Protein AF-0000000078757886 (afdb_homodimer)

Foldseek 3Di:
DPPPPPPPPDLLAPVVLLLVLLPPDPFCLLLLLVVLVLVCLVVVPDPFAFLLLSLLLSLLLQLQLCQLLVFDRDDVYCSSVLNVQLCVVVVDDSQDDSVVSSVSSSVLCVVDPDGPSNVSSVVSLLQNVQSSQCSLCVPPQPPDDSVVSSVVSQVVQVVCCPPRNRHTQWHADPVRRTTGGRPSNSVVCSVCVVVVNVSSLVSSLVSRCVRVVLAPDSSLRSGNDPDDDCVLLLVLVVLVFWDAALAPRDIDGSVQWDWAFLQHCSRPNHNQNLRIDTHHPVQRVVCPNAHAACVRRLLVSLLVSLSSLQSLLPPDDDSSVVNNVSLQVLCVVPPPDDLNPDDSVVSSVSSCVVVVVSLVSVVVSPHHYHDHDD/DPPPPPPPPDLLAPVVLLLVLLPPDPFCLLLLLVVLVLVCLVVVPDPFAFLQLSLLLSLLLQLQLCQLLVFDRDDVYCSSVLNVQLCVVVVDDSQDDSVVSSVSSSVLCVVDPDGPSNVSSVVSLLQNVQSSQCSLCVPVQPPDDSVVSSVVSQVVQVVCCPPRNRHTQWHADPVRRTTGGRPSNSVVCSVCSVVVNVSSLVSSLVSRCVRVVLAPDSSLRSGNDPDDDCVLVLVLVVLVFWDAALAPRDIDTSVQWDWAFLQHCSRPNHNQNLRIDTHHPVQRVVCPNAHAACVRRLLVSLLVSLSSLQSLLPPDDDSSVVNNVSLQVLCVVPPPDDLNPDDSVVSSVSSCVVVVVSSVSVVVSPHHYHDHDD

Structure (mmCIF, N/CA/C/O backbone):
data_AF-0000000078757886-model_v1
#
loop_
_entity.id
_entity.type
_entity.pdbx_description
1 polymer 'HNH nuclease domain-containing protein'
#
loop_
_atom_site.group_PDB
_atom_site.id
_atom_site.type_symbol
_atom_site.label_atom_id
_atom_site.label_alt_id
_atom_site.label_comp_id
_atom_site.label_asym_id
_atom_site.label_entity_id
_atom_site.label_seq_id
_atom_site.pdbx_PDB_ins_code
_atom_site.Cartn_x
_atom_site.Cartn_y
_atom_site.Cartn_z
_atom_site.occupancy
_atom_site.B_iso_or_equiv
_atom_site.auth_seq_id
_atom_site.auth_comp_id
_atom_site.auth_asym_id
_atom_site.auth_atom_id
_atom_site.pdbx_PDB_model_num
ATOM 1 N N . MET A 1 1 ? -5.457 -44.25 -35.594 1 21 1 MET A N 1
ATOM 2 C CA . MET A 1 1 ? -6.656 -43.938 -34.812 1 21 1 MET A CA 1
ATOM 3 C C . MET A 1 1 ? -6.297 -43.594 -33.375 1 21 1 MET A C 1
ATOM 5 O O . MET A 1 1 ? -6.18 -44.469 -32.5 1 21 1 MET A O 1
ATOM 9 N N . LEU A 1 2 ? -5.254 -42.906 -33.156 1 21.64 2 LEU A N 1
ATOM 10 C CA . LEU A 1 2 ? -4.414 -42.688 -31.984 1 21.64 2 LEU A CA 1
ATOM 11 C C . LEU A 1 2 ? -5.227 -42.094 -30.828 1 21.64 2 LEU A C 1
ATOM 13 O O . LEU A 1 2 ? -6.078 -41.25 -31.047 1 21.64 2 LEU A O 1
ATOM 17 N N . LEU A 1 3 ? -5.512 -42.969 -29.812 1 22.8 3 LEU A N 1
ATOM 18 C CA . LEU A 1 3 ? -6.352 -42.719 -28.641 1 22.8 3 LEU A CA 1
ATOM 19 C C . LEU A 1 3 ? -6.109 -41.344 -28.078 1 22.8 3 LEU A C 1
ATOM 21 O O . LEU A 1 3 ? -4.965 -40.969 -27.812 1 22.8 3 LEU A O 1
ATOM 25 N N . GLU A 1 4 ? -6.812 -40.375 -28.625 1 23.53 4 GLU A N 1
ATOM 26 C CA . GLU A 1 4 ? -6.859 -38.969 -28.219 1 23.53 4 GLU A CA 1
ATOM 27 C C . GLU A 1 4 ? -6.895 -38.844 -26.703 1 23.53 4 GLU A C 1
ATOM 29 O O . GLU A 1 4 ? -7.91 -39.125 -26.062 1 23.53 4 GLU A O 1
ATOM 34 N N . GLN A 1 5 ? -5.93 -39.469 -26.062 1 25.19 5 GLN A N 1
ATOM 35 C CA . GLN A 1 5 ? -5.785 -39.562 -24.609 1 25.19 5 GLN A CA 1
ATOM 36 C C . GLN A 1 5 ? -6.223 -38.281 -23.922 1 25.19 5 GLN A C 1
ATOM 38 O O . GLN A 1 5 ? -5.863 -37.188 -24.359 1 25.19 5 GLN A O 1
ATOM 43 N N . ASP A 1 6 ? -7.418 -38.312 -23.328 1 27.33 6 ASP A N 1
ATOM 44 C CA . ASP A 1 6 ? -8.156 -37.375 -22.5 1 27.33 6 ASP A CA 1
ATOM 45 C C . ASP A 1 6 ? -7.215 -36.562 -21.594 1 27.33 6 ASP A C 1
ATOM 47 O O . ASP A 1 6 ? -6.5 -37.156 -20.781 1 27.33 6 ASP A O 1
ATOM 51 N N . LEU A 1 7 ? -6.52 -35.719 -22.062 1 30.91 7 LEU A N 1
ATOM 52 C CA . LEU A 1 7 ? -5.691 -34.844 -21.219 1 30.91 7 LEU A CA 1
ATOM 53 C C . LEU A 1 7 ? -6.328 -34.625 -19.859 1 30.91 7 LEU A C 1
ATOM 55 O O . LEU A 1 7 ? -7.535 -34.375 -19.75 1 30.91 7 LEU A O 1
ATOM 59 N N . PRO A 1 8 ? -5.863 -35.281 -18.844 1 34.69 8 PRO A N 1
ATOM 60 C CA . PRO A 1 8 ? -6.461 -35.188 -17.516 1 34.69 8 PRO A CA 1
ATOM 61 C C . PRO A 1 8 ? -6.941 -33.781 -17.188 1 34.69 8 PRO A C 1
ATOM 63 O O . PRO A 1 8 ? -6.418 -32.812 -17.734 1 34.69 8 PRO A O 1
ATOM 66 N N . GLU A 1 9 ? -8.211 -33.438 -16.828 1 37.5 9 GLU A N 1
ATOM 67 C CA . GLU A 1 9 ? -9.016 -32.219 -16.656 1 37.5 9 GLU A CA 1
ATOM 68 C C . GLU A 1 9 ? -8.25 -31.156 -15.867 1 37.5 9 GLU A C 1
ATOM 70 O O . GLU A 1 9 ? -7.879 -31.375 -14.711 1 37.5 9 GLU A O 1
ATOM 75 N N . ALA A 1 10 ? -7.145 -30.516 -16.25 1 45.75 10 ALA A N 1
ATOM 76 C CA . ALA A 1 10 ? -6.676 -29.203 -15.789 1 45.75 10 ALA A CA 1
ATOM 77 C C . ALA A 1 10 ? -7.734 -28.516 -14.938 1 45.75 10 ALA A C 1
ATOM 79 O O . ALA A 1 10 ? -8.938 -28.656 -15.188 1 45.75 10 ALA A O 1
ATOM 80 N N . ASP A 1 11 ? -7.48 -28.203 -13.508 1 57.06 11 ASP A N 1
ATOM 81 C CA . ASP A 1 11 ? -8.5 -27.594 -12.664 1 57.06 11 ASP A CA 1
ATOM 82 C C . ASP A 1 11 ? -9.297 -26.547 -13.438 1 57.06 11 ASP A C 1
ATOM 84 O O . ASP A 1 11 ? -8.75 -25.516 -13.828 1 57.06 11 ASP A O 1
ATOM 88 N N . ASN A 1 12 ? -9.938 -26.922 -14.367 1 75 12 ASN A N 1
ATOM 89 C CA . ASN A 1 12 ? -10.828 -26.078 -15.148 1 75 12 ASN A CA 1
ATOM 90 C C . ASN A 1 12 ? -11.812 -25.328 -14.258 1 75 12 ASN A C 1
ATOM 92 O O . ASN A 1 12 ? -13.023 -25.344 -14.5 1 75 12 ASN A O 1
ATOM 96 N N . LEU A 1 13 ? -11.266 -24.938 -13.125 1 88 13 LEU A N 1
ATOM 97 C CA . LEU A 1 13 ? -12.125 -24.094 -12.297 1 88 13 LEU A CA 1
ATOM 98 C C . LEU A 1 13 ? -12.266 -22.703 -12.898 1 88 13 LEU A C 1
ATOM 100 O O . LEU A 1 13 ? -11.32 -22.172 -13.492 1 88 13 LEU A O 1
ATOM 104 N N . PRO A 1 14 ? -13.398 -22.219 -12.82 1 90.44 14 PRO A N 1
ATOM 105 C CA . PRO A 1 14 ? -13.609 -20.891 -13.383 1 90.44 14 PRO A CA 1
ATOM 106 C C . PRO A 1 14 ? -13.039 -19.781 -12.508 1 90.44 14 PRO A C 1
ATOM 108 O O . PRO A 1 14 ? -13.789 -18.969 -11.953 1 90.44 14 PRO A O 1
ATOM 111 N N . VAL A 1 15 ? -11.781 -19.703 -12.469 1 91.06 15 VAL A N 1
ATOM 112 C CA . VAL A 1 15 ? -11.039 -18.797 -11.602 1 91.06 15 VAL A CA 1
ATOM 113 C C . VAL A 1 15 ? -11.367 -17.344 -11.961 1 91.06 15 VAL A C 1
ATOM 115 O O . VAL A 1 15 ? -11.328 -16.453 -11.109 1 91.06 15 VAL A O 1
ATOM 118 N N . GLN A 1 16 ? -11.758 -17.109 -13.18 1 90.31 16 GLN A N 1
ATOM 119 C CA . GLN A 1 16 ? -12.062 -15.766 -13.648 1 90.31 16 GLN A CA 1
ATOM 120 C C . GLN A 1 16 ? -13.227 -15.164 -12.859 1 90.31 16 GLN A C 1
ATOM 122 O O . GLN A 1 16 ? -13.289 -13.953 -12.664 1 90.31 16 GLN A O 1
ATOM 127 N N . HIS A 1 17 ? -14.164 -15.984 -12.422 1 93 17 HIS A N 1
ATOM 128 C CA . HIS A 1 17 ? -15.281 -15.484 -11.633 1 93 17 HIS A CA 1
ATOM 129 C C . HIS A 1 17 ? -14.828 -15.062 -10.242 1 93 17 HIS A C 1
ATOM 131 O O . HIS A 1 17 ? -15.312 -14.062 -9.703 1 93 17 HIS A O 1
ATOM 137 N N . LEU A 1 18 ? -13.898 -15.836 -9.68 1 93.44 18 LEU A N 1
ATOM 138 C CA . LEU A 1 18 ? -13.352 -15.469 -8.383 1 93.44 18 LEU A CA 1
ATOM 139 C C . LEU A 1 18 ? -12.609 -14.133 -8.453 1 93.44 18 LEU A C 1
ATOM 141 O O . LEU A 1 18 ? -12.781 -13.273 -7.582 1 93.44 18 LEU A O 1
ATOM 145 N N . VAL A 1 19 ? -11.852 -13.953 -9.523 1 93.62 19 VAL A N 1
ATOM 146 C CA . VAL A 1 19 ? -11.117 -12.703 -9.734 1 93.62 19 VAL A CA 1
ATOM 147 C C . VAL A 1 19 ? -12.102 -11.547 -9.875 1 93.62 19 VAL A C 1
ATOM 149 O O . VAL A 1 19 ? -11.875 -10.469 -9.312 1 93.62 19 VAL A O 1
ATOM 152 N N . ALA A 1 20 ? -13.172 -11.773 -10.484 1 93.69 20 ALA A N 1
ATOM 153 C CA . ALA A 1 20 ? -14.172 -10.742 -10.758 1 93.69 20 ALA A CA 1
ATOM 154 C C . ALA A 1 20 ? -14.875 -10.305 -9.484 1 93.69 20 ALA A C 1
ATOM 156 O O . ALA A 1 20 ? -15.445 -9.211 -9.422 1 93.69 20 ALA A O 1
ATOM 157 N N . THR A 1 21 ? -14.875 -11.125 -8.461 1 93.56 21 THR A N 1
ATOM 158 C CA . THR A 1 21 ? -15.555 -10.812 -7.215 1 93.56 21 THR A CA 1
ATOM 159 C C . THR A 1 21 ? -14.914 -9.602 -6.543 1 93.56 21 THR A C 1
ATOM 161 O O . THR A 1 21 ? -15.586 -8.852 -5.824 1 93.56 21 THR A O 1
ATOM 164 N N . LEU A 1 22 ? -13.617 -9.406 -6.789 1 93.19 22 LEU A N 1
ATOM 165 C CA . LEU A 1 22 ? -12.914 -8.352 -6.055 1 93.19 22 LEU A CA 1
ATOM 166 C C . LEU A 1 22 ? -12.703 -7.125 -6.934 1 93.19 22 LEU A C 1
ATOM 168 O O . LEU A 1 22 ? -12.117 -6.137 -6.488 1 93.19 22 LEU A O 1
ATOM 172 N N . LYS A 1 23 ? -13.289 -7.324 -8.133 1 84.88 23 LYS A N 1
ATOM 173 C CA . LYS A 1 23 ? -13.148 -6.18 -9.023 1 84.88 23 LYS A CA 1
ATOM 174 C C . LYS A 1 23 ? -14.195 -5.113 -8.734 1 84.88 23 LYS A C 1
ATOM 176 O O . LYS A 1 23 ? -15.367 -5.43 -8.516 1 84.88 23 LYS A O 1
ATOM 181 N N . SER A 1 24 ? -13.953 -3.879 -8.539 1 75.5 24 SER A N 1
ATOM 182 C CA . SER A 1 24 ? -14.82 -2.711 -8.414 1 75.5 24 SER A CA 1
ATOM 183 C C . SER A 1 24 ? -15.734 -2.826 -7.199 1 75.5 24 SER A C 1
ATOM 185 O O . SER A 1 24 ? -16.953 -2.863 -7.34 1 75.5 24 SER A O 1
ATOM 187 N N . THR A 1 25 ? -15.242 -2.941 -6.09 1 81.44 25 THR A N 1
ATOM 188 C CA . THR A 1 25 ? -16.031 -3.082 -4.863 1 81.44 25 THR A CA 1
ATOM 189 C C . THR A 1 25 ? -16.297 -1.718 -4.238 1 81.44 25 THR A C 1
ATOM 191 O O . THR A 1 25 ? -15.484 -0.799 -4.355 1 81.44 25 THR A O 1
ATOM 194 N N . THR A 1 26 ? -17.5 -1.629 -3.688 1 85.69 26 THR A N 1
ATOM 195 C CA . THR A 1 26 ? -17.906 -0.396 -3.023 1 85.69 26 THR A CA 1
ATOM 196 C C . THR A 1 26 ? -17.766 -0.523 -1.51 1 85.69 26 THR A C 1
ATOM 198 O O . THR A 1 26 ? -17.875 0.467 -0.785 1 85.69 26 THR A O 1
ATOM 201 N N . ALA A 1 27 ? -17.594 -1.708 -1.063 1 92.75 27 ALA A N 1
ATOM 202 C CA . ALA A 1 27 ? -17.375 -1.981 0.357 1 92.75 27 ALA A CA 1
ATOM 203 C C . ALA A 1 27 ? -16.328 -3.062 0.561 1 92.75 27 ALA A C 1
ATOM 205 O O . ALA A 1 27 ? -15.883 -3.695 -0.401 1 92.75 27 ALA A O 1
ATOM 206 N N . SER A 1 28 ? -15.906 -3.219 1.782 1 96.06 28 SER A N 1
ATOM 207 C CA . SER A 1 28 ? -14.797 -4.121 2.084 1 96.06 28 SER A CA 1
ATOM 208 C C . SER A 1 28 ? -15.297 -5.547 2.305 1 96.06 28 SER A C 1
ATOM 210 O O . SER A 1 28 ? -14.492 -6.461 2.523 1 96.06 28 SER A O 1
ATOM 212 N N . TYR A 1 29 ? -16.562 -5.797 2.213 1 96.19 29 TYR A N 1
ATOM 213 C CA . TYR A 1 29 ? -17.172 -7.031 2.682 1 96.19 29 TYR A CA 1
ATOM 214 C C . TYR A 1 29 ? -16.609 -8.234 1.933 1 96.19 29 TYR A C 1
ATOM 216 O O . TYR A 1 29 ? -16.266 -9.25 2.543 1 96.19 29 TYR A O 1
ATOM 224 N N . LYS A 1 30 ? -16.578 -8.109 0.612 1 96.75 30 LYS A N 1
ATOM 225 C CA . LYS A 1 30 ? -16.156 -9.242 -0.205 1 96.75 30 LYS A CA 1
ATOM 226 C C . LYS A 1 30 ? -14.711 -9.633 0.087 1 96.75 30 LYS A C 1
ATOM 228 O O . LYS A 1 30 ? -14.359 -10.812 0.054 1 96.75 30 LYS A O 1
ATOM 233 N N . PHE A 1 31 ? -13.844 -8.617 0.359 1 97.69 31 PHE A N 1
ATOM 234 C CA . PHE A 1 31 ? -12.453 -8.906 0.713 1 97.69 31 PHE A CA 1
ATOM 235 C C . PHE A 1 31 ? -12.383 -9.734 1.987 1 97.69 31 PHE A C 1
ATOM 237 O O . PHE A 1 31 ? -11.773 -10.805 2.002 1 97.69 31 PHE A O 1
ATOM 244 N N . TYR A 1 32 ? -13.047 -9.25 2.998 1 97.88 32 TYR A N 1
ATOM 245 C CA . TYR A 1 32 ? -12.93 -9.883 4.309 1 97.88 32 TYR A CA 1
ATOM 246 C C . TYR A 1 32 ? -13.703 -11.203 4.344 1 97.88 32 TYR A C 1
ATOM 248 O O . TYR A 1 32 ? -13.312 -12.133 5.051 1 97.88 32 TYR A O 1
ATOM 256 N N . TRP A 1 33 ? -14.797 -11.336 3.52 1 97.94 33 TRP A N 1
ATOM 257 C CA . TRP A 1 33 ? -15.492 -12.609 3.369 1 97.94 33 TRP A CA 1
ATOM 258 C C . TRP A 1 33 ? -14.562 -13.664 2.779 1 97.94 33 TRP A C 1
ATOM 260 O O . TRP A 1 33 ? -14.461 -14.773 3.311 1 97.94 33 TRP A O 1
ATOM 270 N N . PHE A 1 34 ? -13.891 -13.32 1.745 1 98.31 34 PHE A N 1
ATOM 271 C CA . PHE A 1 34 ? -12.969 -14.25 1.112 1 98.31 34 PHE A CA 1
ATOM 272 C C . PHE A 1 34 ? -11.797 -14.57 2.039 1 98.31 34 PHE A C 1
ATOM 274 O O . PHE A 1 34 ? -11.367 -15.719 2.127 1 98.31 34 PHE A O 1
ATOM 281 N N . LEU A 1 35 ? -11.281 -13.555 2.754 1 98.19 35 LEU A N 1
ATOM 282 C CA . LEU A 1 35 ? -10.211 -13.789 3.719 1 98.19 35 LEU A CA 1
ATOM 283 C C . LEU A 1 35 ? -10.664 -14.758 4.805 1 98.19 35 LEU A C 1
ATOM 285 O O . LEU A 1 35 ? -9.891 -15.609 5.25 1 98.19 35 LEU A O 1
ATOM 289 N N . ALA A 1 36 ? -11.867 -14.609 5.25 1 98.38 36 ALA A N 1
ATOM 290 C CA . ALA A 1 36 ? -12.406 -15.523 6.25 1 98.38 36 ALA A CA 1
ATOM 291 C C . ALA A 1 36 ? -12.477 -16.953 5.707 1 98.38 36 ALA A C 1
ATOM 293 O O . ALA A 1 36 ? -12.203 -17.906 6.43 1 98.38 36 ALA A O 1
ATOM 294 N N . ILE A 1 37 ? -12.875 -17.094 4.449 1 98.5 37 ILE A N 1
ATOM 295 C CA . ILE A 1 37 ? -12.938 -18.406 3.812 1 98.5 37 ILE A CA 1
ATOM 296 C C . ILE A 1 37 ? -11.531 -19 3.732 1 98.5 37 ILE A C 1
ATOM 298 O O . ILE A 1 37 ? -11.328 -20.172 4.07 1 98.5 37 ILE A O 1
ATOM 302 N N . LEU A 1 38 ? -10.57 -18.203 3.271 1 98.19 38 LEU A N 1
ATOM 303 C CA . LEU A 1 38 ? -9.188 -18.672 3.195 1 98.19 38 LEU A CA 1
ATOM 304 C C . LEU A 1 38 ? -8.68 -19.078 4.57 1 98.19 38 LEU A C 1
ATOM 306 O O . LEU A 1 38 ? -7.957 -20.078 4.695 1 98.19 38 LEU A O 1
ATOM 310 N N . ASP A 1 39 ? -9.062 -18.281 5.562 1 97.75 39 ASP A N 1
ATOM 311 C CA . ASP A 1 39 ? -8.688 -18.609 6.938 1 97.75 39 ASP A CA 1
ATOM 312 C C . ASP A 1 39 ? -9.273 -19.953 7.359 1 97.75 39 ASP A C 1
ATOM 314 O O . ASP A 1 39 ? -8.594 -20.766 7.996 1 97.75 39 ASP A O 1
ATOM 318 N N . ALA A 1 40 ? -10.484 -20.25 7.027 1 98 40 ALA A N 1
ATOM 319 C CA . ALA A 1 40 ? -11.125 -21.531 7.336 1 98 40 ALA A CA 1
ATOM 320 C C . ALA A 1 40 ? -10.406 -22.688 6.652 1 98 40 ALA A C 1
ATOM 322 O O . ALA A 1 40 ? -10.227 -23.75 7.246 1 98 40 ALA A O 1
ATOM 323 N N . ILE A 1 41 ? -10.039 -22.453 5.434 1 97.44 41 ILE A N 1
ATOM 324 C CA . ILE A 1 41 ? -9.328 -23.484 4.688 1 97.44 41 ILE A CA 1
ATOM 325 C C . ILE A 1 41 ? -7.957 -23.719 5.316 1 97.44 41 ILE A C 1
ATOM 327 O O . ILE A 1 41 ? -7.535 -24.859 5.488 1 97.44 41 ILE A O 1
ATOM 331 N N . ARG A 1 42 ? -7.281 -22.672 5.656 1 96.44 42 ARG A N 1
ATOM 332 C CA . ARG A 1 42 ? -5.969 -22.734 6.285 1 96.44 42 ARG A CA 1
ATOM 333 C C . ARG A 1 42 ? -6.012 -23.578 7.559 1 96.44 42 ARG A C 1
ATOM 335 O O . ARG A 1 42 ? -5.113 -24.375 7.816 1 96.44 42 ARG A O 1
ATOM 342 N N . HIS A 1 43 ? -7.062 -23.422 8.312 1 95.69 43 HIS A N 1
ATOM 343 C CA . HIS A 1 43 ? -7.168 -24.094 9.609 1 95.69 43 HIS A CA 1
ATOM 344 C C . HIS A 1 43 ? -8.008 -25.359 9.508 1 95.69 43 HIS A C 1
ATOM 346 O O . HIS A 1 43 ? -8.422 -25.906 10.531 1 95.69 43 HIS A O 1
ATOM 352 N N . GLU A 1 44 ? -8.383 -25.75 8.32 1 95.56 44 GLU A N 1
ATOM 353 C CA . GLU A 1 44 ? -9.078 -26.984 8.023 1 95.56 44 GLU A CA 1
ATOM 354 C C . GLU A 1 44 ? -10.414 -27.078 8.758 1 95.56 44 GLU A C 1
ATOM 356 O O . GLU A 1 44 ? -10.734 -28.094 9.359 1 95.56 44 GLU A O 1
ATOM 361 N N . VAL A 1 45 ? -11.055 -25.938 8.797 1 95.81 45 VAL A N 1
ATOM 362 C CA . VAL A 1 45 ? -12.406 -25.938 9.352 1 95.81 45 VAL A CA 1
ATOM 363 C C . VAL A 1 45 ? -13.305 -26.875 8.531 1 95.81 45 VAL A C 1
ATOM 365 O O . VAL A 1 45 ? -13.32 -26.797 7.301 1 95.81 45 VAL A O 1
ATOM 368 N N . PRO A 1 46 ? -13.969 -27.734 9.141 1 94.06 46 PRO A N 1
ATOM 369 C CA . PRO A 1 46 ? -14.797 -28.703 8.414 1 94.06 46 PRO A CA 1
ATOM 370 C C . PRO A 1 46 ? -15.969 -28.047 7.688 1 94.06 46 PRO A C 1
ATOM 372 O O . PRO A 1 46 ? -16.531 -27.062 8.18 1 94.06 46 PRO A O 1
ATOM 375 N N . SER A 1 47 ? -16.359 -28.562 6.562 1 91.38 47 SER A N 1
ATOM 376 C CA . SER A 1 47 ? -17.531 -28.156 5.797 1 91.38 47 SER A CA 1
ATOM 377 C C . SER A 1 47 ? -18.781 -28.891 6.262 1 91.38 47 SER A C 1
ATOM 379 O O . SER A 1 47 ? -18.719 -30.078 6.566 1 91.38 47 SER A O 1
ATOM 381 N N . PRO A 1 48 ? -19.906 -28.328 6.293 1 96.5 48 PRO A N 1
ATOM 382 C CA . PRO A 1 48 ? -20.188 -26.938 5.938 1 96.5 48 PRO A CA 1
ATOM 383 C C . PRO A 1 48 ? -19.719 -25.953 7.008 1 96.5 48 PRO A C 1
ATOM 385 O O . PRO A 1 48 ? -19.594 -26.328 8.18 1 96.5 48 PRO A O 1
ATOM 388 N N . ILE A 1 49 ? -19.406 -24.75 6.66 1 97.88 49 ILE A N 1
ATOM 389 C CA . ILE A 1 49 ? -18.938 -23.703 7.547 1 97.88 49 ILE A CA 1
ATOM 390 C C . ILE A 1 49 ? -20.078 -22.75 7.887 1 97.88 49 ILE A C 1
ATOM 392 O O . ILE A 1 49 ? -20.688 -22.156 6.996 1 97.88 49 ILE A O 1
ATOM 396 N N . PRO A 1 50 ? -20.391 -22.562 9.156 1 96.94 50 PRO A N 1
ATOM 397 C CA . PRO A 1 50 ? -21.469 -21.656 9.531 1 96.94 50 PRO A CA 1
ATOM 398 C C . PRO A 1 50 ? -21.188 -20.203 9.164 1 96.94 50 PRO A C 1
ATOM 400 O O . PRO A 1 50 ? -20.047 -19.75 9.266 1 96.94 50 PRO A O 1
ATOM 403 N N . PHE A 1 51 ? -22.203 -19.453 8.836 1 96.88 51 PHE A N 1
ATOM 404 C CA . PHE A 1 51 ? -22.078 -18.016 8.609 1 96.88 51 PHE A CA 1
ATOM 405 C C . PHE A 1 51 ? -21.453 -17.328 9.812 1 96.88 51 PHE A C 1
ATOM 407 O O . PHE A 1 51 ? -20.594 -16.453 9.664 1 96.88 51 PHE A O 1
ATOM 414 N N . ASP A 1 52 ? -21.875 -17.766 10.945 1 96.31 52 ASP A N 1
ATOM 415 C CA . ASP A 1 52 ? -21.422 -17.125 12.18 1 96.31 52 ASP A CA 1
ATOM 416 C C . ASP A 1 52 ? -19.906 -17.219 12.32 1 96.31 52 ASP A C 1
ATOM 418 O O . ASP A 1 52 ? -19.266 -16.266 12.781 1 96.31 52 ASP A O 1
ATOM 422 N N . HIS A 1 53 ? -19.422 -18.344 11.953 1 97.44 53 HIS A N 1
ATOM 423 C CA . HIS A 1 53 ? -17.969 -18.516 12 1 97.44 53 HIS A CA 1
ATOM 424 C C . HIS A 1 53 ? -17.281 -17.531 11.055 1 97.44 53 HIS A C 1
ATOM 426 O O . HIS A 1 53 ? -16.328 -16.859 11.445 1 97.44 53 HIS A O 1
ATOM 432 N N . LEU A 1 54 ? -17.766 -17.438 9.867 1 98.12 54 LEU A N 1
ATOM 433 C CA . LEU A 1 54 ? -17.156 -16.578 8.859 1 98.12 54 LEU A CA 1
ATOM 434 C C . LEU A 1 54 ? -17.328 -15.109 9.227 1 98.12 54 LEU A C 1
ATOM 436 O O . LEU A 1 54 ? -16.391 -14.312 9.078 1 98.12 54 LEU A O 1
ATOM 440 N N . LEU A 1 55 ? -18.484 -14.75 9.727 1 97.69 55 LEU A N 1
ATOM 441 C CA . LEU A 1 55 ? -18.734 -13.375 10.148 1 97.69 55 LEU A CA 1
ATOM 442 C C . LEU A 1 55 ? -17.812 -12.977 11.305 1 97.69 55 LEU A C 1
ATOM 444 O O . LEU A 1 55 ? -17.281 -11.867 11.328 1 97.69 55 LEU A O 1
ATOM 448 N N . SER A 1 56 ? -17.672 -13.867 12.273 1 97.81 56 SER A N 1
ATOM 449 C CA . SER A 1 56 ? -16.781 -13.594 13.406 1 97.81 56 SER A CA 1
ATOM 450 C C . SER A 1 56 ? -15.352 -13.359 12.945 1 97.81 56 SER A C 1
ATOM 452 O O . SER A 1 56 ? -14.672 -12.469 13.461 1 97.81 56 SER A O 1
ATOM 454 N N . ARG A 1 57 ? -14.914 -14.133 11.984 1 97.38 57 ARG A N 1
ATOM 455 C CA . ARG A 1 57 ? -13.57 -13.961 11.445 1 97.38 57 ARG A CA 1
ATOM 456 C C . ARG A 1 57 ? -13.445 -12.656 10.664 1 97.38 57 ARG A C 1
ATOM 458 O O . ARG A 1 57 ? -12.414 -11.984 10.734 1 97.38 57 ARG A O 1
ATOM 465 N N . MET A 1 58 ? -14.508 -12.289 9.914 1 97.5 58 MET A N 1
ATOM 466 C CA . MET A 1 58 ? -14.5 -11.039 9.164 1 97.5 58 MET A CA 1
ATOM 467 C C . MET A 1 58 ? -14.25 -9.852 10.094 1 97.5 58 MET A C 1
ATOM 469 O O . MET A 1 58 ? -13.398 -9.008 9.805 1 97.5 58 MET A O 1
ATOM 473 N N . VAL A 1 59 ? -14.969 -9.812 11.164 1 97.31 59 VAL A N 1
ATOM 474 C CA . VAL A 1 59 ? -14.867 -8.68 12.078 1 97.31 59 VAL A CA 1
ATOM 475 C C . VAL A 1 59 ? -13.508 -8.695 12.766 1 97.31 59 VAL A C 1
ATOM 477 O O . VAL A 1 59 ? -12.898 -7.645 12.984 1 97.31 59 VAL A O 1
ATOM 480 N N . ALA A 1 60 ? -13.031 -9.867 13.07 1 97.38 60 ALA A N 1
ATOM 481 C CA . ALA A 1 60 ? -11.711 -9.984 13.688 1 97.38 60 ALA A CA 1
ATOM 482 C C . ALA A 1 60 ? -10.617 -9.516 12.742 1 97.38 60 ALA A C 1
ATOM 484 O O . ALA A 1 60 ? -9.688 -8.82 13.156 1 97.38 60 ALA A O 1
ATOM 485 N N . LEU A 1 61 ? -10.727 -9.883 11.516 1 97.31 61 LEU A N 1
ATOM 486 C CA . LEU A 1 61 ? -9.742 -9.508 10.508 1 97.31 61 LEU A CA 1
ATOM 487 C C . LEU A 1 61 ? -9.781 -8.008 10.25 1 97.31 61 LEU A C 1
ATOM 489 O O . LEU A 1 61 ? -8.75 -7.395 9.961 1 97.31 61 LEU A O 1
ATOM 493 N N . ALA A 1 62 ? -10.938 -7.395 10.375 1 97.25 62 ALA A N 1
ATOM 494 C CA . ALA A 1 62 ? -11.102 -5.965 10.117 1 97.25 62 ALA A CA 1
ATOM 495 C C . ALA A 1 62 ? -10.789 -5.148 11.367 1 97.25 62 ALA A C 1
ATOM 497 O O . ALA A 1 62 ? -10.75 -3.916 11.312 1 97.25 62 ALA A O 1
ATOM 498 N N . TRP A 1 63 ? -10.531 -5.797 12.492 1 97.31 63 TRP A N 1
ATOM 499 C CA . TRP A 1 63 ? -10.391 -5.164 13.805 1 97.31 63 TRP A CA 1
ATOM 500 C C . TRP A 1 63 ? -9.18 -4.234 13.828 1 97.31 63 TRP A C 1
ATOM 502 O O . TRP A 1 63 ? -9.297 -3.061 14.188 1 97.31 63 TRP A O 1
ATOM 512 N N . TYR A 1 64 ? -8.078 -4.711 13.391 1 96.25 64 TYR A N 1
ATOM 513 C CA . TYR A 1 64 ? -6.844 -3.936 13.516 1 96.25 64 TYR A CA 1
ATOM 514 C C . TYR A 1 64 ? -6.82 -2.787 12.516 1 96.25 64 TYR A C 1
ATOM 516 O O . TYR A 1 64 ? -6.562 -1.64 12.883 1 96.25 64 TYR A O 1
ATOM 524 N N . PRO A 1 65 ? -7.141 -3.02 11.219 1 96.81 65 PRO A N 1
ATOM 525 C CA . PRO A 1 65 ? -7.113 -1.9 10.273 1 96.81 65 PRO A CA 1
ATOM 526 C C . PRO A 1 65 ? -8.031 -0.754 10.688 1 96.81 65 PRO A C 1
ATOM 528 O O . PRO A 1 65 ? -7.641 0.414 10.617 1 96.81 65 PRO A O 1
ATOM 531 N N . SER A 1 66 ? -9.188 -1.074 11.172 1 94.56 66 SER A N 1
ATOM 532 C CA . SER A 1 66 ? -10.172 -0.026 11.43 1 94.56 66 SER A CA 1
ATOM 533 C C . SER A 1 66 ? -10.008 0.554 12.828 1 94.56 66 SER A C 1
ATOM 535 O O . SER A 1 66 ? -10.172 1.76 13.031 1 94.56 66 SER A O 1
ATOM 537 N N . ASN A 1 67 ? -9.688 -0.274 13.758 1 92.94 67 ASN A N 1
ATOM 538 C CA . ASN A 1 67 ? -9.672 0.147 15.156 1 92.94 67 ASN A CA 1
ATOM 539 C C . ASN A 1 67 ? -8.266 0.508 15.617 1 92.94 67 ASN A C 1
ATOM 541 O O . ASN A 1 67 ? -8.016 1.635 16.047 1 92.94 67 ASN A O 1
ATOM 545 N N . TYR A 1 68 ? -7.402 -0.392 15.445 1 93.25 68 TYR A N 1
ATOM 546 C CA . TYR A 1 68 ? -6.043 -0.194 15.938 1 93.25 68 TYR A CA 1
ATOM 547 C C . TYR A 1 68 ? -5.297 0.824 15.078 1 93.25 68 TYR A C 1
ATOM 549 O O . TYR A 1 68 ? -4.723 1.781 15.602 1 93.25 68 TYR A O 1
ATOM 557 N N . PHE A 1 69 ? -5.375 0.726 13.781 1 95.88 69 PHE A N 1
ATOM 558 C CA . PHE A 1 69 ? -4.633 1.584 12.867 1 95.88 69 PHE A CA 1
ATOM 559 C C . PHE A 1 69 ? -5.492 2.752 12.398 1 95.88 69 PHE A C 1
ATOM 561 O O . PHE A 1 69 ? -5.016 3.635 11.688 1 95.88 69 PHE A O 1
ATOM 568 N N . ARG A 1 70 ? -6.801 2.758 12.727 1 94.69 70 ARG A N 1
ATOM 569 C CA . ARG A 1 70 ? -7.734 3.865 12.539 1 94.69 70 ARG A CA 1
ATOM 570 C C . ARG A 1 70 ? -7.902 4.188 11.055 1 94.69 70 ARG A C 1
ATOM 572 O O . ARG A 1 70 ? -7.973 5.359 10.672 1 94.69 70 ARG A O 1
ATOM 579 N N . LEU A 1 71 ? -7.816 3.199 10.227 1 96.12 71 LEU A N 1
ATOM 580 C CA . LEU A 1 71 ? -8.07 3.389 8.797 1 96.12 71 LEU A CA 1
ATOM 581 C C . LEU A 1 71 ? -9.562 3.543 8.531 1 96.12 71 LEU A C 1
ATOM 583 O O . LEU A 1 71 ? -10.383 2.893 9.18 1 96.12 71 LEU A O 1
ATOM 587 N N . SER A 1 72 ? -9.883 4.332 7.605 1 94.25 72 SER A N 1
ATOM 588 C CA . SER A 1 72 ? -11.266 4.512 7.18 1 94.25 72 SER A CA 1
ATOM 589 C C . SER A 1 72 ? -11.664 3.473 6.137 1 94.25 72 SER A C 1
ATOM 591 O O . SER A 1 72 ? -10.883 3.166 5.23 1 94.25 72 SER A O 1
ATOM 593 N N . PHE A 1 73 ? -12.867 2.932 6.254 1 93.12 73 PHE A N 1
ATOM 594 C CA . PHE A 1 73 ? -13.43 2.02 5.266 1 93.12 73 PHE A CA 1
ATOM 595 C C . PHE A 1 73 ? -14.5 2.713 4.434 1 93.12 73 PHE A C 1
ATOM 597 O O . PHE A 1 73 ? -15.18 2.074 3.627 1 93.12 73 PHE A O 1
ATOM 604 N N . GLY A 1 74 ? -14.609 4.012 4.625 1 87.69 74 GLY A N 1
ATOM 605 C CA . GLY A 1 74 ? -15.633 4.754 3.9 1 87.69 74 GLY A CA 1
ATOM 606 C C . GLY A 1 74 ? -16.953 4.801 4.625 1 87.69 74 GLY A C 1
ATOM 607 O O . GLY A 1 74 ? -17.219 3.998 5.527 1 87.69 74 GLY A O 1
ATOM 608 N N . LYS A 1 75 ? -17.844 5.625 4.219 1 82.38 75 LYS A N 1
ATOM 609 C CA . LYS A 1 75 ? -19.109 5.859 4.891 1 82.38 75 LYS A CA 1
ATOM 610 C C . LYS A 1 75 ? -20.094 4.719 4.621 1 82.38 75 LYS A C 1
ATOM 612 O O . LYS A 1 75 ? -20.875 4.352 5.496 1 82.38 75 LYS A O 1
ATOM 617 N N . ALA A 1 76 ? -20 4.188 3.482 1 83.75 76 ALA A N 1
ATOM 618 C CA . ALA A 1 76 ? -20.953 3.17 3.072 1 83.75 76 ALA A CA 1
ATOM 619 C C . ALA A 1 76 ? -20.609 1.814 3.686 1 83.75 76 ALA A C 1
ATOM 621 O O . ALA A 1 76 ? -21.5 0.972 3.877 1 83.75 76 ALA A O 1
ATOM 622 N N . ASP A 1 77 ? -19.391 1.547 3.977 1 90.69 77 ASP A N 1
ATOM 623 C CA . ASP A 1 77 ? -18.922 0.286 4.543 1 90.69 77 ASP A CA 1
ATOM 624 C C . ASP A 1 77 ? -19.234 0.202 6.035 1 90.69 77 ASP A C 1
ATOM 626 O O . ASP A 1 77 ? -18.797 1.051 6.816 1 90.69 77 ASP A O 1
ATOM 630 N N . GLN A 1 78 ? -19.953 -0.767 6.445 1 92.62 78 GLN A N 1
ATOM 631 C CA . GLN A 1 78 ? -20.438 -0.857 7.82 1 92.62 78 GLN A CA 1
ATOM 632 C C . GLN A 1 78 ? -19.562 -1.805 8.641 1 92.62 78 GLN A C 1
ATOM 634 O O . GLN A 1 78 ? -19.797 -2.002 9.836 1 92.62 78 GLN A O 1
ATOM 639 N N . LEU A 1 79 ? -18.594 -2.383 8.047 1 94.62 79 LEU A N 1
ATOM 640 C CA . LEU A 1 79 ? -17.766 -3.336 8.781 1 94.62 79 LEU A CA 1
ATOM 641 C C . LEU A 1 79 ? -17 -2.643 9.898 1 94.62 79 LEU A C 1
ATOM 643 O O . LEU A 1 79 ? -16.891 -3.176 11.008 1 94.62 79 LEU A O 1
ATOM 647 N N . ALA A 1 80 ? -16.438 -1.459 9.609 1 93.56 80 ALA A N 1
ATOM 648 C CA . ALA A 1 80 ? -15.766 -0.689 10.641 1 93.56 80 ALA A CA 1
ATOM 649 C C . ALA A 1 80 ? -16.719 -0.361 11.797 1 93.56 80 ALA A C 1
ATOM 651 O O . ALA A 1 80 ? -16.312 -0.368 12.961 1 93.56 80 ALA A O 1
ATOM 652 N N . HIS A 1 81 ? -17.922 -0.075 11.438 1 93.5 81 HIS A N 1
ATOM 653 C CA . HIS A 1 81 ? -18.938 0.181 12.461 1 93.5 81 HIS A CA 1
ATOM 654 C C . HIS A 1 81 ? -19.203 -1.064 13.297 1 93.5 81 HIS A C 1
ATOM 656 O O . HIS A 1 81 ? -19.328 -0.979 14.523 1 93.5 81 HIS A O 1
ATOM 662 N N . CYS A 1 82 ? -19.297 -2.211 12.641 1 95.75 82 CYS A N 1
ATOM 663 C CA . CYS A 1 82 ? -19.453 -3.471 13.352 1 95.75 82 CYS A CA 1
ATOM 664 C C . CYS A 1 82 ? -18.344 -3.67 14.367 1 95.75 82 CYS A C 1
ATOM 666 O O . CYS A 1 82 ? -18.594 -4.074 15.508 1 95.75 82 CYS A O 1
ATOM 668 N N . VAL A 1 83 ? -17.141 -3.377 13.961 1 96.44 83 VAL A N 1
ATOM 669 C CA . VAL A 1 83 ? -15.969 -3.514 14.828 1 96.44 83 VAL A CA 1
ATOM 670 C C . VAL A 1 83 ? -16.094 -2.57 16.016 1 96.44 83 VAL A C 1
ATOM 672 O O . VAL A 1 83 ? -15.883 -2.977 17.172 1 96.44 83 VAL A O 1
ATOM 675 N N . ALA A 1 84 ? -16.469 -1.326 15.781 1 94.75 84 ALA A N 1
ATOM 676 C CA . ALA A 1 84 ? -16.578 -0.317 16.828 1 94.75 84 ALA A CA 1
ATOM 677 C C . ALA A 1 84 ? -17.641 -0.705 17.859 1 94.75 84 ALA A C 1
ATOM 679 O O . ALA A 1 84 ? -17.438 -0.555 19.062 1 94.75 84 ALA A O 1
ATOM 680 N N . VAL A 1 85 ? -18.766 -1.171 17.359 1 96.12 85 VAL A N 1
ATOM 681 C CA . VAL A 1 85 ? -19.875 -1.557 18.234 1 96.12 85 VAL A CA 1
ATOM 682 C C . VAL A 1 85 ? -19.469 -2.77 19.078 1 96.12 85 VAL A C 1
ATOM 684 O O . VAL A 1 85 ? -19.719 -2.805 20.281 1 96.12 85 VAL A O 1
ATOM 687 N N . LEU A 1 86 ? -18.859 -3.75 18.438 1 96.81 86 LEU A N 1
ATOM 688 C CA . LEU A 1 86 ? -18.406 -4.922 19.172 1 96.81 86 LEU A CA 1
ATOM 689 C C . LEU A 1 86 ? -17.406 -4.527 20.266 1 96.81 86 LEU A C 1
ATOM 691 O O . LEU A 1 86 ? -17.484 -5.027 21.391 1 96.81 86 LEU A O 1
ATOM 695 N N . LYS A 1 87 ? -16.469 -3.684 19.922 1 96.81 87 LYS A N 1
ATOM 696 C CA . LYS A 1 87 ? -15.492 -3.211 20.891 1 96.81 87 LYS A CA 1
ATOM 697 C C . LYS A 1 87 ? -16.172 -2.541 22.078 1 96.81 87 LYS A C 1
ATOM 699 O O . LYS A 1 87 ? -15.859 -2.848 23.234 1 96.81 87 LYS A O 1
ATOM 704 N N . LYS A 1 88 ? -17.078 -1.673 21.797 1 95.75 88 LYS A N 1
ATOM 705 C CA . LYS A 1 88 ? -17.781 -0.926 22.828 1 95.75 88 LYS A CA 1
ATOM 706 C C . LYS A 1 88 ? -18.562 -1.863 23.75 1 95.75 88 LYS A C 1
ATOM 708 O O . LYS A 1 88 ? -18.469 -1.759 24.969 1 95.75 88 LYS A O 1
ATOM 713 N N . GLU A 1 89 ? -19.25 -2.795 23.203 1 95.56 89 GLU A N 1
ATOM 714 C CA . GLU A 1 89 ? -20.141 -3.664 23.969 1 95.56 89 GLU A CA 1
ATOM 715 C C . GLU A 1 89 ? -19.359 -4.734 24.719 1 95.56 89 GLU A C 1
ATOM 717 O O . GLU A 1 89 ? -19.734 -5.137 25.812 1 95.56 89 GLU A O 1
ATOM 722 N N . SER A 1 90 ? -18.344 -5.207 24.141 1 95.31 90 SER A N 1
ATOM 723 C CA . SER A 1 90 ? -17.594 -6.305 24.75 1 95.31 90 SER A CA 1
ATOM 724 C C . SER A 1 90 ? -16.562 -5.785 25.734 1 95.31 90 SER A C 1
ATOM 726 O O . SER A 1 90 ? -16.094 -6.527 26.594 1 95.31 90 SER A O 1
ATOM 728 N N . GLY A 1 91 ? -16.031 -4.562 25.484 1 95.75 91 GLY A N 1
ATOM 729 C CA . GLY A 1 91 ? -14.977 -4.012 26.312 1 95.75 91 GLY A CA 1
ATOM 730 C C . GLY A 1 91 ? -13.602 -4.527 25.953 1 95.75 91 GLY A C 1
ATOM 731 O O . GLY A 1 91 ? -12.641 -4.32 26.688 1 95.75 91 GLY A O 1
ATOM 732 N N . LEU A 1 92 ? -13.477 -5.207 24.797 1 96.44 92 LEU A N 1
ATOM 733 C CA . LEU A 1 92 ? -12.18 -5.699 24.359 1 96.44 92 LEU A CA 1
ATOM 734 C C . LEU A 1 92 ? -11.219 -4.543 24.094 1 96.44 92 LEU A C 1
ATOM 736 O O . LEU A 1 92 ? -11.617 -3.51 23.562 1 96.44 92 LEU A O 1
ATOM 740 N N . PRO A 1 93 ? -10 -4.762 24.5 1 94.81 93 PRO A N 1
ATOM 741 C CA . PRO A 1 93 ? -9.023 -3.723 24.172 1 94.81 93 PRO A CA 1
ATOM 742 C C . PRO A 1 93 ? -8.719 -3.633 22.688 1 94.81 93 PRO A C 1
ATOM 744 O O . PRO A 1 93 ? -8.977 -4.586 21.938 1 94.81 93 PRO A O 1
ATOM 747 N N . THR A 1 94 ? -8.18 -2.57 22.281 1 92.81 94 THR A N 1
ATOM 748 C CA . THR A 1 94 ? -7.902 -2.285 20.875 1 92.81 94 THR A CA 1
ATOM 749 C C . THR A 1 94 ? -6.848 -3.24 20.328 1 92.81 94 THR A C 1
ATOM 751 O O . THR A 1 94 ? -6.871 -3.592 19.156 1 92.81 94 THR A O 1
ATOM 754 N N . ASN A 1 95 ? -5.945 -3.709 21.125 1 91.94 95 ASN A N 1
ATOM 755 C CA . ASN A 1 95 ? -4.852 -4.562 20.672 1 91.94 95 ASN A CA 1
ATOM 756 C C . ASN A 1 95 ? -5.105 -6.027 21.016 1 91.94 95 ASN A C 1
ATOM 758 O O . ASN A 1 95 ? -4.164 -6.801 21.203 1 91.94 95 ASN A O 1
ATOM 762 N N . GLU A 1 96 ? -6.324 -6.375 21.141 1 93.88 96 GLU A N 1
ATOM 763 C CA . GLU A 1 96 ? -6.684 -7.75 21.469 1 93.88 96 GLU A CA 1
ATOM 764 C C . GLU A 1 96 ? -6.285 -8.711 20.359 1 93.88 96 GLU A C 1
ATOM 766 O O . GLU A 1 96 ? -6.219 -8.32 19.188 1 93.88 96 GLU A O 1
ATOM 771 N N . LYS A 1 97 ? -6.016 -9.953 20.734 1 94.06 97 LYS A N 1
ATOM 772 C CA . LYS A 1 97 ? -5.656 -10.992 19.781 1 94.06 97 LYS A CA 1
ATOM 773 C C . LYS A 1 97 ? -6.848 -11.367 18.891 1 94.06 97 LYS A C 1
ATOM 775 O O . LYS A 1 97 ? -7.984 -11.422 19.375 1 94.06 97 LYS A O 1
ATOM 780 N N . MET A 1 98 ? -6.582 -11.727 17.734 1 93.94 98 MET A N 1
ATOM 781 C CA . MET A 1 98 ? -7.602 -12.016 16.719 1 93.94 98 MET A CA 1
ATOM 782 C C . MET A 1 98 ? -8.508 -13.156 17.188 1 93.94 98 MET A C 1
ATOM 784 O O . MET A 1 98 ? -9.727 -13.094 17 1 93.94 98 MET A O 1
ATOM 788 N N . GLU A 1 99 ? -7.922 -14.164 17.766 1 95.5 99 GLU A N 1
ATOM 789 C CA . GLU A 1 99 ? -8.695 -15.336 18.172 1 95.5 99 GLU A CA 1
ATOM 790 C C . GLU A 1 99 ? -9.703 -14.977 19.25 1 95.5 99 GLU A C 1
ATOM 792 O O . GLU A 1 99 ? -10.836 -15.477 19.25 1 95.5 99 GLU A O 1
ATOM 797 N N . LYS A 1 100 ? -9.289 -14.117 20.141 1 97.19 100 LYS A N 1
ATOM 798 C CA . LYS A 1 100 ? -10.195 -13.695 21.188 1 97.19 100 LYS A CA 1
ATOM 799 C C . LYS A 1 100 ? -11.305 -12.797 20.641 1 97.19 100 LYS A C 1
ATOM 801 O O . LYS A 1 100 ? -12.453 -12.875 21.078 1 97.19 100 LYS A O 1
ATOM 806 N N . ILE A 1 101 ? -10.945 -11.938 19.734 1 97.5 101 ILE A N 1
ATOM 807 C CA . ILE A 1 101 ? -11.93 -11.078 19.094 1 97.5 101 ILE A CA 1
ATOM 808 C C . ILE A 1 101 ? -12.969 -11.938 18.375 1 97.5 101 ILE A C 1
ATOM 810 O O . ILE A 1 101 ? -14.172 -11.742 18.547 1 97.5 101 ILE A O 1
ATOM 814 N N . ALA A 1 102 ? -12.492 -12.922 17.625 1 97.75 102 ALA A N 1
ATOM 815 C CA . ALA A 1 102 ? -13.383 -13.812 16.875 1 97.75 102 ALA A CA 1
ATOM 816 C C . ALA A 1 102 ? -14.281 -14.602 17.828 1 97.75 102 ALA A C 1
ATOM 818 O O . ALA A 1 102 ? -15.477 -14.758 17.562 1 97.75 102 ALA A O 1
ATOM 819 N N . ALA A 1 103 ? -13.68 -15.078 18.875 1 97.88 103 ALA A N 1
ATOM 820 C CA . ALA A 1 103 ? -14.453 -15.844 19.859 1 97.88 103 ALA A CA 1
ATOM 821 C C . ALA A 1 103 ? -15.555 -14.984 20.484 1 97.88 103 ALA A C 1
ATOM 823 O O . ALA A 1 103 ? -16.672 -15.453 20.688 1 97.88 103 ALA A O 1
ATOM 824 N N . THR A 1 104 ? -15.188 -13.758 20.812 1 97.69 104 THR A N 1
ATOM 825 C CA . THR A 1 104 ? -16.172 -12.836 21.391 1 97.69 104 THR A CA 1
ATOM 826 C C . THR A 1 104 ? -17.297 -12.562 20.391 1 97.69 104 THR A C 1
ATOM 828 O O . THR A 1 104 ? -18.469 -12.562 20.766 1 97.69 104 THR A O 1
ATOM 831 N N . ALA A 1 105 ? -16.922 -12.305 19.156 1 97.5 105 ALA A N 1
ATOM 832 C CA . ALA A 1 105 ? -17.922 -12.086 18.125 1 97.5 105 ALA A CA 1
ATOM 833 C C . ALA A 1 105 ? -18.828 -13.297 17.969 1 97.5 105 ALA A C 1
ATOM 835 O O . ALA A 1 105 ? -20.047 -13.156 17.797 1 97.5 105 ALA A O 1
ATOM 836 N N . LEU A 1 106 ? -18.266 -14.477 17.984 1 96.38 106 LEU A N 1
ATOM 837 C CA . LEU A 1 106 ? -19.031 -15.711 17.875 1 96.38 106 LEU A CA 1
ATOM 838 C C . LEU A 1 106 ? -20.031 -15.852 19.016 1 96.38 106 LEU A C 1
ATOM 840 O O . LEU A 1 106 ? -21.156 -16.297 18.812 1 96.38 106 LEU A O 1
ATOM 844 N N . ARG A 1 107 ? -19.562 -15.484 20.188 1 96.25 107 ARG A N 1
ATOM 845 C CA . ARG A 1 107 ? -20.438 -15.531 21.344 1 96.25 107 ARG A CA 1
ATOM 846 C C . ARG A 1 107 ? -21.609 -14.57 21.188 1 96.25 107 ARG A C 1
ATOM 848 O O . ARG A 1 107 ? -22.75 -14.914 21.516 1 96.25 107 ARG A O 1
ATOM 855 N N . VAL A 1 108 ? -21.312 -13.391 20.719 1 95.81 108 VAL A N 1
ATOM 856 C CA . VAL A 1 108 ? -22.344 -12.391 20.5 1 95.81 108 VAL A CA 1
ATOM 857 C C . VAL A 1 108 ? -23.375 -12.93 19.5 1 95.81 108 VAL A C 1
ATOM 859 O O . VAL A 1 108 ? -24.578 -12.773 19.688 1 95.81 108 VAL A O 1
ATOM 862 N N . LEU A 1 109 ? -22.922 -13.586 18.484 1 94.38 109 LEU A N 1
ATOM 863 C CA . LEU A 1 109 ? -23.797 -14.133 17.453 1 94.38 109 LEU A CA 1
ATOM 864 C C . LEU A 1 109 ? -24.609 -15.305 17.984 1 94.38 109 LEU A C 1
ATOM 866 O O . LEU A 1 109 ? -25.766 -15.5 17.594 1 94.38 109 LEU A O 1
ATOM 870 N N . ALA A 1 110 ? -24.062 -16.062 18.875 1 92.94 110 ALA A N 1
ATOM 871 C CA . ALA A 1 110 ? -24.719 -17.203 19.484 1 92.94 110 ALA A CA 1
ATOM 872 C C . ALA A 1 110 ? -25.781 -16.766 20.484 1 92.94 110 ALA A C 1
ATOM 874 O O . ALA A 1 110 ? -26.844 -17.391 20.609 1 92.94 110 ALA A O 1
ATOM 875 N N . ASP A 1 111 ? -25.484 -15.742 21.234 1 89.5 111 ASP A N 1
ATOM 876 C CA . ASP A 1 111 ? -26.375 -15.242 22.266 1 89.5 111 ASP A CA 1
ATOM 877 C C . ASP A 1 111 ? -27.656 -14.672 21.672 1 89.5 111 ASP A C 1
ATOM 879 O O . ASP A 1 111 ? -28.703 -14.664 22.312 1 89.5 111 ASP A O 1
ATOM 883 N N . GLY A 1 112 ? -27.625 -14.32 20.516 1 78.62 112 GLY A N 1
ATOM 884 C CA . GLY A 1 112 ? -28.844 -13.961 19.812 1 78.62 112 GLY A CA 1
ATOM 885 C C . GLY A 1 112 ? -29.156 -12.477 19.891 1 78.62 112 GLY A C 1
ATOM 886 O O . GLY A 1 112 ? -28.266 -11.656 20.047 1 78.62 112 GLY A O 1
ATOM 887 N N . SER A 1 113 ? -30.578 -12.273 19.844 1 70.62 113 SER A N 1
ATOM 888 C CA . SER A 1 113 ? -31.172 -10.969 19.594 1 70.62 113 SER A CA 1
ATOM 889 C C . SER A 1 113 ? -31.188 -10.109 20.844 1 70.62 113 SER A C 1
ATOM 891 O O . SER A 1 113 ? -31.234 -10.633 21.969 1 70.62 113 SER A O 1
ATOM 893 N N . GLY A 1 114 ? -30.25 -9.062 21 1 79.12 114 GLY A N 1
ATOM 894 C CA . GLY A 1 114 ? -30.328 -8.102 22.078 1 79.12 114 GLY A CA 1
ATOM 895 C C . GLY A 1 114 ? -29.219 -7.062 22.047 1 79.12 114 GLY A C 1
ATOM 896 O O . GLY A 1 114 ? -29.266 -6.082 22.797 1 79.12 114 GLY A O 1
ATOM 897 N N . SER A 1 115 ? -28.359 -7.395 21.266 1 88.88 115 SER A N 1
ATOM 898 C CA . SER A 1 115 ? -27.297 -6.406 21.25 1 88.88 115 SER A CA 1
ATOM 899 C C . SER A 1 115 ? -27.156 -5.766 19.859 1 88.88 115 SER A C 1
ATOM 901 O O . SER A 1 115 ? -27.578 -6.348 18.859 1 88.88 115 SER A O 1
ATOM 903 N N . ALA A 1 116 ? -26.734 -4.598 19.797 1 92.19 116 ALA A N 1
ATOM 904 C CA . ALA A 1 116 ? -26.484 -3.889 18.547 1 92.19 116 ALA A CA 1
ATOM 905 C C . ALA A 1 116 ? -25.438 -4.613 17.703 1 92.19 116 ALA A C 1
ATOM 907 O O . ALA A 1 116 ? -25.562 -4.676 16.469 1 92.19 116 ALA A O 1
ATOM 908 N N . ALA A 1 117 ? -24.5 -5.223 18.359 1 93 117 ALA A N 1
ATOM 909 C CA . ALA A 1 117 ? -23.438 -5.953 17.672 1 93 117 ALA A CA 1
ATOM 910 C C . ALA A 1 117 ? -24 -7.164 16.938 1 93 117 ALA A C 1
ATOM 912 O O . ALA A 1 117 ? -23.594 -7.457 15.805 1 93 117 ALA A O 1
ATOM 913 N N . TYR A 1 118 ? -24.891 -7.824 17.547 1 93.75 118 TYR A N 1
ATOM 914 C CA . TYR A 1 118 ? -25.531 -8.977 16.906 1 93.75 118 TYR A CA 1
ATOM 915 C C . TYR A 1 118 ? -26.219 -8.578 15.609 1 93.75 118 TYR A C 1
ATOM 917 O O . TYR A 1 118 ? -25.984 -9.188 14.562 1 93.75 118 TYR A O 1
ATOM 925 N N . TYR A 1 119 ? -26.984 -7.531 15.695 1 93.19 119 TYR A N 1
ATOM 926 C CA . TYR A 1 119 ? -27.75 -7.109 14.531 1 93.19 119 TYR A CA 1
ATOM 927 C C . TYR A 1 119 ? -26.828 -6.602 13.422 1 93.19 119 TYR A C 1
ATOM 929 O O . TYR A 1 119 ? -27.078 -6.863 12.242 1 93.19 119 TYR A O 1
ATOM 937 N N . ASP A 1 120 ? -25.812 -5.926 13.781 1 93 120 ASP A N 1
ATOM 938 C CA . ASP A 1 120 ? -24.859 -5.406 12.812 1 93 120 ASP A CA 1
ATOM 939 C C . ASP A 1 120 ? -24.156 -6.539 12.07 1 93 120 ASP A C 1
ATOM 941 O O . ASP A 1 120 ? -24.047 -6.512 10.844 1 93 120 ASP A O 1
ATOM 945 N N . LEU A 1 121 ? -23.75 -7.504 12.797 1 92.69 121 LEU A N 1
ATOM 946 C CA . LEU A 1 121 ? -23.031 -8.633 12.211 1 92.69 121 LEU A CA 1
ATOM 947 C C . LEU A 1 121 ? -23.969 -9.477 11.352 1 92.69 121 LEU A C 1
ATOM 949 O O . LEU A 1 121 ? -23.625 -9.852 10.227 1 92.69 121 LEU A O 1
ATOM 953 N N . ARG A 1 122 ? -25.141 -9.727 11.875 1 92.19 122 ARG A N 1
ATOM 954 C CA . ARG A 1 122 ? -26.109 -10.57 11.188 1 92.19 122 ARG A CA 1
ATOM 955 C C . ARG A 1 122 ? -26.531 -9.938 9.867 1 92.19 122 ARG A C 1
ATOM 957 O O . ARG A 1 122 ? -26.812 -10.648 8.898 1 92.19 122 ARG A O 1
ATOM 964 N N . ALA A 1 123 ? -26.578 -8.656 9.859 1 92.81 123 ALA A N 1
ATOM 965 C CA . ALA A 1 123 ? -26.969 -7.941 8.648 1 92.81 123 ALA A CA 1
ATOM 966 C C . ALA A 1 123 ? -26.031 -8.25 7.492 1 92.81 123 ALA A C 1
ATOM 968 O O . ALA A 1 123 ? -26.453 -8.266 6.332 1 92.81 123 ALA A O 1
ATOM 969 N N . ARG A 1 124 ? -24.703 -8.523 7.766 1 91.31 124 ARG A N 1
ATOM 970 C CA . ARG A 1 124 ? -23.734 -8.844 6.73 1 91.31 124 ARG A CA 1
ATOM 971 C C . ARG A 1 124 ? -24.016 -10.203 6.113 1 91.31 124 ARG A C 1
ATOM 973 O O . ARG A 1 124 ? -23.719 -10.438 4.938 1 91.31 124 ARG A O 1
ATOM 980 N N . ALA A 1 125 ? -24.656 -11.078 6.895 1 91.06 125 ALA A N 1
ATOM 981 C CA . ALA A 1 125 ? -24.953 -12.438 6.441 1 91.06 125 ALA A CA 1
ATOM 982 C C . ALA A 1 125 ? -26.078 -12.43 5.406 1 91.06 125 ALA A C 1
ATOM 984 O O . ALA A 1 125 ? -26.203 -13.367 4.617 1 91.06 125 ALA A O 1
ATOM 985 N N . LYS A 1 126 ? -26.828 -11.422 5.406 1 91.56 126 LYS A N 1
ATOM 986 C CA . LYS A 1 126 ? -28 -11.352 4.539 1 91.56 126 LYS A CA 1
ATOM 987 C C . LYS A 1 126 ? -27.594 -11.164 3.078 1 91.56 126 LYS A C 1
ATOM 989 O O . LYS A 1 126 ? -28.281 -11.641 2.172 1 91.56 126 LYS A O 1
ATOM 994 N N . TYR A 1 127 ? -26.453 -10.531 2.836 1 91.88 127 TYR A N 1
ATOM 995 C CA . TYR A 1 127 ? -26.156 -10.164 1.456 1 91.88 127 TYR A CA 1
ATOM 996 C C . TYR A 1 127 ? -24.797 -10.688 1.027 1 91.88 127 TYR A C 1
ATOM 998 O O . TYR A 1 127 ? -24.656 -11.227 -0.074 1 91.88 127 TYR A O 1
ATOM 1006 N N . VAL A 1 128 ? -23.766 -10.672 1.896 1 94.75 128 VAL A N 1
ATOM 1007 C CA . VAL A 1 128 ? -22.359 -10.852 1.525 1 94.75 128 VAL A CA 1
ATOM 1008 C C . VAL A 1 128 ? -22.156 -12.242 0.937 1 94.75 128 VAL A C 1
ATOM 1010 O O . VAL A 1 128 ? -21.594 -12.391 -0.145 1 94.75 128 VAL A O 1
ATOM 1013 N N . PRO A 1 129 ? -22.703 -13.328 1.544 1 96.81 129 PRO A N 1
ATOM 1014 C CA . PRO A 1 129 ? -22.469 -14.664 1 1 96.81 129 PRO A CA 1
ATOM 1015 C C . PRO A 1 129 ? -23.047 -14.844 -0.403 1 96.81 129 PRO A C 1
ATOM 1017 O O . PRO A 1 129 ? -22.5 -15.586 -1.214 1 96.81 129 PRO A O 1
ATOM 1020 N N . TYR A 1 130 ? -24.141 -14.164 -0.685 1 96.69 130 TYR A N 1
ATOM 1021 C CA . TYR A 1 130 ? -24.812 -14.32 -1.963 1 96.69 130 TYR A CA 1
ATOM 1022 C C . TYR A 1 130 ? -24.203 -13.43 -3.029 1 96.69 130 TYR A C 1
ATOM 1024 O O . TYR A 1 130 ? -23.953 -13.867 -4.156 1 96.69 130 TYR A O 1
ATOM 1032 N N . ARG A 1 131 ? -23.891 -12.188 -2.631 1 95.5 131 ARG A N 1
ATOM 1033 C CA . ARG A 1 131 ? -23.312 -11.242 -3.576 1 95.5 131 ARG A CA 1
ATOM 1034 C C . ARG A 1 131 ? -21.922 -11.68 -4.004 1 95.5 131 ARG A C 1
ATOM 1036 O O . ARG A 1 131 ? -21.484 -11.391 -5.125 1 95.5 131 ARG A O 1
ATOM 1043 N N . PHE A 1 132 ? -21.25 -12.383 -3.119 1 96.88 132 PHE A N 1
ATOM 1044 C CA . PHE A 1 132 ? -19.922 -12.867 -3.438 1 96.88 132 PHE A CA 1
ATOM 1045 C C . PHE A 1 132 ? -19.953 -13.797 -4.645 1 96.88 132 PHE A C 1
ATOM 1047 O O . PHE A 1 132 ? -19.031 -13.805 -5.461 1 96.88 132 PHE A O 1
ATOM 1054 N N . LEU A 1 133 ? -21.016 -14.531 -4.863 1 96.31 133 LEU A N 1
ATOM 1055 C CA . LEU A 1 133 ? -21.141 -15.484 -5.961 1 96.31 133 LEU A CA 1
ATOM 1056 C C . LEU A 1 133 ? -21.734 -14.82 -7.195 1 96.31 133 LEU A C 1
ATOM 1058 O O . LEU A 1 133 ? -21.969 -15.484 -8.203 1 96.31 133 LEU A O 1
ATOM 1062 N N . GLY A 1 134 ? -21.938 -13.547 -7.164 1 94.88 134 GLY A N 1
ATOM 1063 C CA . GLY A 1 134 ? -22.562 -12.82 -8.258 1 94.88 134 GLY A CA 1
ATOM 1064 C C . GLY A 1 134 ? -21.906 -13.094 -9.602 1 94.88 134 GLY A C 1
ATOM 1065 O O . GLY A 1 134 ? -22.594 -13.406 -10.578 1 94.88 134 GLY A O 1
ATOM 1066 N N . PRO A 1 135 ? -20.594 -12.984 -9.672 1 93.94 135 PRO A N 1
ATOM 1067 C CA . PRO A 1 135 ? -19.891 -13.156 -10.945 1 93.94 135 PRO A CA 1
ATOM 1068 C C . PRO A 1 135 ? -20.125 -14.523 -11.578 1 93.94 135 PRO A C 1
ATOM 1070 O O . PRO A 1 135 ? -20.047 -14.664 -12.805 1 93.94 135 PRO A O 1
ATOM 1073 N N . TRP A 1 136 ? -20.469 -15.578 -10.812 1 94.12 136 TRP A N 1
ATOM 1074 C CA . TRP A 1 136 ? -20.766 -16.891 -11.359 1 94.12 136 TRP A CA 1
ATOM 1075 C C . TRP A 1 136 ? -22.109 -16.891 -12.094 1 94.12 136 TRP A C 1
ATOM 1077 O O . TRP A 1 136 ? -22.312 -17.672 -13.023 1 94.12 136 TRP A O 1
ATOM 1087 N N . PHE A 1 137 ? -22.984 -16.016 -11.68 1 95.06 137 PHE A N 1
ATOM 1088 C CA . PHE A 1 137 ? -24.359 -16.109 -12.156 1 95.06 137 PHE A CA 1
ATOM 1089 C C . PHE A 1 137 ? -24.844 -14.75 -12.648 1 95.06 137 PHE A C 1
ATOM 1091 O O . PHE A 1 137 ? -26.016 -14.398 -12.461 1 95.06 137 PHE A O 1
ATOM 1098 N N . SER A 1 138 ? -23.969 -13.953 -13.203 1 93.19 138 SER A N 1
ATOM 1099 C CA . SER A 1 138 ? -24.25 -12.57 -13.562 1 93.19 138 SER A CA 1
ATOM 1100 C C . SER A 1 138 ? -25.422 -12.484 -14.539 1 93.19 138 SER A C 1
ATOM 1102 O O . SER A 1 138 ? -26.281 -11.617 -14.406 1 93.19 138 SER A O 1
ATOM 1104 N N . ARG A 1 139 ? -25.484 -13.359 -15.469 1 93.31 139 ARG A N 1
ATOM 1105 C CA . ARG A 1 139 ? -26.531 -13.336 -16.484 1 93.31 139 ARG A CA 1
ATOM 1106 C C . ARG A 1 139 ? -27.891 -13.68 -15.891 1 93.31 139 ARG A C 1
ATOM 1108 O O . ARG A 1 139 ? -28.891 -13.008 -16.172 1 93.31 139 ARG A O 1
ATOM 1115 N N . GLU A 1 140 ? -27.922 -14.625 -15.055 1 94.88 140 GLU A N 1
ATOM 1116 C CA . GLU A 1 140 ? -29.172 -15.148 -14.508 1 94.88 140 GLU A CA 1
ATOM 1117 C C . GLU A 1 140 ? -29.734 -14.227 -13.43 1 94.88 140 GLU A C 1
ATOM 1119 O O . GLU A 1 140 ? -30.938 -14.289 -13.117 1 94.88 140 GLU A O 1
ATOM 1124 N N . THR A 1 141 ? -28.906 -13.422 -12.852 1 95.19 141 THR A N 1
ATOM 1125 C CA . THR A 1 141 ? -29.344 -12.648 -11.703 1 95.19 141 THR A CA 1
ATOM 1126 C C . THR A 1 141 ? -29.531 -11.18 -12.07 1 95.19 141 THR A C 1
ATOM 1128 O O . THR A 1 141 ? -29.906 -10.359 -11.227 1 95.19 141 THR A O 1
ATOM 1131 N N . SER A 1 142 ? -29.297 -10.852 -13.266 1 94.44 142 SER A N 1
ATOM 1132 C CA . SER A 1 142 ? -29.406 -9.469 -13.711 1 94.44 142 SER A CA 1
ATOM 1133 C C . SER A 1 142 ? -30.812 -8.922 -13.516 1 94.44 142 SER A C 1
ATOM 1135 O O . SER A 1 142 ? -31.797 -9.578 -13.883 1 94.44 142 SER A O 1
ATOM 1137 N N . GLY A 1 143 ? -30.969 -7.77 -12.805 1 93.25 143 GLY A N 1
ATOM 1138 C CA . GLY A 1 143 ? -32.25 -7.062 -12.68 1 93.25 143 GLY A CA 1
ATOM 1139 C C . GLY A 1 143 ? -33.094 -7.559 -11.531 1 93.25 143 GLY A C 1
ATOM 1140 O O . GLY A 1 143 ? -34.156 -7.031 -11.281 1 93.25 143 GLY A O 1
ATOM 1141 N N . LEU A 1 144 ? -32.625 -8.5 -10.805 1 95.25 144 LEU A N 1
ATOM 1142 C CA . LEU A 1 144 ? -33.406 -9.047 -9.711 1 95.25 144 LEU A CA 1
ATOM 1143 C C . LEU A 1 144 ? -33.312 -8.164 -8.469 1 95.25 144 LEU A C 1
ATOM 1145 O O . LEU A 1 144 ? -32.281 -7.547 -8.234 1 95.25 144 LEU A O 1
ATOM 1149 N N . ASN A 1 145 ? -34.375 -8.109 -7.805 1 94.5 145 ASN A N 1
ATOM 1150 C CA . ASN A 1 145 ? -34.281 -7.453 -6.504 1 94.5 145 ASN A CA 1
ATOM 1151 C C . ASN A 1 145 ? -33.531 -8.312 -5.492 1 94.5 145 ASN A C 1
ATOM 1153 O O . ASN A 1 145 ? -33.156 -9.453 -5.781 1 94.5 145 ASN A O 1
ATOM 1157 N N . ASP A 1 146 ? -33.281 -7.891 -4.332 1 92.69 146 ASP A N 1
ATOM 1158 C CA . ASP A 1 146 ? -32.375 -8.508 -3.361 1 92.69 146 ASP A CA 1
ATOM 1159 C C . ASP A 1 146 ? -32.875 -9.898 -2.965 1 92.69 146 ASP A C 1
ATOM 1161 O O . ASP A 1 146 ? -32.094 -10.852 -2.945 1 92.69 146 ASP A O 1
ATOM 1165 N N . SER A 1 147 ? -34.156 -9.961 -2.668 1 93.25 147 SER A N 1
ATOM 1166 C CA . SER A 1 147 ? -34.688 -11.234 -2.213 1 93.25 147 SER A CA 1
ATOM 1167 C C . SER A 1 147 ? -34.656 -12.281 -3.318 1 93.25 147 SER A C 1
ATOM 1169 O O . SER A 1 147 ? -34.25 -13.422 -3.082 1 93.25 147 SER A O 1
ATOM 1171 N N . GLU A 1 148 ? -35 -11.906 -4.465 1 96.44 148 GLU A N 1
ATOM 1172 C CA . GLU A 1 148 ? -34.969 -12.805 -5.613 1 96.44 148 GLU A CA 1
ATOM 1173 C C . GLU A 1 148 ? -33.531 -13.203 -5.965 1 96.44 148 GLU A C 1
ATOM 1175 O O . GLU A 1 148 ? -33.281 -14.344 -6.355 1 96.44 148 GLU A O 1
ATOM 1180 N N . PHE A 1 149 ? -32.688 -12.227 -5.84 1 96.81 149 PHE A N 1
ATOM 1181 C CA . PHE A 1 149 ? -31.281 -12.484 -6.113 1 96.81 149 PHE A CA 1
ATOM 1182 C C . PHE A 1 149 ? -30.75 -13.586 -5.207 1 96.81 149 PHE A C 1
ATOM 1184 O O . PHE A 1 149 ? -30.156 -14.562 -5.688 1 96.81 149 PHE A O 1
ATOM 1191 N N . ASN A 1 150 ? -30.969 -13.523 -3.918 1 96 150 ASN A N 1
ATOM 1192 C CA . ASN A 1 150 ? -30.484 -14.508 -2.959 1 96 150 ASN A CA 1
ATOM 1193 C C . ASN A 1 150 ? -31.031 -15.898 -3.268 1 96 150 ASN A C 1
ATOM 1195 O O . ASN A 1 150 ? -30.266 -16.875 -3.277 1 96 150 ASN A O 1
ATOM 1199 N N . LYS A 1 151 ? -32.312 -15.922 -3.527 1 96.12 151 LYS A N 1
ATOM 1200 C CA . LYS A 1 151 ? -32.969 -17.203 -3.828 1 96.12 151 LYS A CA 1
ATOM 1201 C C . LYS A 1 151 ? -32.375 -17.828 -5.086 1 96.12 151 LYS A C 1
ATOM 1203 O O . LYS A 1 151 ? -32.062 -19.016 -5.105 1 96.12 151 LYS A O 1
ATOM 1208 N N . LYS A 1 152 ? -32.219 -16.984 -6.031 1 97 152 LYS A N 1
ATOM 1209 C CA . LYS A 1 152 ? -31.703 -17.469 -7.316 1 97 152 LYS A CA 1
ATOM 1210 C C . LYS A 1 152 ? -30.25 -17.938 -7.191 1 97 152 LYS A C 1
ATOM 1212 O O . LYS A 1 152 ? -29.906 -19 -7.715 1 97 152 LYS A O 1
ATOM 1217 N N . VAL A 1 153 ? -29.422 -17.188 -6.52 1 96.75 153 VAL A N 1
ATOM 1218 C CA . VAL A 1 153 ? -28.031 -17.547 -6.336 1 96.75 153 VAL A CA 1
ATOM 1219 C C . VAL A 1 153 ? -27.922 -18.859 -5.578 1 96.75 153 VAL A C 1
ATOM 1221 O O . VAL A 1 153 ? -27.156 -19.75 -5.953 1 96.75 153 VAL A O 1
ATOM 1224 N N . ALA A 1 154 ? -28.734 -19 -4.539 1 96.69 154 ALA A N 1
ATOM 1225 C CA . ALA A 1 154 ? -28.734 -20.234 -3.758 1 96.69 154 ALA A CA 1
ATOM 1226 C C . ALA A 1 154 ? -29.125 -21.422 -4.617 1 96.69 154 ALA A C 1
ATOM 1228 O O . ALA A 1 154 ? -28.5 -22.484 -4.559 1 96.69 154 ALA A O 1
ATOM 1229 N N . ALA A 1 155 ? -30.078 -21.281 -5.43 1 96 155 ALA A N 1
ATOM 1230 C CA . ALA A 1 155 ? -30.562 -22.344 -6.293 1 96 155 ALA A CA 1
ATOM 1231 C C . ALA A 1 155 ? -29.516 -22.734 -7.336 1 96 155 ALA A C 1
ATOM 1233 O O . ALA A 1 155 ? -29.25 -23.922 -7.547 1 96 155 ALA A O 1
ATOM 1234 N N . LEU A 1 156 ? -28.984 -21.719 -7.953 1 95.69 156 LEU A N 1
ATOM 1235 C CA . LEU A 1 156 ? -28 -21.969 -9.008 1 95.69 156 LEU A CA 1
ATOM 1236 C C . LEU A 1 156 ? -26.734 -22.609 -8.438 1 95.69 156 LEU A C 1
ATOM 1238 O O . LEU A 1 156 ? -26.156 -23.484 -9.062 1 95.69 156 LEU A O 1
ATOM 1242 N N . ALA A 1 157 ? -26.344 -22.094 -7.258 1 96.56 157 ALA A N 1
ATOM 1243 C CA . ALA A 1 157 ? -25.172 -22.688 -6.613 1 96.56 157 ALA A CA 1
ATOM 1244 C C . ALA A 1 157 ? -25.391 -24.156 -6.305 1 96.56 157 ALA A C 1
ATOM 1246 O O . ALA A 1 157 ? -24.5 -24.984 -6.492 1 96.56 157 ALA A O 1
ATOM 1247 N N . ALA A 1 158 ? -26.547 -24.516 -5.887 1 95.19 158 ALA A N 1
ATOM 1248 C CA . ALA A 1 158 ? -26.891 -25.906 -5.605 1 95.19 158 ALA A CA 1
ATOM 1249 C C . ALA A 1 158 ? -26.922 -26.734 -6.887 1 95.19 158 ALA A C 1
ATOM 1251 O O . ALA A 1 158 ? -26.391 -27.844 -6.93 1 95.19 158 ALA A O 1
ATOM 1252 N N . GLN A 1 159 ? -27.469 -26.203 -7.855 1 93.44 159 GLN A N 1
ATOM 1253 C CA . GLN A 1 159 ? -27.641 -26.906 -9.125 1 93.44 159 GLN A CA 1
ATOM 1254 C C . GLN A 1 159 ? -26.297 -27.156 -9.797 1 93.44 159 GLN A C 1
ATOM 1256 O O . GLN A 1 159 ? -26.094 -28.234 -10.383 1 93.44 159 GLN A O 1
ATOM 1261 N N . ASN A 1 160 ? -25.453 -26.203 -9.688 1 93.56 160 ASN A N 1
ATOM 1262 C CA . ASN A 1 160 ? -24.203 -26.281 -10.414 1 93.56 160 ASN A CA 1
ATOM 1263 C C . ASN A 1 160 ? -23.078 -26.859 -9.555 1 93.56 160 ASN A C 1
ATOM 1265 O O . ASN A 1 160 ? -21.938 -26.953 -9.992 1 93.56 160 ASN A O 1
ATOM 1269 N N . PHE A 1 161 ? -23.406 -27.281 -8.359 1 94.06 161 PHE A N 1
ATOM 1270 C CA . PHE A 1 161 ? -22.406 -27.672 -7.379 1 94.06 161 PHE A CA 1
ATOM 1271 C C . PHE A 1 161 ? -21.656 -28.922 -7.832 1 94.06 161 PHE A C 1
ATOM 1273 O O . PHE A 1 161 ? -20.562 -29.203 -7.352 1 94.06 161 PHE A O 1
ATOM 1280 N N . GLN A 1 162 ? -22.297 -29.703 -8.773 1 86.75 162 GLN A N 1
ATOM 1281 C CA . GLN A 1 162 ? -21.656 -30.922 -9.25 1 86.75 162 GLN A CA 1
ATOM 1282 C C . GLN A 1 162 ? -21.375 -30.859 -10.75 1 86.75 162 GLN A C 1
ATOM 1284 O O . GLN A 1 162 ? -20.828 -31.797 -11.328 1 86.75 162 GLN A O 1
ATOM 1289 N N . ARG A 1 163 ? -21.812 -29.719 -11.352 1 76.12 163 ARG A N 1
ATOM 1290 C CA . ARG A 1 163 ? -21.641 -29.578 -12.797 1 76.12 163 ARG A CA 1
ATOM 1291 C C . ARG A 1 163 ? -20.328 -28.844 -13.117 1 76.12 163 ARG A C 1
ATOM 1293 O O . ARG A 1 163 ? -19.922 -27.953 -12.375 1 76.12 163 ARG A O 1
ATOM 1300 N N . HIS A 1 164 ? -19.625 -29.25 -14.164 1 66.31 164 HIS A N 1
ATOM 1301 C CA . HIS A 1 164 ? -18.203 -28.969 -14.375 1 66.31 164 HIS A CA 1
ATOM 1302 C C . HIS A 1 164 ? -18 -27.578 -14.961 1 66.31 164 HIS A C 1
ATOM 1304 O O . HIS A 1 164 ? -17.047 -26.875 -14.602 1 66.31 164 HIS A O 1
ATOM 1310 N N . GLU A 1 165 ? -18.891 -26.938 -15.82 1 68.06 165 GLU A N 1
ATOM 1311 C CA . GLU A 1 165 ? -18.406 -25.797 -16.578 1 68.06 165 GLU A CA 1
ATOM 1312 C C . GLU A 1 165 ? -18.406 -24.531 -15.711 1 68.06 165 GLU A C 1
ATOM 1314 O O . GLU A 1 165 ? -17.547 -23.656 -15.891 1 68.06 165 GLU A O 1
ATOM 1319 N N . SER A 1 166 ? -19.266 -24.469 -14.602 1 79.56 166 SER A N 1
ATOM 1320 C CA . SER A 1 166 ? -19.328 -23.25 -13.789 1 79.56 166 SER A CA 1
ATOM 1321 C C . SER A 1 166 ? -19.484 -23.578 -12.312 1 79.56 166 SER A C 1
ATOM 1323 O O . SER A 1 166 ? -20.422 -23.109 -11.656 1 79.56 166 SER A O 1
ATOM 1325 N N . LEU A 1 167 ? -18.484 -24.359 -11.914 1 91.56 167 LEU A N 1
ATOM 1326 C CA . LEU A 1 167 ? -18.531 -24.781 -10.516 1 91.56 167 LEU A CA 1
ATOM 1327 C C . LEU A 1 167 ? -18.453 -23.578 -9.578 1 91.56 167 LEU A C 1
ATOM 1329 O O . LEU A 1 167 ? -17.5 -22.812 -9.633 1 91.56 167 LEU A O 1
ATOM 1333 N N . PRO A 1 168 ? -19.5 -23.375 -8.844 1 95.62 168 PRO A N 1
ATOM 1334 C CA . PRO A 1 168 ? -19.438 -22.281 -7.871 1 95.62 168 PRO A CA 1
ATOM 1335 C C . PRO A 1 168 ? -18.438 -22.562 -6.742 1 95.62 168 PRO A C 1
ATOM 1337 O O . PRO A 1 168 ? -18.094 -23.719 -6.496 1 95.62 168 PRO A O 1
ATOM 1340 N N . LEU A 1 169 ? -17.969 -21.547 -6.094 1 96.25 169 LEU A N 1
ATOM 1341 C CA . LEU A 1 169 ? -17.031 -21.719 -4.98 1 96.25 169 LEU A CA 1
ATOM 1342 C C . LEU A 1 169 ? -17.688 -22.5 -3.844 1 96.25 169 LEU A C 1
ATOM 1344 O O . LEU A 1 169 ? -17.031 -23.328 -3.213 1 96.25 169 LEU A O 1
ATOM 1348 N N . TYR A 1 170 ? -18.891 -22.203 -3.592 1 97.56 170 TYR A N 1
ATOM 1349 C CA . TYR A 1 170 ? -19.625 -22.891 -2.537 1 97.56 170 TYR A CA 1
ATOM 1350 C C . TYR A 1 170 ? -21.125 -22.875 -2.82 1 97.56 170 TYR A C 1
ATOM 1352 O O . TYR A 1 170 ? -21.594 -22.219 -3.752 1 97.56 170 TYR A O 1
ATOM 1360 N N . ARG A 1 171 ? -21.844 -23.703 -2.078 1 97.56 171 ARG A N 1
ATOM 1361 C CA . ARG A 1 171 ? -23.297 -23.672 -2.037 1 97.56 171 ARG A CA 1
ATOM 1362 C C . ARG A 1 171 ? -23.797 -23.469 -0.612 1 97.56 171 ARG A C 1
ATOM 1364 O O . ARG A 1 171 ? -23 -23.406 0.329 1 97.56 171 ARG A O 1
ATOM 1371 N N . PHE A 1 172 ? -25.094 -23.266 -0.515 1 97.5 172 PHE A N 1
ATOM 1372 C CA . PHE A 1 172 ? -25.703 -22.984 0.778 1 97.5 172 PHE A CA 1
ATOM 1373 C C . PHE A 1 172 ? -26.391 -24.219 1.33 1 97.5 172 PHE A C 1
ATOM 1375 O O . PHE A 1 172 ? -26.984 -25 0.575 1 97.5 172 PHE A O 1
ATOM 1382 N N . SER A 1 173 ? -26.266 -24.422 2.609 1 94.12 173 SER A N 1
ATOM 1383 C CA . SER A 1 173 ? -26.984 -25.531 3.252 1 94.12 173 SER A CA 1
ATOM 1384 C C . SER A 1 173 ? -28.484 -25.312 3.219 1 94.12 173 SER A C 1
ATOM 1386 O O . SER A 1 173 ? -28.953 -24.234 2.861 1 94.12 173 SER A O 1
ATOM 1388 N N . ALA A 1 174 ? -29.203 -26.344 3.635 1 90.12 174 ALA A N 1
ATOM 1389 C CA . ALA A 1 174 ? -30.656 -26.281 3.682 1 90.12 174 ALA A CA 1
ATOM 1390 C C . ALA A 1 174 ? -31.125 -25.25 4.707 1 90.12 174 ALA A C 1
ATOM 1392 O O . ALA A 1 174 ? -32.156 -24.609 4.52 1 90.12 174 ALA A O 1
ATOM 1393 N N . SER A 1 175 ? -30.359 -25.016 5.758 1 87.5 175 SER A N 1
ATOM 1394 C CA . SER A 1 175 ? -30.688 -24.047 6.797 1 87.5 175 SER A CA 1
ATOM 1395 C C . SER A 1 175 ? -30.469 -22.625 6.312 1 87.5 175 SER A C 1
ATOM 1397 O O . SER A 1 175 ? -30.969 -21.672 6.914 1 87.5 175 SER A O 1
ATOM 1399 N N . GLY A 1 176 ? -29.656 -22.562 5.32 1 88.5 176 GLY A N 1
ATOM 1400 C CA . GLY A 1 176 ? -29.344 -21.25 4.801 1 88.5 176 GLY A CA 1
ATOM 1401 C C . GLY A 1 176 ? -28.406 -20.469 5.707 1 88.5 176 GLY A C 1
ATOM 1402 O O . GLY A 1 176 ? -28.281 -19.25 5.574 1 88.5 176 GLY A O 1
ATOM 1403 N N . ARG A 1 177 ? -27.797 -21.141 6.633 1 92.62 177 ARG A N 1
ATOM 1404 C CA . ARG A 1 177 ? -26.953 -20.438 7.609 1 92.62 177 ARG A CA 1
ATOM 1405 C C . ARG A 1 177 ? -25.516 -20.938 7.543 1 92.62 177 ARG A C 1
ATOM 1407 O O . ARG A 1 177 ? -24.719 -20.641 8.43 1 92.62 177 ARG A O 1
ATOM 1414 N N . GLU A 1 178 ? -25.25 -21.719 6.523 1 96.81 178 GLU A N 1
ATOM 1415 C CA . GLU A 1 178 ? -23.906 -22.281 6.324 1 96.81 178 GLU A CA 1
ATOM 1416 C C . GLU A 1 178 ? -23.562 -22.359 4.84 1 96.81 178 GLU A C 1
ATOM 1418 O O . GLU A 1 178 ? -24.453 -22.391 3.99 1 96.81 178 GLU A O 1
ATOM 1423 N N . ILE A 1 179 ? -22.25 -22.375 4.586 1 97.94 179 ILE A N 1
ATOM 1424 C CA . ILE A 1 179 ? -21.812 -22.641 3.217 1 97.94 179 ILE A CA 1
ATOM 1425 C C . ILE A 1 179 ? -21 -23.938 3.166 1 97.94 179 ILE A C 1
ATOM 1427 O O . ILE A 1 179 ? -20.312 -24.281 4.125 1 97.94 179 ILE A O 1
ATOM 1431 N N . GLU A 1 180 ? -21.156 -24.641 2.111 1 97.88 180 GLU A N 1
ATOM 1432 C CA . GLU A 1 180 ? -20.328 -25.797 1.788 1 97.88 180 GLU A CA 1
ATOM 1433 C C . GLU A 1 180 ? -19.406 -25.5 0.611 1 97.88 180 GLU A C 1
ATOM 1435 O O . GLU A 1 180 ? -19.859 -25.344 -0.523 1 97.88 180 GLU A O 1
ATOM 1440 N N . ILE A 1 181 ? -18.141 -25.422 0.897 1 97.25 181 ILE A N 1
ATOM 1441 C CA . ILE A 1 181 ? -17.172 -25.141 -0.155 1 97.25 181 ILE A CA 1
ATOM 1442 C C . ILE A 1 181 ? -17.047 -26.344 -1.073 1 97.25 181 ILE A C 1
ATOM 1444 O O . ILE A 1 181 ? -16.953 -27.484 -0.603 1 97.25 181 ILE A O 1
ATOM 1448 N N . GLN A 1 182 ? -17.094 -26.094 -2.34 1 95.75 182 GLN A N 1
ATOM 1449 C CA . GLN A 1 182 ? -16.891 -27.156 -3.316 1 95.75 182 GLN A CA 1
ATOM 1450 C C . GLN A 1 182 ? -15.531 -27.812 -3.145 1 95.75 182 GLN A C 1
ATOM 1452 O O . GLN A 1 182 ? -14.508 -27.125 -3.055 1 95.75 182 GLN A O 1
ATOM 1457 N N . PRO A 1 183 ? -15.469 -29.141 -3.082 1 93.25 183 PRO A N 1
ATOM 1458 C CA . PRO A 1 183 ? -14.227 -29.844 -2.76 1 93.25 183 PRO A CA 1
ATOM 1459 C C . PRO A 1 183 ? -13.086 -29.5 -3.709 1 93.25 183 PRO A C 1
ATOM 1461 O O . PRO A 1 183 ? -11.938 -29.359 -3.275 1 93.25 183 PRO A O 1
ATOM 1464 N N . ARG A 1 184 ? -13.398 -29.406 -4.957 1 91.69 184 ARG A N 1
ATOM 1465 C CA . ARG A 1 184 ? -12.359 -29.047 -5.918 1 91.69 184 ARG A CA 1
ATOM 1466 C C . ARG A 1 184 ? -11.805 -27.656 -5.637 1 91.69 184 ARG A C 1
ATOM 1468 O O . ARG A 1 184 ? -10.594 -27.438 -5.723 1 91.69 184 ARG A O 1
ATOM 1475 N N . TRP A 1 185 ? -12.711 -26.75 -5.293 1 94.44 185 TRP A N 1
ATOM 1476 C CA . TRP A 1 185 ? -12.289 -25.406 -4.922 1 94.44 185 TRP A CA 1
ATOM 1477 C C . TRP A 1 185 ? -11.484 -25.438 -3.627 1 94.44 185 TRP A C 1
ATOM 1479 O O . TRP A 1 185 ? -10.469 -24.734 -3.51 1 94.44 185 TRP A O 1
ATOM 1489 N N . ARG A 1 186 ? -11.938 -26.172 -2.697 1 95.31 186 ARG A N 1
ATOM 1490 C CA . ARG A 1 186 ? -11.234 -26.266 -1.422 1 95.31 186 ARG A CA 1
ATOM 1491 C C . ARG A 1 186 ? -9.789 -26.719 -1.624 1 95.31 186 ARG A C 1
ATOM 1493 O O . ARG A 1 186 ? -8.867 -26.109 -1.081 1 95.31 186 ARG A O 1
ATOM 1500 N N . GLY A 1 187 ? -9.617 -27.812 -2.406 1 92.44 187 GLY A N 1
ATOM 1501 C CA . GLY A 1 187 ? -8.281 -28.297 -2.705 1 92.44 187 GLY A CA 1
ATOM 1502 C C . GLY A 1 187 ? -7.438 -27.281 -3.453 1 92.44 187 GLY A C 1
ATOM 1503 O O . GLY A 1 187 ? -6.258 -27.094 -3.139 1 92.44 187 GLY A O 1
ATOM 1504 N N . TYR A 1 188 ? -8.102 -26.656 -4.379 1 92.19 188 TYR A N 1
ATOM 1505 C CA . TYR A 1 188 ? -7.426 -25.672 -5.207 1 92.19 188 TYR A CA 1
ATOM 1506 C C . TYR A 1 188 ? -6.941 -24.484 -4.367 1 92.19 188 TYR A C 1
ATOM 1508 O O . TYR A 1 188 ? -5.781 -24.078 -4.469 1 92.19 188 TYR A O 1
ATOM 1516 N N . LEU A 1 189 ? -7.793 -23.953 -3.514 1 95.06 189 LEU A N 1
ATOM 1517 C CA . LEU A 1 189 ? -7.461 -22.812 -2.67 1 95.06 189 LEU A CA 1
ATOM 1518 C C . LEU A 1 189 ? -6.406 -23.188 -1.637 1 95.06 189 LEU A C 1
ATOM 1520 O O . LEU A 1 189 ? -5.527 -22.391 -1.32 1 95.06 189 LEU A O 1
ATOM 1524 N N . ARG A 1 190 ? -6.473 -24.391 -1.177 1 94.06 190 ARG A N 1
ATOM 1525 C CA . ARG A 1 190 ? -5.484 -24.859 -0.212 1 94.06 190 ARG A CA 1
ATOM 1526 C C . ARG A 1 190 ? -4.09 -24.891 -0.833 1 94.06 190 ARG A C 1
ATOM 1528 O O . ARG A 1 190 ? -3.121 -24.438 -0.223 1 94.06 190 ARG A O 1
ATOM 1535 N N . ARG A 1 191 ? -4.012 -25.391 -2.043 1 89.62 191 ARG A N 1
ATOM 1536 C CA . ARG A 1 191 ? -2.736 -25.516 -2.74 1 89.62 191 ARG A CA 1
ATOM 1537 C C . ARG A 1 191 ? -2.146 -24.156 -3.072 1 89.62 191 ARG A C 1
ATOM 1539 O O . ARG A 1 191 ? -0.926 -24 -3.16 1 89.62 191 ARG A O 1
ATOM 1546 N N . HIS A 1 192 ? -3.059 -23.172 -3.244 1 92.75 192 HIS A N 1
ATOM 1547 C CA . HIS A 1 192 ? -2.625 -21.844 -3.666 1 92.75 192 HIS A CA 1
ATOM 1548 C C . HIS A 1 192 ? -2.908 -20.812 -2.586 1 92.75 192 HIS A C 1
ATOM 1550 O O . HIS A 1 192 ? -3.143 -19.641 -2.893 1 92.75 192 HIS A O 1
ATOM 1556 N N . LEU A 1 193 ? -2.896 -21.219 -1.351 1 94.62 193 LEU A N 1
ATOM 1557 C CA . LEU A 1 193 ? -3.381 -20.406 -0.247 1 94.62 193 LEU A CA 1
ATOM 1558 C C . LEU A 1 193 ? -2.615 -19.094 -0.171 1 94.62 193 LEU A C 1
ATOM 1560 O O . LEU A 1 193 ? -3.221 -18.016 -0.111 1 94.62 193 LEU A O 1
ATOM 1564 N N . SER A 1 194 ? -1.27 -19.109 -0.263 1 93.81 194 SER A N 1
ATOM 1565 C CA . SER A 1 194 ? -0.453 -17.906 -0.124 1 93.81 194 SER A CA 1
ATOM 1566 C C . SER A 1 194 ? -0.667 -16.953 -1.294 1 93.81 194 SER A C 1
ATOM 1568 O O . SER A 1 194 ? -0.684 -15.734 -1.113 1 93.81 194 SER A O 1
ATOM 1570 N N . ILE A 1 195 ? -0.837 -17.531 -2.439 1 94.81 195 ILE A N 1
ATOM 1571 C CA . ILE A 1 195 ? -1.024 -16.734 -3.646 1 94.81 195 ILE A CA 1
ATOM 1572 C C . ILE A 1 195 ? -2.371 -16.016 -3.588 1 94.81 195 ILE A C 1
ATOM 1574 O O . ILE A 1 195 ? -2.451 -14.812 -3.846 1 94.81 195 ILE A O 1
ATOM 1578 N N . PHE A 1 196 ? -3.406 -16.703 -3.17 1 96.19 196 PHE A N 1
ATOM 1579 C CA . PHE A 1 196 ? -4.727 -16.094 -3.088 1 96.19 196 PHE A CA 1
ATOM 1580 C C . PHE A 1 196 ? -4.789 -15.086 -1.944 1 96.19 196 PHE A C 1
ATOM 1582 O O . PHE A 1 196 ? -5.48 -14.07 -2.039 1 96.19 196 PHE A O 1
ATOM 1589 N N . GLN A 1 197 ? -4.059 -15.344 -0.865 1 96.44 197 GLN A N 1
ATOM 1590 C CA . GLN A 1 197 ? -3.947 -14.344 0.195 1 96.44 197 GLN A CA 1
ATOM 1591 C C . GLN A 1 197 ? -3.373 -13.039 -0.339 1 96.44 197 GLN A C 1
ATOM 1593 O O . GLN A 1 197 ? -3.932 -11.969 -0.097 1 96.44 197 GLN A O 1
ATOM 1598 N N . SER A 1 198 ? -2.312 -13.164 -1.084 1 96.38 198 SER A N 1
ATOM 1599 C CA . SER A 1 198 ? -1.684 -11.984 -1.666 1 96.38 198 SER A CA 1
ATOM 1600 C C . SER A 1 198 ? -2.611 -11.297 -2.664 1 96.38 198 SER A C 1
ATOM 1602 O O . SER A 1 198 ? -2.631 -10.07 -2.76 1 96.38 198 SER A O 1
ATOM 1604 N N . PHE A 1 199 ? -3.342 -12.18 -3.377 1 96.69 199 PHE A N 1
ATOM 1605 C CA . PHE A 1 199 ? -4.305 -11.664 -4.344 1 96.69 199 PHE A CA 1
ATOM 1606 C C . PHE A 1 199 ? -5.336 -10.773 -3.658 1 96.69 199 PHE A C 1
ATOM 1608 O O . PHE A 1 199 ? -5.566 -9.641 -4.086 1 96.69 199 PHE A O 1
ATOM 1615 N N . VAL A 1 200 ? -5.898 -11.219 -2.576 1 97.56 200 VAL A N 1
ATOM 1616 C CA . VAL A 1 200 ? -6.91 -10.461 -1.849 1 97.56 200 VAL A CA 1
ATOM 1617 C C . VAL A 1 200 ? -6.27 -9.25 -1.184 1 97.56 200 VAL A C 1
ATOM 1619 O O . VAL A 1 200 ? -6.828 -8.148 -1.211 1 97.56 200 VAL A O 1
ATOM 1622 N N . ASP A 1 201 ? -5.07 -9.43 -0.629 1 97.44 201 ASP A N 1
ATOM 1623 C CA . ASP A 1 201 ? -4.391 -8.344 0.076 1 97.44 201 ASP A CA 1
ATOM 1624 C C . ASP A 1 201 ? -4.082 -7.184 -0.866 1 97.44 201 ASP A C 1
ATOM 1626 O O . ASP A 1 201 ? -4.191 -6.016 -0.479 1 97.44 201 ASP A O 1
ATOM 1630 N N . TRP A 1 202 ? -3.734 -7.5 -2.082 1 97.44 202 TRP A N 1
ATOM 1631 C CA . TRP A 1 202 ? -3.453 -6.465 -3.072 1 97.44 202 TRP A CA 1
ATOM 1632 C C . TRP A 1 202 ? -4.707 -5.648 -3.375 1 97.44 202 TRP A C 1
ATOM 1634 O O . TRP A 1 202 ? -4.66 -4.418 -3.4 1 97.44 202 TRP A O 1
ATOM 1644 N N . HIS A 1 203 ? -5.793 -6.316 -3.537 1 97.25 203 HIS A N 1
ATOM 1645 C CA . HIS A 1 203 ? -7.027 -5.605 -3.848 1 97.25 203 HIS A CA 1
ATOM 1646 C C . HIS A 1 203 ? -7.539 -4.84 -2.631 1 97.25 203 HIS A C 1
ATOM 1648 O O . HIS A 1 203 ? -8.07 -3.732 -2.766 1 97.25 203 HIS A O 1
ATOM 1654 N N . LEU A 1 204 ? -7.359 -5.43 -1.483 1 97.38 204 LEU A N 1
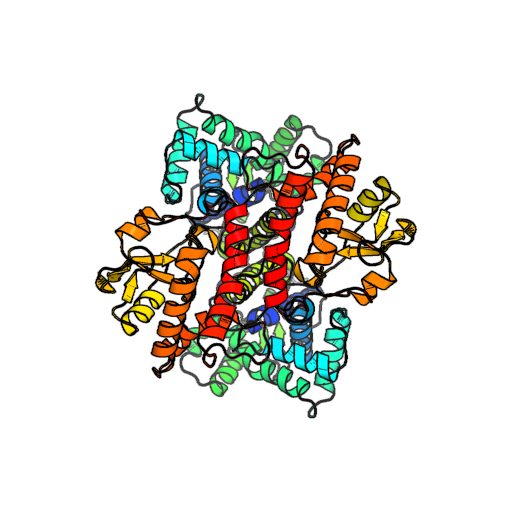ATOM 1655 C CA . LEU A 1 204 ? -7.781 -4.781 -0.246 1 97.38 204 LEU A CA 1
ATOM 1656 C C . LEU A 1 204 ? -6.973 -3.516 0.006 1 97.38 204 LEU A C 1
ATOM 1658 O O . LEU A 1 204 ? -7.527 -2.479 0.375 1 97.38 204 LEU A O 1
ATOM 1662 N N . VAL A 1 205 ? -5.645 -3.566 -0.214 1 97.69 205 VAL A N 1
ATOM 1663 C CA . VAL A 1 205 ? -4.801 -2.402 0.038 1 97.69 205 VAL A CA 1
ATOM 1664 C C . VAL A 1 205 ? -5.184 -1.272 -0.917 1 97.69 205 VAL A C 1
ATOM 1666 O O . VAL A 1 205 ? -5.148 -0.097 -0.543 1 97.69 205 VAL A O 1
ATOM 1669 N N . GLN A 1 206 ? -5.551 -1.623 -2.141 1 96.19 206 GLN A N 1
ATOM 1670 C CA . GLN A 1 206 ? -5.992 -0.61 -3.094 1 96.19 206 GLN A CA 1
ATOM 1671 C C . GLN A 1 206 ? -7.285 0.053 -2.629 1 96.19 206 GLN A C 1
ATOM 1673 O O . GLN A 1 206 ? -7.426 1.275 -2.705 1 96.19 206 GLN A O 1
ATOM 1678 N N . TYR A 1 207 ? -8.203 -0.769 -2.129 1 96.12 207 TYR A N 1
ATOM 1679 C CA . TYR A 1 207 ? -9.477 -0.263 -1.623 1 96.12 207 TYR A CA 1
ATOM 1680 C C . TYR A 1 207 ? -9.258 0.686 -0.45 1 96.12 207 TYR A C 1
ATOM 1682 O O . TYR A 1 207 ? -9.781 1.802 -0.44 1 96.12 207 TYR A O 1
ATOM 1690 N N . VAL A 1 208 ? -8.445 0.261 0.49 1 96.38 208 VAL A N 1
ATOM 1691 C CA . VAL A 1 208 ? -8.211 1.035 1.704 1 96.38 208 VAL A CA 1
ATOM 1692 C C . VAL A 1 208 ? -7.426 2.301 1.365 1 96.38 208 VAL A C 1
ATOM 1694 O O . VAL A 1 208 ? -7.684 3.369 1.925 1 96.38 208 VAL A O 1
ATOM 1697 N N . GLN A 1 209 ? -6.48 2.178 0.444 1 96.31 209 GLN A N 1
ATOM 1698 C CA . GLN A 1 209 ? -5.703 3.336 0.012 1 96.31 209 GLN A CA 1
ATOM 1699 C C . GLN A 1 209 ? -6.602 4.41 -0.592 1 96.31 209 GLN A C 1
ATOM 1701 O O . GLN A 1 209 ? -6.41 5.602 -0.344 1 96.31 209 GLN A O 1
ATOM 1706 N N . LYS A 1 210 ? -7.531 3.973 -1.356 1 94.19 210 LYS A N 1
ATOM 1707 C CA . LYS A 1 210 ? -8.461 4.902 -1.986 1 94.19 210 LYS A CA 1
ATOM 1708 C C . LYS A 1 210 ? -9.211 5.723 -0.94 1 94.19 210 LYS A C 1
ATOM 1710 O O . LYS A 1 210 ? -9.477 6.91 -1.147 1 94.19 210 LYS A O 1
ATOM 1715 N N . LEU A 1 211 ? -9.461 5.141 0.172 1 94.81 211 LEU A N 1
ATOM 1716 C CA . LEU A 1 211 ? -10.273 5.762 1.211 1 94.81 211 LEU A CA 1
ATOM 1717 C C . LEU A 1 211 ? -9.398 6.48 2.23 1 94.81 211 LEU A C 1
ATOM 1719 O O . LEU A 1 211 ? -9.906 7.188 3.104 1 94.81 211 LEU A O 1
ATOM 1723 N N . ASN A 1 212 ? -8.117 6.281 2.18 1 96.19 212 ASN A N 1
ATOM 1724 C CA . ASN A 1 212 ? -7.117 6.91 3.035 1 96.19 212 ASN A CA 1
ATOM 1725 C C . ASN A 1 212 ? -5.957 7.477 2.219 1 96.19 212 ASN A C 1
ATOM 1727 O O . ASN A 1 212 ? -4.809 7.07 2.402 1 96.19 212 ASN A O 1
ATOM 1731 N N . PRO A 1 213 ? -6.227 8.438 1.363 1 95.94 213 PRO A N 1
ATOM 1732 C CA . PRO A 1 213 ? -5.254 8.836 0.347 1 95.94 213 PRO A CA 1
ATOM 1733 C C . PRO A 1 213 ? -3.998 9.469 0.948 1 95.94 213 PRO A C 1
ATOM 1735 O O . PRO A 1 213 ? -2.928 9.422 0.338 1 95.94 213 PRO A O 1
ATOM 1738 N N . ASN A 1 214 ? -4.059 10.023 2.17 1 95.88 214 ASN A N 1
ATOM 1739 C CA . ASN A 1 214 ? -2.943 10.781 2.729 1 95.88 214 ASN A CA 1
ATOM 1740 C C . ASN A 1 214 ? -2.221 9.992 3.816 1 95.88 214 ASN A C 1
ATOM 1742 O O . ASN A 1 214 ? -1.277 10.492 4.43 1 95.88 214 ASN A O 1
ATOM 1746 N N . VAL A 1 215 ? -2.643 8.781 4.094 1 96.44 215 VAL A N 1
ATOM 1747 C CA . VAL A 1 215 ? -2.098 7.984 5.188 1 96.44 215 VAL A CA 1
ATOM 1748 C C . VAL A 1 215 ? -0.973 7.094 4.664 1 96.44 215 VAL A C 1
ATOM 1750 O O . VAL A 1 215 ? -1.16 6.352 3.699 1 96.44 215 VAL A O 1
ATOM 1753 N N . PRO A 1 216 ? 0.206 7.168 5.23 1 96.62 216 PRO A N 1
ATOM 1754 C CA . PRO A 1 216 ? 1.299 6.289 4.805 1 96.62 216 PRO A CA 1
ATOM 1755 C C . PRO A 1 216 ? 1.216 4.902 5.438 1 96.62 216 PRO A C 1
ATOM 1757 O O . PRO A 1 216 ? 0.466 4.699 6.395 1 96.62 216 PRO A O 1
ATOM 1760 N N . GLY A 1 217 ? 1.915 3.955 4.91 1 97.12 217 GLY A N 1
ATOM 1761 C CA . GLY A 1 217 ? 2.17 2.668 5.535 1 97.12 217 GLY A CA 1
ATOM 1762 C C . GLY A 1 217 ? 0.97 1.741 5.504 1 97.12 217 GLY A C 1
ATOM 1763 O O . GLY A 1 217 ? 0.872 0.818 6.316 1 97.12 217 GLY A O 1
ATOM 1764 N N . ILE A 1 218 ? 0.052 1.926 4.594 1 97.75 218 ILE A N 1
ATOM 1765 C CA . ILE A 1 218 ? -1.212 1.195 4.586 1 97.75 218 ILE A CA 1
ATOM 1766 C C . ILE A 1 218 ? -0.943 -0.299 4.422 1 97.75 218 ILE A C 1
ATOM 1768 O O . ILE A 1 218 ? -1.576 -1.126 5.086 1 97.75 218 ILE A O 1
ATOM 1772 N N . PRO A 1 219 ? 0.019 -0.733 3.602 1 96.88 219 PRO A N 1
ATOM 1773 C CA . PRO A 1 219 ? 0.278 -2.17 3.48 1 96.88 219 PRO A CA 1
ATOM 1774 C C . PRO A 1 219 ? 0.618 -2.82 4.82 1 96.88 219 PRO A C 1
ATOM 1776 O O . PRO A 1 219 ? 0.331 -4.004 5.027 1 96.88 219 PRO A O 1
ATOM 1779 N N . ASN A 1 220 ? 1.142 -2.064 5.746 1 95.5 220 ASN A N 1
ATOM 1780 C CA . ASN A 1 220 ? 1.547 -2.596 7.043 1 95.5 220 ASN A CA 1
ATOM 1781 C C . ASN A 1 220 ? 0.411 -2.521 8.062 1 95.5 220 ASN A C 1
ATOM 1783 O O . ASN A 1 220 ? 0.556 -2.979 9.195 1 95.5 220 ASN A O 1
ATOM 1787 N N . LYS A 1 221 ? -0.661 -1.993 7.625 1 97 221 LYS A N 1
ATOM 1788 C CA . LYS A 1 221 ? -1.73 -1.692 8.57 1 97 221 LYS A CA 1
ATOM 1789 C C . LYS A 1 221 ? -2.953 -2.568 8.312 1 97 221 LYS A C 1
ATOM 1791 O O . LYS A 1 221 ? -4.012 -2.354 8.906 1 97 221 LYS A O 1
ATOM 1796 N N . LEU A 1 222 ? -2.824 -3.555 7.457 1 96.38 222 LEU A N 1
ATOM 1797 C CA . LEU A 1 222 ? -3.986 -4.344 7.059 1 96.38 222 LEU A CA 1
ATOM 1798 C C . LEU A 1 222 ? -4.195 -5.523 8 1 96.38 222 LEU A C 1
ATOM 1800 O O . LEU A 1 222 ? -5.258 -6.145 7.996 1 96.38 222 LEU A O 1
ATOM 1804 N N . PHE A 1 223 ? -3.15 -5.828 8.828 1 91.81 223 PHE A N 1
ATOM 1805 C CA . PHE A 1 223 ? -3.217 -7.016 9.672 1 91.81 223 PHE A CA 1
ATOM 1806 C C . PHE A 1 223 ? -2.707 -6.719 11.07 1 91.81 223 PHE A C 1
ATOM 1808 O O . PHE A 1 223 ? -2.029 -5.711 11.289 1 91.81 223 PHE A O 1
ATOM 1815 N N . ALA A 1 224 ? -3.074 -7.605 11.906 1 87.06 224 ALA A N 1
ATOM 1816 C CA . ALA A 1 224 ? -2.51 -7.52 13.25 1 87.06 224 ALA A CA 1
ATOM 1817 C C . ALA A 1 224 ? -0.992 -7.684 13.219 1 87.06 224 ALA A C 1
ATOM 1819 O O . ALA A 1 224 ? -0.465 -8.5 12.469 1 87.06 224 ALA A O 1
ATOM 1820 N N . PRO A 1 225 ? -0.365 -6.875 13.953 1 77.19 225 PRO A N 1
ATOM 1821 C CA . PRO A 1 225 ? 1.089 -7.047 14 1 77.19 225 PRO A CA 1
ATOM 1822 C C . PRO A 1 225 ? 1.503 -8.406 14.555 1 77.19 225 PRO A C 1
ATOM 1824 O O . PRO A 1 225 ? 0.847 -8.938 15.461 1 77.19 225 PRO A O 1
ATOM 1827 N N . GLU A 1 226 ? 2.07 -9.227 13.836 1 64 226 GLU A N 1
ATOM 1828 C CA . GLU A 1 226 ? 2.496 -10.508 14.391 1 64 226 GLU A CA 1
ATOM 1829 C C . GLU A 1 226 ? 3.412 -10.312 15.594 1 64 226 GLU A C 1
ATOM 1831 O O . GLU A 1 226 ? 3.184 -10.898 16.656 1 64 226 GLU A O 1
ATOM 1836 N N . LYS A 1 227 ? 4.605 -9.867 15.516 1 63.12 227 LYS A N 1
ATOM 1837 C CA . LYS A 1 227 ? 5.57 -9.609 16.578 1 63.12 227 LYS A CA 1
ATOM 1838 C C . LYS A 1 227 ? 6.398 -8.367 16.281 1 63.12 227 LYS A C 1
ATOM 1840 O O . LYS A 1 227 ? 6.953 -8.227 15.188 1 63.12 227 LYS A O 1
ATOM 1845 N N . ARG A 1 228 ? 6.078 -7.344 17.141 1 67.88 228 ARG A N 1
ATOM 1846 C CA . ARG A 1 228 ? 7.039 -6.246 17.094 1 67.88 228 ARG A CA 1
ATOM 1847 C C . ARG A 1 228 ? 8.453 -6.742 17.391 1 67.88 228 ARG A C 1
ATOM 1849 O O . ARG A 1 228 ? 8.648 -7.566 18.297 1 67.88 228 ARG A O 1
ATOM 1856 N N . ASN A 1 229 ? 9.398 -6.555 16.484 1 78.81 229 ASN A N 1
ATOM 1857 C CA . ASN A 1 229 ? 10.781 -6.965 16.688 1 78.81 229 ASN A CA 1
ATOM 1858 C C . ASN A 1 229 ? 11.664 -5.781 17.062 1 78.81 229 ASN A C 1
ATOM 1860 O O . ASN A 1 229 ? 12.227 -5.117 16.188 1 78.81 229 ASN A O 1
ATOM 1864 N N . LEU A 1 230 ? 11.773 -5.566 18.359 1 88.94 230 LEU A N 1
ATOM 1865 C CA . LEU A 1 230 ? 12.531 -4.422 18.844 1 88.94 230 LEU A CA 1
ATOM 1866 C C . LEU A 1 230 ? 13.969 -4.824 19.188 1 88.94 230 LEU A C 1
ATOM 1868 O O . LEU A 1 230 ? 14.664 -4.102 19.891 1 88.94 230 LEU A O 1
ATOM 1872 N N . SER A 1 231 ? 14.336 -5.957 18.609 1 89.12 231 SER A N 1
ATOM 1873 C CA . SER A 1 231 ? 15.672 -6.465 18.922 1 89.12 231 SER A CA 1
ATOM 1874 C C . SER A 1 231 ? 16.75 -5.516 18.422 1 89.12 231 SER A C 1
ATOM 1876 O O . SER A 1 231 ? 17.719 -5.234 19.125 1 89.12 231 SER A O 1
ATOM 1878 N N . LEU A 1 232 ? 16.594 -5.027 17.234 1 92.06 232 LEU A N 1
ATOM 1879 C CA . LEU A 1 232 ? 17.578 -4.109 16.656 1 92.06 232 LEU A CA 1
ATOM 1880 C C . LEU A 1 232 ? 17.641 -2.812 17.469 1 92.06 232 LEU A C 1
ATOM 1882 O O . LEU A 1 232 ? 18.719 -2.291 17.719 1 92.06 232 LEU A O 1
ATOM 1886 N N . ALA A 1 233 ? 16.484 -2.361 17.875 1 94.38 233 ALA A N 1
ATOM 1887 C CA . ALA A 1 233 ? 16.406 -1.127 18.656 1 94.38 233 ALA A CA 1
ATOM 1888 C C . ALA A 1 233 ? 17.062 -1.309 20.016 1 94.38 233 ALA A C 1
ATOM 1890 O O . ALA A 1 233 ? 17.766 -0.425 20.5 1 94.38 233 ALA A O 1
ATOM 1891 N N . LYS A 1 234 ? 16.781 -2.42 20.609 1 93.69 234 LYS A N 1
ATOM 1892 C CA . LYS A 1 234 ? 17.391 -2.721 21.891 1 93.69 234 LYS A CA 1
ATOM 1893 C C . LYS A 1 234 ? 18.922 -2.76 21.781 1 93.69 234 LYS A C 1
ATOM 1895 O O . LYS A 1 234 ? 19.625 -2.174 22.609 1 93.69 234 LYS A O 1
ATOM 1900 N N . SER A 1 235 ? 19.391 -3.426 20.75 1 92.94 235 SER A N 1
ATOM 1901 C CA . SER A 1 235 ? 20.828 -3.502 20.531 1 92.94 235 SER A CA 1
ATOM 1902 C C . SER A 1 235 ? 21.422 -2.123 20.25 1 92.94 235 SER A C 1
ATOM 1904 O O . SER A 1 235 ? 22.469 -1.775 20.781 1 92.94 235 SER A O 1
ATOM 1906 N N . PHE A 1 236 ? 20.766 -1.367 19.453 1 95.06 236 PHE A N 1
ATOM 1907 C CA . PHE A 1 236 ? 21.203 -0.024 19.078 1 95.06 236 PHE A CA 1
ATOM 1908 C C . PHE A 1 236 ? 21.359 0.846 20.328 1 95.06 236 PHE A C 1
ATOM 1910 O O . PHE A 1 236 ? 22.422 1.43 20.547 1 95.06 236 PHE A O 1
ATOM 1917 N N . TRP A 1 237 ? 20.375 0.859 21.203 1 94.56 237 TRP A N 1
ATOM 1918 C CA . TRP A 1 237 ? 20.391 1.761 22.344 1 94.56 237 TRP A CA 1
ATOM 1919 C C . TRP A 1 237 ? 21.25 1.194 23.469 1 94.56 237 TRP A C 1
ATOM 1921 O O . TRP A 1 237 ? 21.734 1.938 24.328 1 94.56 237 TRP A O 1
ATOM 1931 N N . SER A 1 238 ? 21.406 -0.105 23.469 1 91.75 238 SER A N 1
ATOM 1932 C CA . SER A 1 238 ? 22.359 -0.688 24.422 1 91.75 238 SER A CA 1
ATOM 1933 C C . SER A 1 238 ? 23.781 -0.209 24.156 1 91.75 238 SER A C 1
ATOM 1935 O O . SER A 1 238 ? 24.547 0.003 25.094 1 91.75 238 SER A O 1
ATOM 1937 N N . VAL A 1 239 ? 24.109 -0.098 22.891 1 89.25 239 VAL A N 1
ATOM 1938 C CA . VAL A 1 239 ? 25.422 0.399 22.5 1 89.25 239 VAL A CA 1
ATOM 1939 C C . VAL A 1 239 ? 25.562 1.864 22.891 1 89.25 239 VAL A C 1
ATOM 1941 O O . VAL A 1 239 ? 26.641 2.303 23.297 1 89.25 239 VAL A O 1
ATOM 1944 N N . VAL A 1 240 ? 24.547 2.604 22.812 1 89.38 240 VAL A N 1
ATOM 1945 C CA . VAL A 1 240 ? 24.547 4.027 23.141 1 89.38 240 VAL A CA 1
ATOM 1946 C C . VAL A 1 240 ? 24.734 4.215 24.641 1 89.38 240 VAL A C 1
ATOM 1948 O O . VAL A 1 240 ? 25.531 5.039 25.078 1 89.38 240 VAL A O 1
ATOM 1951 N N . GLY A 1 241 ? 24.094 3.404 25.438 1 86.31 241 GLY A N 1
ATOM 1952 C CA . GLY A 1 241 ? 24.25 3.453 26.891 1 86.31 241 GLY A CA 1
ATOM 1953 C C . GLY A 1 241 ? 23.281 4.395 27.562 1 86.31 241 GLY A C 1
ATOM 1954 O O . GLY A 1 241 ? 22.188 4.664 27.031 1 86.31 241 GLY A O 1
ATOM 1955 N N . ALA A 1 242 ? 23.688 4.824 28.734 1 79.5 242 ALA A N 1
ATOM 1956 C CA . ALA A 1 242 ? 22.797 5.629 29.562 1 79.5 242 ALA A CA 1
ATOM 1957 C C . ALA A 1 242 ? 22.406 6.926 28.859 1 79.5 242 ALA A C 1
ATOM 1959 O O . ALA A 1 242 ? 23.219 7.52 28.156 1 79.5 242 ALA A O 1
ATOM 1960 N N . THR A 1 243 ? 21.047 7.285 29.062 1 87.56 243 THR A N 1
ATOM 1961 C CA . THR A 1 243 ? 20.547 8.5 28.422 1 87.56 243 THR A CA 1
ATOM 1962 C C . THR A 1 243 ? 19.547 9.203 29.328 1 87.56 243 THR A C 1
ATOM 1964 O O . THR A 1 243 ? 19.203 8.695 30.391 1 87.56 243 THR A O 1
ATOM 1967 N N . GLN A 1 244 ? 19.234 10.359 28.969 1 92.69 244 GLN A N 1
ATOM 1968 C CA . GLN A 1 244 ? 18.203 11.117 29.656 1 92.69 244 GLN A CA 1
ATOM 1969 C C . GLN A 1 244 ? 16.844 10.938 28.984 1 92.69 244 GLN A C 1
ATOM 1971 O O . GLN A 1 244 ? 16.734 11.055 27.766 1 92.69 244 GLN A O 1
ATOM 1976 N N . CYS A 1 245 ? 15.859 10.625 29.797 1 96.62 245 CYS A N 1
ATOM 1977 C CA . CYS A 1 245 ? 14.5 10.523 29.266 1 96.62 245 CYS A CA 1
ATOM 1978 C C . CYS A 1 245 ? 13.992 11.883 28.812 1 96.62 245 CYS A C 1
ATOM 1980 O O . CYS A 1 245 ? 13.945 12.836 29.594 1 96.62 245 CYS A O 1
ATOM 1982 N N . ILE A 1 246 ? 13.508 12.023 27.641 1 97.12 246 ILE A N 1
ATOM 1983 C CA . ILE A 1 246 ? 13.117 13.312 27.094 1 97.12 246 ILE A CA 1
ATOM 1984 C C . ILE A 1 246 ? 11.812 13.781 27.734 1 97.12 246 ILE A C 1
ATOM 1986 O O . ILE A 1 246 ? 11.484 14.969 27.688 1 97.12 246 ILE A O 1
ATOM 1990 N N . TYR A 1 247 ? 11.078 12.898 28.312 1 97.69 247 TYR A N 1
ATOM 1991 C CA . TYR A 1 247 ? 9.781 13.242 28.891 1 97.69 247 TYR A CA 1
ATOM 1992 C C . TYR A 1 247 ? 9.93 13.648 30.344 1 97.69 247 TYR A C 1
ATOM 1994 O O . TYR A 1 247 ? 9.414 14.688 30.766 1 97.69 247 TYR A O 1
ATOM 2002 N N . THR A 1 248 ? 10.672 12.891 31.172 1 96.19 248 THR A N 1
ATOM 2003 C CA . THR A 1 248 ? 10.781 13.133 32.594 1 96.19 248 THR A CA 1
ATOM 2004 C C . THR A 1 248 ? 11.984 14.023 32.906 1 96.19 248 THR A C 1
ATOM 2006 O O . THR A 1 248 ? 12.047 14.648 33.969 1 96.19 248 THR A O 1
ATOM 2009 N N . GLY A 1 249 ? 13.008 13.969 32.062 1 94.88 249 GLY A N 1
ATOM 2010 C CA . GLY A 1 249 ? 14.242 14.688 32.344 1 94.88 249 GLY A CA 1
ATOM 2011 C C . GLY A 1 249 ? 15.211 13.914 33.219 1 94.88 249 GLY A C 1
ATOM 2012 O O . GLY A 1 249 ? 16.328 14.375 33.469 1 94.88 249 GLY A O 1
ATOM 2013 N N . GLN A 1 250 ? 14.898 12.797 33.594 1 93.31 250 GLN A N 1
ATOM 2014 C CA . GLN A 1 250 ? 15.727 11.992 34.5 1 93.31 250 GLN A CA 1
ATOM 2015 C C . GLN A 1 250 ? 16.656 11.07 33.688 1 93.31 250 GLN A C 1
ATOM 2017 O O . GLN A 1 250 ? 16.344 10.688 32.562 1 93.31 250 GLN A O 1
ATOM 2022 N N . GLU A 1 251 ? 17.688 10.727 34.375 1 92.88 251 GLU A N 1
ATOM 2023 C CA . GLU A 1 251 ? 18.594 9.727 33.781 1 92.88 251 GLU A CA 1
ATOM 2024 C C . GLU A 1 251 ? 17.984 8.328 33.875 1 92.88 251 GLU A C 1
ATOM 2026 O O . GLU A 1 251 ? 17.391 7.965 34.875 1 92.88 251 GLU A O 1
ATOM 2031 N N . ILE A 1 252 ? 18.109 7.598 32.75 1 91.88 252 ILE A N 1
ATOM 2032 C CA . ILE A 1 252 ? 17.562 6.25 32.719 1 91.88 252 ILE A CA 1
ATOM 2033 C C . ILE A 1 252 ? 18.594 5.266 32.188 1 91.88 252 ILE A C 1
ATOM 2035 O O . ILE A 1 252 ? 19.375 5.602 31.297 1 91.88 252 ILE A O 1
ATOM 2039 N N . ARG A 1 253 ? 18.656 4.031 32.938 1 89.62 253 ARG A N 1
ATOM 2040 C CA . ARG A 1 253 ? 19.438 2.92 32.406 1 89.62 253 ARG A CA 1
ATOM 2041 C C . ARG A 1 253 ? 18.672 2.18 31.312 1 89.62 253 ARG A C 1
ATOM 2043 O O . ARG A 1 253 ? 17.453 1.988 31.422 1 89.62 253 ARG A O 1
ATOM 2050 N N . ILE A 1 254 ? 19.312 1.839 30.25 1 88.44 254 ILE A N 1
ATOM 2051 C CA . ILE A 1 254 ? 18.672 1.212 29.109 1 88.44 254 ILE A CA 1
ATOM 2052 C C . ILE A 1 254 ? 17.953 -0.06 29.547 1 88.44 254 ILE A C 1
ATOM 2054 O O . ILE A 1 254 ? 16.875 -0.373 29.031 1 88.44 254 ILE A O 1
ATOM 2058 N N . GLU A 1 255 ? 18.516 -0.789 30.5 1 87.69 255 GLU A N 1
ATOM 2059 C CA . GLU A 1 255 ? 17.938 -2.043 30.984 1 87.69 255 GLU A CA 1
ATOM 2060 C C . GLU A 1 255 ? 16.594 -1.813 31.656 1 87.69 255 GLU A C 1
ATOM 2062 O O . GLU A 1 255 ? 15.758 -2.715 31.703 1 87.69 255 GLU A O 1
ATOM 2067 N N . ASP A 1 256 ? 16.438 -0.628 32.188 1 90.25 256 ASP A N 1
ATOM 2068 C CA . ASP A 1 256 ? 15.211 -0.31 32.906 1 90.25 256 ASP A CA 1
ATOM 2069 C C . ASP A 1 256 ? 14.266 0.526 32.031 1 90.25 256 ASP A C 1
ATOM 2071 O O . ASP A 1 256 ? 13.18 0.899 32.469 1 90.25 256 ASP A O 1
ATOM 2075 N N . ALA A 1 257 ? 14.711 0.825 30.875 1 94.44 257 ALA A N 1
ATOM 2076 C CA . ALA A 1 257 ? 13.969 1.745 30.031 1 94.44 257 ALA A CA 1
ATOM 2077 C C . ALA A 1 257 ? 13.023 0.989 29.109 1 94.44 257 ALA A C 1
ATOM 2079 O O . ALA A 1 257 ? 13.242 -0.187 28.797 1 94.44 257 ALA A O 1
ATOM 2080 N N . ASP A 1 258 ? 11.945 1.62 28.781 1 95.88 258 ASP A N 1
ATOM 2081 C CA . ASP A 1 258 ? 11.117 1.184 27.656 1 95.88 258 ASP A CA 1
ATOM 2082 C C . ASP A 1 258 ? 11.562 1.835 26.359 1 95.88 258 ASP A C 1
ATOM 2084 O O . ASP A 1 258 ? 12.094 2.949 26.359 1 95.88 258 ASP A O 1
ATOM 2088 N N . LEU A 1 259 ? 11.477 1.162 25.281 1 96.06 259 LEU A N 1
ATOM 2089 C CA . LEU A 1 259 ? 11.672 1.759 23.953 1 96.06 259 LEU A CA 1
ATOM 2090 C C . LEU A 1 259 ? 10.367 2.35 23.438 1 96.06 259 LEU A C 1
ATOM 2092 O O . LEU A 1 259 ? 9.398 1.621 23.203 1 96.06 259 LEU A O 1
ATOM 2096 N N . ASP A 1 260 ? 10.375 3.607 23.312 1 97.31 260 ASP A N 1
ATOM 2097 C CA . ASP A 1 260 ? 9.188 4.344 22.906 1 97.31 260 ASP A CA 1
ATOM 2098 C C . ASP A 1 260 ? 9.258 4.727 21.422 1 97.31 260 ASP A C 1
ATOM 2100 O O . ASP A 1 260 ? 10.32 5.105 20.922 1 97.31 260 ASP A O 1
ATOM 2104 N N . HIS A 1 261 ? 8.141 4.574 20.781 1 97.5 261 HIS A N 1
ATOM 2105 C CA . HIS A 1 261 ? 7.945 5.211 19.484 1 97.5 261 HIS A CA 1
ATOM 2106 C C . HIS A 1 261 ? 7.496 6.66 19.641 1 97.5 261 HIS A C 1
ATOM 2108 O O . HIS A 1 261 ? 6.402 6.922 20.156 1 97.5 261 HIS A O 1
ATOM 2114 N N . PHE A 1 262 ? 8.352 7.605 19.219 1 98.56 262 PHE A N 1
ATOM 2115 C CA . PHE A 1 262 ? 7.969 9.008 19.328 1 98.56 262 PHE A CA 1
ATOM 2116 C C . PHE A 1 262 ? 6.637 9.266 18.625 1 98.56 262 PHE A C 1
ATOM 2118 O O . PHE A 1 262 ? 5.734 9.867 19.203 1 98.56 262 PHE A O 1
ATOM 2125 N N . LEU A 1 263 ? 6.539 8.914 17.328 1 98.56 263 LEU A N 1
ATOM 2126 C CA . LEU A 1 263 ? 5.25 8.711 16.672 1 98.56 263 LEU A CA 1
ATOM 2127 C C . LEU A 1 263 ? 4.691 7.328 16.969 1 98.56 263 LEU A C 1
ATOM 2129 O O . LEU A 1 263 ? 5.375 6.32 16.781 1 98.56 263 LEU A O 1
ATOM 2133 N N . PRO A 1 264 ? 3.523 7.223 17.453 1 96.75 264 PRO A N 1
ATOM 2134 C CA . PRO A 1 264 ? 3.006 5.938 17.938 1 96.75 264 PRO A CA 1
ATOM 2135 C C . PRO A 1 264 ? 3.107 4.832 16.891 1 96.75 264 PRO A C 1
ATOM 2137 O O . PRO A 1 264 ? 2.891 5.082 15.695 1 96.75 264 PRO A O 1
ATOM 2140 N N . TRP A 1 265 ? 3.4 3.643 17.344 1 94.88 265 TRP A N 1
ATOM 2141 C CA . TRP A 1 265 ? 3.502 2.486 16.453 1 94.88 265 TRP A CA 1
ATOM 2142 C C . TRP A 1 265 ? 2.195 2.262 15.703 1 94.88 265 TRP A C 1
ATOM 2144 O O . TRP A 1 265 ? 2.207 1.9 14.523 1 94.88 265 TRP A O 1
ATOM 2154 N N . SER A 1 266 ? 1.028 2.473 16.344 1 95 266 SER A N 1
ATOM 2155 C CA . SER A 1 266 ? -0.286 2.293 15.734 1 95 266 SER A CA 1
ATOM 2156 C C . SER A 1 266 ? -0.486 3.244 14.562 1 95 266 SER A C 1
ATOM 2158 O O . SER A 1 266 ? -1.425 3.084 13.773 1 95 266 SER A O 1
ATOM 2160 N N . PHE A 1 267 ? 0.426 4.207 14.438 1 96.5 267 PHE A N 1
ATOM 2161 C CA . PHE A 1 267 ? 0.376 5.102 13.289 1 96.5 267 PHE A CA 1
ATOM 2162 C C . PHE A 1 267 ? 1.437 4.723 12.258 1 96.5 267 PHE A C 1
ATOM 2164 O O . PHE A 1 267 ? 1.121 4.488 11.094 1 96.5 267 PHE A O 1
ATOM 2171 N N . VAL A 1 268 ? 2.664 4.582 12.672 1 96.5 268 VAL A N 1
ATOM 2172 C CA . VAL A 1 268 ? 3.754 4.449 11.711 1 96.5 268 VAL A CA 1
ATOM 2173 C C . VAL A 1 268 ? 3.83 3.008 11.219 1 96.5 268 VAL A C 1
ATOM 2175 O O . VAL A 1 268 ? 4.305 2.754 10.109 1 96.5 268 VAL A O 1
ATOM 2178 N N . ALA A 1 269 ? 3.512 2.02 12.039 1 94.75 269 ALA A N 1
ATOM 2179 C CA . ALA A 1 269 ? 3.479 0.596 11.711 1 94.75 269 ALA A CA 1
ATOM 2180 C C . ALA A 1 269 ? 4.867 0.088 11.336 1 94.75 269 ALA A C 1
ATOM 2182 O O . ALA A 1 269 ? 5.008 -0.741 10.43 1 94.75 269 ALA A O 1
ATOM 2183 N N . HIS A 1 270 ? 5.949 0.598 11.945 1 94.38 270 HIS A N 1
ATOM 2184 C CA . HIS A 1 270 ? 7.312 0.115 11.773 1 94.38 270 HIS A CA 1
ATOM 2185 C C . HIS A 1 270 ? 8.156 0.363 13.016 1 94.38 270 HIS A C 1
ATOM 2187 O O . HIS A 1 270 ? 7.723 1.069 13.93 1 94.38 270 HIS A O 1
ATOM 2193 N N . ASP A 1 271 ? 9.281 -0.23 13.055 1 95.44 271 ASP A N 1
ATOM 2194 C CA . ASP A 1 271 ? 10.195 -0.095 14.18 1 95.44 271 ASP A CA 1
ATOM 2195 C C . ASP A 1 271 ? 11.516 0.533 13.742 1 95.44 271 ASP A C 1
ATOM 2197 O O . ASP A 1 271 ? 12.586 0.103 14.18 1 95.44 271 ASP A O 1
ATOM 2201 N N . LEU A 1 272 ? 11.445 1.496 12.898 1 96.38 272 LEU A N 1
ATOM 2202 C CA . LEU A 1 272 ? 12.664 2.166 12.445 1 96.38 272 LEU A CA 1
ATOM 2203 C C . LEU A 1 272 ? 13.305 2.955 13.578 1 96.38 272 LEU A C 1
ATOM 2205 O O . LEU A 1 272 ? 12.609 3.627 14.344 1 96.38 272 LEU A O 1
ATOM 2209 N N . LEU A 1 273 ? 14.531 2.926 13.648 1 97.44 273 LEU A N 1
ATOM 2210 C CA . LEU A 1 273 ? 15.297 3.428 14.789 1 97.44 273 LEU A CA 1
ATOM 2211 C C . LEU A 1 273 ? 15.117 4.934 14.945 1 97.44 273 LEU A C 1
ATOM 2213 O O . LEU A 1 273 ? 15.086 5.445 16.062 1 97.44 273 LEU A O 1
ATOM 2217 N N . TRP A 1 274 ? 14.945 5.656 13.859 1 97.94 274 TRP A N 1
ATOM 2218 C CA . TRP A 1 274 ? 14.891 7.113 13.922 1 97.94 274 TRP A CA 1
ATOM 2219 C C . TRP A 1 274 ? 13.625 7.578 14.641 1 97.94 274 TRP A C 1
ATOM 2221 O O . TRP A 1 274 ? 13.5 8.758 14.992 1 97.94 274 TRP A O 1
ATOM 2231 N N . ASN A 1 275 ? 12.688 6.641 14.969 1 98.31 275 ASN A N 1
ATOM 2232 C CA . ASN A 1 275 ? 11.453 6.965 15.664 1 98.31 275 ASN A CA 1
ATOM 2233 C C . ASN A 1 275 ? 11.406 6.328 17.047 1 98.31 275 ASN A C 1
ATOM 2235 O O . ASN A 1 275 ? 10.375 6.363 17.719 1 98.31 275 ASN A O 1
ATOM 2239 N N . ILE A 1 276 ? 12.484 5.641 17.469 1 97.69 276 ILE A N 1
ATOM 2240 C CA . ILE A 1 276 ? 12.477 4.891 18.719 1 97.69 276 ILE A CA 1
ATOM 2241 C C . ILE A 1 276 ? 13.5 5.484 19.688 1 97.69 276 ILE A C 1
ATOM 2243 O O . ILE A 1 276 ? 14.625 5.793 19.297 1 97.69 276 ILE A O 1
ATOM 2247 N N . ILE A 1 277 ? 13.156 5.586 20.953 1 97.62 277 ILE A N 1
ATOM 2248 C CA . ILE A 1 277 ? 14.047 6.152 21.953 1 97.62 277 ILE A CA 1
ATOM 2249 C C . ILE A 1 277 ? 13.758 5.516 23.312 1 97.62 277 ILE A C 1
ATOM 2251 O O . ILE A 1 277 ? 12.609 5.203 23.625 1 97.62 277 ILE A O 1
ATOM 2255 N N . PRO A 1 278 ? 14.75 5.273 24.109 1 97.38 278 PRO A N 1
ATOM 2256 C CA . PRO A 1 278 ? 14.492 4.809 25.469 1 97.38 278 PRO A CA 1
ATOM 2257 C C . PRO A 1 278 ? 13.875 5.895 26.359 1 97.38 278 PRO A C 1
ATOM 2259 O O . PRO A 1 278 ? 14.328 7.043 26.328 1 97.38 278 PRO A O 1
ATOM 2262 N N . VAL A 1 279 ? 12.852 5.508 27.062 1 97.81 279 VAL A N 1
ATOM 2263 C CA . VAL A 1 279 ? 12.188 6.438 27.969 1 97.81 279 VAL A CA 1
ATOM 2264 C C . VAL A 1 279 ? 11.812 5.711 29.266 1 97.81 279 VAL A C 1
ATOM 2266 O O . VAL A 1 279 ? 11.875 4.48 29.344 1 97.81 279 VAL A O 1
ATOM 2269 N N . ALA A 1 280 ? 11.539 6.508 30.281 1 96.44 280 ALA A N 1
ATOM 2270 C CA . ALA A 1 280 ? 11.039 5.91 31.516 1 96.44 280 ALA A CA 1
ATOM 2271 C C . ALA A 1 280 ? 9.742 5.145 31.266 1 96.44 280 ALA A C 1
ATOM 2273 O O . ALA A 1 280 ? 8.867 5.617 30.547 1 96.44 280 ALA A O 1
ATOM 2274 N N . ALA A 1 281 ? 9.578 4.027 31.922 1 95.69 281 ALA A N 1
ATOM 2275 C CA . ALA A 1 281 ? 8.414 3.166 31.719 1 95.69 281 ALA A CA 1
ATOM 2276 C C . ALA A 1 281 ? 7.129 3.895 32.094 1 95.69 281 ALA A C 1
ATOM 2278 O O . ALA A 1 281 ? 6.102 3.74 31.422 1 95.69 281 ALA A O 1
ATOM 2279 N N . THR A 1 282 ? 7.191 4.641 33.094 1 95.5 282 THR A N 1
ATOM 2280 C CA . THR A 1 282 ? 6.023 5.375 33.562 1 95.5 282 THR A CA 1
ATOM 2281 C C . THR A 1 282 ? 5.582 6.41 32.531 1 95.5 282 THR A C 1
ATOM 2283 O O . THR A 1 282 ? 4.383 6.582 32.281 1 95.5 282 THR A O 1
ATOM 2286 N N . ALA A 1 283 ? 6.52 7.086 31.938 1 96.81 283 ALA A N 1
ATOM 2287 C CA . ALA A 1 283 ? 6.203 8.086 30.922 1 96.81 283 ALA A CA 1
ATOM 2288 C C . ALA A 1 283 ? 5.637 7.426 29.672 1 96.81 283 ALA A C 1
ATOM 2290 O O . ALA A 1 283 ? 4.715 7.957 29.047 1 96.81 283 ALA A O 1
ATOM 2291 N N . ASN A 1 284 ? 6.234 6.328 29.312 1 96.31 284 ASN A N 1
ATOM 2292 C CA . ASN A 1 284 ? 5.758 5.602 28.141 1 96.31 284 ASN A CA 1
ATOM 2293 C C . ASN A 1 284 ? 4.301 5.168 28.297 1 96.31 284 ASN A C 1
ATOM 2295 O O . ASN A 1 284 ? 3.5 5.305 27.375 1 96.31 284 ASN A O 1
ATOM 2299 N N . ARG A 1 285 ? 4 4.629 29.453 1 95.44 285 ARG A N 1
ATOM 2300 C CA . ARG A 1 285 ? 2.637 4.203 29.75 1 95.44 285 ARG A CA 1
ATOM 2301 C C . ARG A 1 285 ? 1.681 5.391 29.75 1 95.44 285 ARG A C 1
ATOM 2303 O O . ARG A 1 285 ? 0.556 5.293 29.25 1 95.44 285 ARG A O 1
ATOM 2310 N N . ALA A 1 286 ? 2.143 6.469 30.266 1 96.94 286 ALA A N 1
ATOM 2311 C CA . ALA A 1 286 ? 1.325 7.676 30.328 1 96.94 286 ALA A CA 1
ATOM 2312 C C . ALA A 1 286 ? 1.074 8.242 28.922 1 96.94 286 ALA A C 1
ATOM 2314 O O . ALA A 1 286 ? -0.017 8.734 28.641 1 96.94 286 ALA A O 1
ATOM 2315 N N . LYS A 1 287 ? 2.082 8.219 28.125 1 97.06 287 LYS A N 1
ATOM 2316 C CA . LYS A 1 287 ? 1.948 8.727 26.766 1 97.06 287 LYS A CA 1
ATOM 2317 C C . LYS A 1 287 ? 0.978 7.879 25.953 1 97.06 287 LYS A C 1
ATOM 2319 O O . LYS A 1 287 ? 0.11 8.414 25.266 1 97.06 287 LYS A O 1
ATOM 2324 N N . SER A 1 288 ? 1.17 6.512 25.984 1 95.31 288 SER A N 1
ATOM 2325 C CA . SER A 1 288 ? 0.382 5.566 25.203 1 95.31 288 SER A CA 1
ATOM 2326 C C . SER A 1 288 ? 0.459 5.883 23.703 1 95.31 288 SER A C 1
ATOM 2328 O O . SER A 1 288 ? 1.551 6.012 23.156 1 95.31 288 SER A O 1
ATOM 2330 N N . ASP A 1 289 ? -0.689 6.133 23.078 1 95.31 289 ASP A N 1
ATOM 2331 C CA . ASP A 1 289 ? -0.684 6.391 21.641 1 95.31 289 ASP A CA 1
ATOM 2332 C C . ASP A 1 289 ? -0.842 7.883 21.344 1 95.31 289 ASP A C 1
ATOM 2334 O O . ASP A 1 289 ? -1.174 8.266 20.219 1 95.31 289 ASP A O 1
ATOM 2338 N N . SER A 1 290 ? -0.595 8.719 22.344 1 97.69 290 SER A N 1
ATOM 2339 C CA . SER A 1 290 ? -0.693 10.164 22.156 1 97.69 290 SER A CA 1
ATOM 2340 C C . SER A 1 290 ? 0.544 10.719 21.469 1 97.69 290 SER A C 1
ATOM 2342 O O . SER A 1 290 ? 1.604 10.086 21.469 1 97.69 290 SER A O 1
ATOM 2344 N N . LEU A 1 291 ? 0.37 11.812 20.875 1 98.62 291 LEU A N 1
ATOM 2345 C CA . LEU A 1 291 ? 1.463 12.5 20.203 1 98.62 291 LEU A CA 1
ATOM 2346 C C . LEU A 1 291 ? 2.137 13.5 21.141 1 98.62 291 LEU A C 1
ATOM 2348 O O . LEU A 1 291 ? 1.479 14.398 21.672 1 98.62 291 LEU A O 1
ATOM 2352 N N . PRO A 1 292 ? 3.439 13.32 21.359 1 98.75 292 PRO A N 1
ATOM 2353 C CA . PRO A 1 292 ? 4.113 14.242 22.266 1 98.75 292 PRO A CA 1
ATOM 2354 C C . PRO A 1 292 ? 4.098 15.688 21.766 1 98.75 292 PRO A C 1
ATOM 2356 O O . PRO A 1 292 ? 4.105 15.922 20.562 1 98.75 292 PRO A O 1
ATOM 2359 N N . ASP A 1 293 ? 4.094 16.609 22.688 1 98.69 293 ASP A N 1
ATOM 2360 C CA . ASP A 1 293 ? 4.176 18.016 22.344 1 98.69 293 ASP A CA 1
ATOM 2361 C C . ASP A 1 293 ? 5.457 18.312 21.562 1 98.69 293 ASP A C 1
ATOM 2363 O O . ASP A 1 293 ? 6.559 18.125 22.078 1 98.69 293 ASP A O 1
ATOM 2367 N N . LEU A 1 294 ? 5.32 18.812 20.422 1 98.44 294 LEU A N 1
ATOM 2368 C CA . LEU A 1 294 ? 6.461 19 19.531 1 98.44 294 LEU A CA 1
ATOM 2369 C C . LEU A 1 294 ? 7.359 20.125 20.031 1 98.44 294 LEU A C 1
ATOM 2371 O O . LEU A 1 294 ? 8.578 20.062 19.891 1 98.44 294 LEU A O 1
ATOM 2375 N N . GLN A 1 295 ? 6.793 21.141 20.516 1 98.12 295 GLN A N 1
ATOM 2376 C CA . GLN A 1 295 ? 7.586 22.266 21 1 98.12 295 GLN A CA 1
ATOM 2377 C C . GLN A 1 295 ? 8.5 21.844 22.141 1 98.12 295 GLN A C 1
ATOM 2379 O O . GLN A 1 295 ? 9.641 22.312 22.234 1 98.12 295 GLN A O 1
ATOM 2384 N N . LYS A 1 296 ? 8.031 20.953 22.922 1 98.19 296 LYS A N 1
ATOM 2385 C CA . LYS A 1 296 ? 8.766 20.562 24.125 1 98.19 296 LYS A CA 1
ATOM 2386 C C . LYS A 1 296 ? 9.711 19.406 23.828 1 98.19 296 LYS A C 1
ATOM 2388 O O . LYS A 1 296 ? 10.828 19.359 24.359 1 98.19 296 LYS A O 1
ATOM 2393 N N . TYR A 1 297 ? 9.305 18.469 23.016 1 98.62 297 TYR A N 1
ATOM 2394 C CA . TYR A 1 297 ? 10 17.188 23.062 1 98.62 297 TYR A CA 1
ATOM 2395 C C . TYR A 1 297 ? 10.719 16.906 21.75 1 98.62 297 TYR A C 1
ATOM 2397 O O . TYR A 1 297 ? 11.578 16.031 21.688 1 98.62 297 TYR A O 1
ATOM 2405 N N . LEU A 1 298 ? 10.391 17.594 20.672 1 98.69 298 LEU A N 1
ATOM 2406 C CA . LEU A 1 298 ? 10.93 17.219 19.359 1 98.69 298 LEU A CA 1
ATOM 2407 C C . LEU A 1 298 ? 12.43 17.484 19.281 1 98.69 298 LEU A C 1
ATOM 2409 O O . LEU A 1 298 ? 13.195 16.641 18.828 1 98.69 298 LEU A O 1
ATOM 2413 N N . LEU A 1 299 ? 12.836 18.688 19.688 1 98.06 299 LEU A N 1
ATOM 2414 C CA . LEU A 1 299 ? 14.258 19.031 19.609 1 98.06 299 LEU A CA 1
ATOM 2415 C C . LEU A 1 299 ? 15.086 18.125 20.5 1 98.06 299 LEU A C 1
ATOM 2417 O O . LEU A 1 299 ? 16.078 17.547 20.047 1 98.06 299 LEU A O 1
ATOM 2421 N N . PRO A 1 300 ? 14.703 17.938 21.812 1 97.88 300 PRO A N 1
ATOM 2422 C CA . PRO A 1 300 ? 15.453 16.969 22.625 1 97.88 300 PRO A CA 1
ATOM 2423 C C . PRO A 1 300 ? 15.5 15.578 22.016 1 97.88 300 PRO A C 1
ATOM 2425 O O . PRO A 1 300 ? 16.531 14.906 22.062 1 97.88 300 PRO A O 1
ATOM 2428 N N . PHE A 1 301 ? 14.438 15.141 21.484 1 98.38 301 PHE A N 1
ATOM 2429 C CA . PHE A 1 301 ? 14.375 13.844 20.828 1 98.38 301 PHE A CA 1
ATOM 2430 C C . PHE A 1 301 ? 15.383 13.781 19.672 1 98.38 301 PHE A C 1
ATOM 2432 O O . PHE A 1 301 ? 16.172 12.836 19.578 1 98.38 301 PHE A O 1
ATOM 2439 N N . ALA A 1 302 ? 15.352 14.812 18.797 1 98.62 302 ALA A N 1
ATOM 2440 C CA . ALA A 1 302 ? 16.203 14.859 17.609 1 98.62 302 ALA A CA 1
ATOM 2441 C C . ALA A 1 302 ? 17.672 14.898 18 1 98.62 302 ALA A C 1
ATOM 2443 O O . ALA A 1 302 ? 18.516 14.234 17.375 1 98.62 302 ALA A O 1
ATOM 2444 N N . VAL A 1 303 ? 17.984 15.656 18.984 1 97.75 303 VAL A N 1
ATOM 2445 C CA . VAL A 1 303 ? 19.359 15.789 19.438 1 97.75 303 VAL A CA 1
ATOM 2446 C C . VAL A 1 303 ? 19.859 14.453 19.969 1 97.75 303 VAL A C 1
ATOM 2448 O O . VAL A 1 303 ? 21 14.047 19.703 1 97.75 303 VAL A O 1
ATOM 2451 N N . ARG A 1 304 ? 19.047 13.773 20.719 1 97.06 304 ARG A N 1
ATOM 2452 C CA . ARG A 1 304 ? 19.422 12.469 21.25 1 97.06 304 ARG A CA 1
ATOM 2453 C C . ARG A 1 304 ? 19.594 11.453 20.141 1 97.06 304 ARG A C 1
ATOM 2455 O O . ARG A 1 304 ? 20.5 10.609 20.188 1 97.06 304 ARG A O 1
ATOM 2462 N N . GLN A 1 305 ? 18.734 11.484 19.188 1 97.75 305 GLN A N 1
ATOM 2463 C CA . GLN A 1 305 ? 18.844 10.617 18.016 1 97.75 305 GLN A CA 1
ATOM 2464 C C . GLN A 1 305 ? 20.172 10.844 17.297 1 97.75 305 GLN A C 1
ATOM 2466 O O . GLN A 1 305 ? 20.828 9.891 16.891 1 97.75 305 GLN A O 1
ATOM 2471 N N . TYR A 1 306 ? 20.516 12.102 17.141 1 97.75 306 TYR A N 1
ATOM 2472 C CA . TYR A 1 306 ? 21.766 12.438 16.469 1 97.75 306 TYR A CA 1
ATOM 2473 C C . TYR A 1 306 ? 22.969 11.852 17.219 1 97.75 306 TYR A C 1
ATOM 2475 O O . TYR A 1 306 ? 23.828 11.211 16.609 1 97.75 306 TYR A O 1
ATOM 2483 N N . ALA A 1 307 ? 22.969 12.125 18.5 1 96.38 307 ALA A N 1
ATOM 2484 C CA . ALA A 1 307 ? 24.078 11.633 19.312 1 96.38 307 ALA A CA 1
ATOM 2485 C C . ALA A 1 307 ? 24.188 10.117 19.234 1 96.38 307 ALA A C 1
ATOM 2487 O O . ALA A 1 307 ? 25.297 9.578 19.125 1 96.38 307 ALA A O 1
ATOM 2488 N N . ALA A 1 308 ? 23.078 9.469 19.281 1 96.06 308 ALA A N 1
ATOM 2489 C CA . ALA A 1 308 ? 23.047 8.008 19.234 1 96.06 308 ALA A CA 1
ATOM 2490 C C . ALA A 1 308 ? 23.562 7.504 17.875 1 96.06 308 ALA A C 1
ATOM 2492 O O . ALA A 1 308 ? 24.406 6.617 17.828 1 96.06 308 ALA A O 1
ATOM 2493 N N . MET A 1 309 ? 23.031 8.039 16.812 1 96 309 MET A N 1
ATOM 2494 C CA . MET A 1 309 ? 23.438 7.656 15.461 1 96 309 MET A CA 1
ATOM 2495 C C . MET A 1 309 ? 24.938 7.848 15.258 1 96 309 MET A C 1
ATOM 2497 O O . MET A 1 309 ? 25.609 6.977 14.703 1 96 309 MET A O 1
ATOM 2501 N N . ARG A 1 310 ? 25.469 8.953 15.766 1 94.81 310 ARG A N 1
ATOM 2502 C CA . ARG A 1 310 ? 26.891 9.258 15.617 1 94.81 310 ARG A CA 1
ATOM 2503 C C . ARG A 1 310 ? 27.75 8.25 16.375 1 94.81 310 ARG A C 1
ATOM 2505 O O . ARG A 1 310 ? 28.797 7.824 15.891 1 94.81 310 ARG A O 1
ATOM 2512 N N . LYS A 1 311 ? 27.328 7.953 17.531 1 93.88 311 LYS A N 1
ATOM 2513 C CA . LYS A 1 311 ? 28.062 6.984 18.344 1 93.88 311 LYS A CA 1
ATOM 2514 C C . LYS A 1 311 ? 28.125 5.629 17.656 1 93.88 311 LYS A C 1
ATOM 2516 O O . LYS A 1 311 ? 29.203 5.02 17.562 1 93.88 311 LYS A O 1
ATOM 2521 N N . VAL A 1 312 ? 27.031 5.207 17.156 1 94.5 312 VAL A N 1
ATOM 2522 C CA . VAL A 1 312 ? 26.969 3.904 16.5 1 94.5 312 VAL A CA 1
ATOM 2523 C C . VAL A 1 312 ? 27.734 3.947 15.18 1 94.5 312 VAL A C 1
ATOM 2525 O O . VAL A 1 312 ? 28.391 2.969 14.805 1 94.5 312 VAL A O 1
ATOM 2528 N N . ALA A 1 313 ? 27.672 5.066 14.484 1 92.62 313 ALA A N 1
ATOM 2529 C CA . ALA A 1 313 ? 28.359 5.223 13.211 1 92.62 313 ALA A CA 1
ATOM 2530 C C . ALA A 1 313 ? 29.875 5.074 13.383 1 92.62 313 ALA A C 1
ATOM 2532 O O . ALA A 1 313 ? 30.578 4.691 12.445 1 92.62 313 ALA A O 1
ATOM 2533 N N . ARG A 1 314 ? 30.344 5.324 14.508 1 91.06 314 ARG A N 1
ATOM 2534 C CA . ARG A 1 314 ? 31.781 5.234 14.789 1 91.06 314 ARG A CA 1
ATOM 2535 C C . ARG A 1 314 ? 32.188 3.789 15.023 1 91.06 314 ARG A C 1
ATOM 2537 O O . ARG A 1 314 ? 33.375 3.463 14.953 1 91.06 314 ARG A O 1
ATOM 2544 N N . LEU A 1 315 ? 31.156 3.152 15.273 1 87.88 315 LEU A N 1
ATOM 2545 C CA . LEU A 1 315 ? 31.453 1.744 15.516 1 87.88 315 LEU A CA 1
ATOM 2546 C C . LEU A 1 315 ? 31.5 0.965 14.211 1 87.88 315 LEU A C 1
ATOM 2548 O O . LEU A 1 315 ? 30.812 1.326 13.242 1 87.88 315 LEU A O 1
ATOM 2552 N N . LYS A 1 316 ? 32.5 0.18 13.867 1 77.62 316 LYS A N 1
ATOM 2553 C CA . LYS A 1 316 ? 32.625 -0.615 12.648 1 77.62 316 LYS A CA 1
ATOM 2554 C C . LYS A 1 316 ? 31.984 -1.995 12.828 1 77.62 316 LYS A C 1
ATOM 2556 O O . LYS A 1 316 ? 31.969 -2.539 13.93 1 77.62 316 LYS A O 1
ATOM 2561 N N . GLY A 1 317 ? 31.141 -2.469 11.812 1 82.38 317 GLY A N 1
ATOM 2562 C CA . GLY A 1 317 ? 30.562 -3.807 11.828 1 82.38 317 GLY A CA 1
ATOM 2563 C C . GLY A 1 317 ? 29.297 -3.926 11.008 1 82.38 317 GLY A C 1
ATOM 2564 O O . GLY A 1 317 ? 28.688 -2.916 10.656 1 82.38 317 GLY A O 1
ATOM 2565 N N . GLU A 1 318 ? 28.969 -5.141 10.664 1 78.62 318 GLU A N 1
ATOM 2566 C CA . GLU A 1 318 ? 27.797 -5.445 9.859 1 78.62 318 GLU A CA 1
ATOM 2567 C C . GLU A 1 318 ? 26.5 -5.012 10.562 1 78.62 318 GLU A C 1
ATOM 2569 O O . GLU A 1 318 ? 25.609 -4.441 9.938 1 78.62 318 GLU A O 1
ATOM 2574 N N . LYS A 1 319 ? 26.422 -5.312 11.82 1 82 319 LYS A N 1
ATOM 2575 C CA . LYS A 1 319 ? 25.234 -4.957 12.586 1 82 319 LYS A CA 1
ATOM 2576 C C . LYS A 1 319 ? 25.031 -3.445 12.641 1 82 319 LYS A C 1
ATOM 2578 O O . LYS A 1 319 ? 23.906 -2.955 12.562 1 82 319 LYS A O 1
ATOM 2583 N N . THR A 1 320 ? 26.078 -2.773 12.727 1 88 320 THR A N 1
ATOM 2584 C CA . THR A 1 320 ? 26 -1.317 12.797 1 88 320 THR A CA 1
ATOM 2585 C C . THR A 1 320 ? 25.547 -0.738 11.461 1 88 320 THR A C 1
ATOM 2587 O O . THR A 1 320 ? 24.797 0.241 11.43 1 88 320 THR A O 1
ATOM 2590 N N . THR A 1 321 ? 25.922 -1.416 10.461 1 87.81 321 THR A N 1
ATOM 2591 C CA . THR A 1 321 ? 25.516 -0.966 9.133 1 87.81 321 THR A CA 1
ATOM 2592 C C . THR A 1 321 ? 24 -1.087 8.969 1 87.81 321 THR A C 1
ATOM 2594 O O . THR A 1 321 ? 23.359 -0.175 8.453 1 87.81 321 THR A O 1
ATOM 2597 N N . LYS A 1 322 ? 23.484 -2.137 9.43 1 88.75 322 LYS A N 1
ATOM 2598 C CA . LYS A 1 322 ? 22.047 -2.363 9.367 1 88.75 322 LYS A CA 1
ATOM 2599 C C . LYS A 1 322 ? 21.281 -1.328 10.188 1 88.75 322 LYS A C 1
ATOM 2601 O O . LYS A 1 322 ? 20.234 -0.837 9.766 1 88.75 322 LYS A O 1
ATOM 2606 N N . MET A 1 323 ? 21.812 -1.012 11.297 1 93.12 323 MET A N 1
ATOM 2607 C CA . MET A 1 323 ? 21.203 -0.01 12.172 1 93.12 323 MET A CA 1
ATOM 2608 C C . MET A 1 323 ? 21.156 1.352 11.484 1 93.12 323 MET A C 1
ATOM 2610 O O . MET A 1 323 ? 20.125 2.037 11.523 1 93.12 323 MET A O 1
ATOM 2614 N N . LEU A 1 324 ? 22.219 1.603 10.844 1 94.31 324 LEU A N 1
ATOM 2615 C CA . LEU A 1 324 ? 22.359 2.939 10.273 1 94.31 324 LEU A CA 1
ATOM 2616 C C . LEU A 1 324 ? 21.484 3.1 9.039 1 94.31 324 LEU A C 1
ATOM 2618 O O . LEU A 1 324 ? 21.188 4.223 8.625 1 94.31 324 LEU A O 1
ATOM 2622 N N . GLU A 1 325 ? 21.047 1.997 8.453 1 92.69 325 GLU A N 1
ATOM 2623 C CA . GLU A 1 325 ? 20.141 2.039 7.312 1 92.69 325 GLU A CA 1
ATOM 2624 C C . GLU A 1 325 ? 18.812 2.686 7.699 1 92.69 325 GLU A C 1
ATOM 2626 O O . GLU A 1 325 ? 18.172 3.352 6.875 1 92.69 325 GLU A O 1
ATOM 2631 N N . ASP A 1 326 ? 18.406 2.557 8.938 1 95.38 326 ASP A N 1
ATOM 2632 C CA . ASP A 1 326 ? 17.156 3.115 9.422 1 95.38 326 ASP A CA 1
ATOM 2633 C C . ASP A 1 326 ? 17.188 4.641 9.414 1 95.38 326 ASP A C 1
ATOM 2635 O O . ASP A 1 326 ? 16.141 5.293 9.43 1 95.38 326 ASP A O 1
ATOM 2639 N N . TYR A 1 327 ? 18.406 5.188 9.469 1 96.25 327 TYR A N 1
ATOM 2640 C CA . TYR A 1 327 ? 18.562 6.637 9.391 1 96.25 327 TYR A CA 1
ATOM 2641 C C . TYR A 1 327 ? 18.766 7.09 7.949 1 96.25 327 TYR A C 1
ATOM 2643 O O . TYR A 1 327 ? 18.281 8.156 7.551 1 96.25 327 TYR A O 1
ATOM 2651 N N . GLN A 1 328 ? 19.422 6.262 7.207 1 93.56 328 GLN A N 1
ATOM 2652 C CA . GLN A 1 328 ? 19.734 6.605 5.82 1 93.56 328 GLN A CA 1
ATOM 2653 C C . GLN A 1 328 ? 18.453 6.715 4.992 1 93.56 328 GLN A C 1
ATOM 2655 O O . GLN A 1 328 ? 18.406 7.473 4.02 1 93.56 328 GLN A O 1
ATOM 2660 N N . ILE A 1 329 ? 17.453 6.047 5.379 1 93.62 329 ILE A N 1
ATOM 2661 C CA . ILE A 1 329 ? 16.188 6.035 4.668 1 93.62 329 ILE A CA 1
ATOM 2662 C C . ILE A 1 329 ? 15.57 7.434 4.691 1 93.62 329 ILE A C 1
ATOM 2664 O O . ILE A 1 329 ? 14.766 7.777 3.826 1 93.62 329 ILE A O 1
ATOM 2668 N N . LEU A 1 330 ? 15.922 8.273 5.617 1 94.38 330 LEU A N 1
ATOM 2669 C CA . LEU A 1 330 ? 15.352 9.602 5.812 1 94.38 330 LEU A CA 1
ATOM 2670 C C . LEU A 1 330 ? 15.742 10.539 4.676 1 94.38 330 LEU A C 1
ATOM 2672 O O . LEU A 1 330 ? 15.117 11.578 4.48 1 94.38 330 LEU A O 1
ATOM 2676 N N . VAL A 1 331 ? 16.828 10.125 3.904 1 91.06 331 VAL A N 1
ATOM 2677 C CA . VAL A 1 331 ? 17.328 11.062 2.9 1 91.06 331 VAL A CA 1
ATOM 2678 C C . VAL A 1 331 ? 17.344 10.391 1.529 1 91.06 331 VAL A C 1
ATOM 2680 O O . VAL A 1 331 ? 18 10.859 0.603 1 91.06 331 VAL A O 1
ATOM 2683 N N . THR A 1 332 ? 16.797 9.211 1.337 1 78 332 THR A N 1
ATOM 2684 C CA . THR A 1 332 ? 16.812 8.453 0.09 1 78 332 THR A CA 1
ATOM 2685 C C . THR A 1 332 ? 16.281 9.297 -1.062 1 78 332 THR A C 1
ATOM 2687 O O . THR A 1 332 ? 16.719 9.148 -2.203 1 78 332 THR A O 1
ATOM 2690 N N . GLY A 1 333 ? 15.531 10.273 -0.984 1 68.75 333 GLY A N 1
ATOM 2691 C CA . GLY A 1 333 ? 15.031 11.117 -2.059 1 68.75 333 GLY A CA 1
ATOM 2692 C C . GLY A 1 333 ? 15.844 12.383 -2.25 1 68.75 333 GLY A C 1
ATOM 2693 O O . GLY A 1 333 ? 15.555 13.188 -3.143 1 68.75 333 GLY A O 1
ATOM 2694 N N . GLN A 1 334 ? 16.891 12.406 -1.506 1 77 334 GLN A N 1
ATOM 2695 C CA . GLN A 1 334 ? 17.688 13.625 -1.546 1 77 334 GLN A CA 1
ATOM 2696 C C . GLN A 1 334 ? 19.094 13.344 -2.078 1 77 334 GLN A C 1
ATOM 2698 O O . GLN A 1 334 ? 19.922 12.773 -1.371 1 77 334 GLN A O 1
ATOM 2703 N N . ALA A 1 335 ? 19.312 13.773 -3.24 1 72 335 ALA A N 1
ATOM 2704 C CA . ALA A 1 335 ? 20.594 13.516 -3.887 1 72 335 ALA A CA 1
ATOM 2705 C C . ALA A 1 335 ? 21.719 14.219 -3.143 1 72 335 ALA A C 1
ATOM 2707 O O . ALA A 1 335 ? 21.578 15.359 -2.707 1 72 335 ALA A O 1
ATOM 2708 N N . GLY A 1 336 ? 22.734 13.484 -2.885 1 75.12 336 GLY A N 1
ATOM 2709 C CA . GLY A 1 336 ? 23.969 14.07 -2.408 1 75.12 336 GLY A CA 1
ATOM 2710 C C . GLY A 1 336 ? 24.031 14.18 -0.896 1 75.12 336 GLY A C 1
ATOM 2711 O O . GLY A 1 336 ? 25.047 14.617 -0.345 1 75.12 336 GLY A O 1
ATOM 2712 N N . VAL A 1 337 ? 22.969 13.797 -0.24 1 82.44 337 VAL A N 1
ATOM 2713 C CA . VAL A 1 337 ? 22.984 13.953 1.21 1 82.44 337 VAL A CA 1
ATOM 2714 C C . VAL A 1 337 ? 23.281 12.609 1.871 1 82.44 337 VAL A C 1
ATOM 2716 O O . VAL A 1 337 ? 22.641 11.609 1.575 1 82.44 337 VAL A O 1
ATOM 2719 N N . ASP A 1 338 ? 24.328 12.586 2.605 1 90.12 338 ASP A N 1
ATOM 2720 C CA . ASP A 1 338 ? 24.609 11.469 3.498 1 90.12 338 ASP A CA 1
ATOM 2721 C C . ASP A 1 338 ? 24.297 11.828 4.949 1 90.12 338 ASP A C 1
ATOM 2723 O O . ASP A 1 338 ? 25.047 12.57 5.582 1 90.12 338 ASP A O 1
ATOM 2727 N N . ILE A 1 339 ? 23.328 11.258 5.473 1 93.12 339 ILE A N 1
ATOM 2728 C CA . ILE A 1 339 ? 22.828 11.633 6.789 1 93.12 339 ILE A CA 1
ATOM 2729 C C . ILE A 1 339 ? 23.875 11.32 7.852 1 93.12 339 ILE A C 1
ATOM 2731 O O . ILE A 1 339 ? 23.938 11.992 8.883 1 93.12 339 ILE A O 1
ATOM 2735 N N . LEU A 1 340 ? 24.719 10.359 7.594 1 92.19 340 LEU A N 1
ATOM 2736 C CA . LEU A 1 340 ? 25.719 9.93 8.57 1 92.19 340 LEU A CA 1
ATOM 2737 C C . LEU A 1 340 ? 26.844 10.953 8.695 1 92.19 340 LEU A C 1
ATOM 2739 O O . LEU A 1 340 ? 27.609 10.922 9.656 1 92.19 340 LEU A O 1
ATOM 2743 N N . GLU A 1 341 ? 26.906 11.867 7.77 1 92.44 341 GLU A N 1
ATOM 2744 C CA . GLU A 1 341 ? 27.984 12.852 7.746 1 92.44 341 GLU A CA 1
ATOM 2745 C C . GLU A 1 341 ? 27.469 14.25 8.031 1 92.44 341 GLU A C 1
ATOM 2747 O O . GLU A 1 341 ? 28.219 15.227 7.973 1 92.44 341 GLU A O 1
ATOM 2752 N N . THR A 1 342 ? 26.266 14.328 8.312 1 94.62 342 THR A N 1
ATOM 2753 C CA . THR A 1 342 ? 25.688 15.641 8.586 1 94.62 342 THR A CA 1
ATOM 2754 C C . THR A 1 342 ? 26.062 16.125 9.984 1 94.62 342 THR A C 1
ATOM 2756 O O . THR A 1 342 ? 26.406 15.32 10.852 1 94.62 342 THR A O 1
ATOM 2759 N N . ASP A 1 343 ? 26.031 17.453 10.141 1 96.81 343 ASP A N 1
ATOM 2760 C CA . ASP A 1 343 ? 26.172 18.016 11.484 1 96.81 343 ASP A CA 1
ATOM 2761 C C . ASP A 1 343 ? 24.844 17.938 12.242 1 96.81 343 ASP A C 1
ATOM 2763 O O . ASP A 1 343 ? 23.828 17.5 11.695 1 96.81 343 ASP A O 1
ATOM 2767 N N . GLU A 1 344 ? 24.875 18.25 13.508 1 97.69 344 GLU A N 1
ATOM 2768 C CA . GLU A 1 344 ? 23.719 18.125 14.391 1 97.69 344 GLU A CA 1
ATOM 2769 C C . GLU A 1 344 ? 22.547 18.953 13.875 1 97.69 344 GLU A C 1
ATOM 2771 O O . GLU A 1 344 ? 21.406 18.484 13.836 1 97.69 344 GLU A O 1
ATOM 2776 N N . GLN A 1 345 ? 22.828 20.172 13.5 1 97.75 345 GLN A N 1
ATOM 2777 C CA . GLN A 1 345 ? 21.781 21.078 13.039 1 97.75 345 GLN A CA 1
ATOM 2778 C C . GLN A 1 345 ? 21.094 20.531 11.789 1 97.75 345 GLN A C 1
ATOM 2780 O O . GLN A 1 345 ? 19.859 20.547 11.703 1 97.75 345 GLN A O 1
ATOM 2785 N N . THR A 1 346 ? 21.875 20.062 10.828 1 96.69 346 THR A N 1
ATOM 2786 C CA . THR A 1 346 ? 21.328 19.516 9.594 1 96.69 346 THR A CA 1
ATOM 2787 C C . THR A 1 346 ? 20.531 18.25 9.883 1 96.69 346 THR A C 1
ATOM 2789 O O . THR A 1 346 ? 19.422 18.078 9.359 1 96.69 346 THR A O 1
ATOM 2792 N N . PHE A 1 347 ? 21.062 17.391 10.719 1 97.69 347 PHE A N 1
ATOM 2793 C CA . PHE A 1 347 ? 20.375 16.156 11.07 1 97.69 347 PHE A CA 1
ATOM 2794 C C . PHE A 1 347 ? 19.031 16.453 11.727 1 97.69 347 PHE A C 1
ATOM 2796 O O . PHE A 1 347 ? 18.016 15.875 11.336 1 97.69 347 PHE A O 1
ATOM 2803 N N . THR A 1 348 ? 19.047 17.328 12.742 1 98.12 348 THR A N 1
ATOM 2804 C CA . THR A 1 348 ? 17.812 17.641 13.461 1 98.12 348 THR A CA 1
ATOM 2805 C C . THR A 1 348 ? 16.781 18.281 12.523 1 98.12 348 THR A C 1
ATOM 2807 O O . THR A 1 348 ? 15.586 18.016 12.648 1 98.12 348 THR A O 1
ATOM 2810 N N . GLY A 1 349 ? 17.266 19.062 11.586 1 97.38 349 GLY A N 1
ATOM 2811 C CA . GLY A 1 349 ? 16.375 19.625 10.578 1 97.38 349 GLY A CA 1
ATOM 2812 C C . GLY A 1 349 ? 15.711 18.562 9.727 1 97.38 349 GLY A C 1
ATOM 2813 O O . GLY A 1 349 ? 14.508 18.625 9.477 1 97.38 349 GLY A O 1
ATOM 2814 N N . ILE A 1 350 ? 16.469 17.594 9.289 1 96.62 350 ILE A N 1
ATOM 2815 C CA . ILE A 1 350 ? 15.961 16.5 8.477 1 96.62 350 ILE A CA 1
ATOM 2816 C C . ILE A 1 350 ? 14.922 15.703 9.266 1 96.62 350 ILE A C 1
ATOM 2818 O O . ILE A 1 350 ? 13.844 15.406 8.75 1 96.62 350 ILE A O 1
ATOM 2822 N N . LEU A 1 351 ? 15.266 15.383 10.5 1 98.06 351 LEU A N 1
ATOM 2823 C CA . LEU A 1 351 ? 14.359 14.594 11.328 1 98.06 351 LEU A CA 1
ATOM 2824 C C . LEU A 1 351 ? 13.07 15.352 11.602 1 98.06 351 LEU A C 1
ATOM 2826 O O . LEU A 1 351 ? 11.984 14.773 11.586 1 98.06 351 LEU A O 1
ATOM 2830 N N . GLU A 1 352 ? 13.188 16.641 11.875 1 98 352 GLU A N 1
ATOM 2831 C CA . GLU A 1 352 ? 12.016 17.469 12.109 1 98 352 GLU A CA 1
ATOM 2832 C C . GLU A 1 352 ? 11.102 17.5 10.883 1 98 352 GLU A C 1
ATOM 2834 O O . GLU A 1 352 ? 9.883 17.375 11.008 1 98 352 GLU A O 1
ATOM 2839 N N . ARG A 1 353 ? 11.711 17.672 9.711 1 96.62 353 ARG A N 1
ATOM 2840 C CA . ARG A 1 353 ? 10.945 17.719 8.461 1 96.62 353 ARG A CA 1
ATOM 2841 C C . ARG A 1 353 ? 10.32 16.359 8.148 1 96.62 353 ARG A C 1
ATOM 2843 O O . ARG A 1 353 ? 9.383 16.281 7.355 1 96.62 353 ARG A O 1
ATOM 2850 N N . THR A 1 354 ? 10.82 15.359 8.734 1 97.5 354 THR A N 1
ATOM 2851 C CA . THR A 1 354 ? 10.258 14.023 8.578 1 97.5 354 THR A CA 1
ATOM 2852 C C . THR A 1 354 ? 9.109 13.805 9.555 1 97.5 354 THR A C 1
ATOM 2854 O O . THR A 1 354 ? 8.047 13.305 9.18 1 97.5 354 THR A O 1
ATOM 2857 N N . ILE A 1 355 ? 9.281 14.195 10.797 1 98.56 355 ILE A N 1
ATOM 2858 C CA . ILE A 1 355 ? 8.367 13.859 11.883 1 98.56 355 ILE A CA 1
ATOM 2859 C C . ILE A 1 355 ? 7.137 14.758 11.82 1 98.56 355 ILE A C 1
ATOM 2861 O O . ILE A 1 355 ? 6.008 14.289 12.008 1 98.56 355 ILE A O 1
ATOM 2865 N N . LYS A 1 356 ? 7.293 16.016 11.547 1 98.5 356 LYS A N 1
ATOM 2866 C CA . LYS A 1 356 ? 6.211 16.984 11.656 1 98.5 356 LYS A CA 1
ATOM 2867 C C . LYS A 1 356 ? 5.059 16.641 10.719 1 98.5 356 LYS A C 1
ATOM 2869 O O . LYS A 1 356 ? 3.896 16.641 11.133 1 98.5 356 LYS A O 1
ATOM 2874 N N . PRO A 1 357 ? 5.324 16.328 9.438 1 98.31 357 PRO A N 1
ATOM 2875 C CA . PRO A 1 357 ? 4.191 15.953 8.586 1 98.31 357 PRO A CA 1
ATOM 2876 C C . PRO A 1 357 ? 3.482 14.695 9.07 1 98.31 357 PRO A C 1
ATOM 2878 O O . PRO A 1 357 ? 2.252 14.625 9.039 1 98.31 357 PRO A O 1
ATOM 2881 N N . GLN A 1 358 ? 4.262 13.719 9.492 1 98.56 358 GLN A N 1
ATOM 2882 C CA . GLN A 1 358 ? 3.67 12.492 10.023 1 98.56 358 GLN A CA 1
ATOM 2883 C C . GLN A 1 358 ? 2.822 12.781 11.258 1 98.56 358 GLN A C 1
ATOM 2885 O O . GLN A 1 358 ? 1.749 12.203 11.43 1 98.56 358 GLN A O 1
ATOM 2890 N N . TYR A 1 359 ? 3.336 13.664 12.086 1 98.62 359 TYR A N 1
ATOM 2891 C CA . TYR A 1 359 ? 2.631 14.102 13.289 1 98.62 359 TYR A CA 1
ATOM 2892 C C . TYR A 1 359 ? 1.263 14.672 12.938 1 98.62 359 TYR A C 1
ATOM 2894 O O . TYR A 1 359 ? 0.254 14.305 13.547 1 98.62 359 TYR A O 1
ATOM 2902 N N . GLU A 1 360 ? 1.221 15.547 11.984 1 97.81 360 GLU A N 1
ATOM 2903 C CA . GLU A 1 360 ? -0.029 16.188 11.586 1 97.81 360 GLU A CA 1
ATOM 2904 C C . GLU A 1 360 ? -1.004 15.172 10.992 1 97.81 360 GLU A C 1
ATOM 2906 O O . GLU A 1 360 ? -2.205 15.227 11.266 1 97.81 360 GLU A O 1
ATOM 2911 N N . ILE A 1 361 ? -0.526 14.289 10.188 1 97.69 361 ILE A N 1
ATOM 2912 C CA . ILE A 1 361 ? -1.378 13.25 9.617 1 97.69 361 ILE A CA 1
ATOM 2913 C C . ILE A 1 361 ? -1.981 12.406 10.734 1 97.69 361 ILE A C 1
ATOM 2915 O O . ILE A 1 361 ? -3.182 12.117 10.727 1 97.69 361 ILE A O 1
ATOM 2919 N N . ALA A 1 362 ? -1.118 12 11.672 1 97.56 362 ALA A N 1
ATOM 2920 C CA . ALA A 1 362 ? -1.604 11.227 12.812 1 97.56 362 ALA A CA 1
ATOM 2921 C C . ALA A 1 362 ? -2.689 11.984 13.562 1 97.56 362 ALA A C 1
ATOM 2923 O O . ALA A 1 362 ? -3.723 11.414 13.922 1 97.56 362 ALA A O 1
ATOM 2924 N N . ALA A 1 363 ? -2.428 13.258 13.812 1 96.62 363 ALA A N 1
ATOM 2925 C CA . ALA A 1 363 ? -3.422 14.078 14.5 1 96.62 363 ALA A CA 1
ATOM 2926 C C . ALA A 1 363 ? -4.734 14.117 13.719 1 96.62 363 ALA A C 1
ATOM 2928 O O . ALA A 1 363 ? -5.812 14.008 14.305 1 96.62 363 ALA A O 1
ATOM 2929 N N . ASN A 1 364 ? -4.641 14.266 12.414 1 94.5 364 ASN A N 1
ATOM 2930 C CA . ASN A 1 364 ? -5.82 14.273 11.555 1 94.5 364 ASN A CA 1
ATOM 2931 C C . ASN A 1 364 ? -6.586 12.953 11.633 1 94.5 364 ASN A C 1
ATOM 2933 O O . ASN A 1 364 ? -7.789 12.914 11.383 1 94.5 364 ASN A O 1
ATOM 2937 N N . MET A 1 365 ? -5.887 11.883 11.922 1 94.44 365 MET A N 1
ATOM 2938 C CA . MET A 1 365 ? -6.492 10.555 12.016 1 94.44 365 MET A CA 1
ATOM 2939 C C . MET A 1 365 ? -7.125 10.344 13.391 1 94.44 365 MET A C 1
ATOM 2941 O O . MET A 1 365 ? -7.715 9.289 13.648 1 94.44 365 MET A O 1
ATOM 2945 N N . GLY A 1 366 ? -6.891 11.305 14.344 1 92.5 366 GLY A N 1
ATOM 2946 C CA . GLY A 1 366 ? -7.578 11.227 15.625 1 92.5 366 GLY A CA 1
ATOM 2947 C C . GLY A 1 366 ? -6.645 10.945 16.781 1 92.5 366 GLY A C 1
ATOM 2948 O O . GLY A 1 366 ? -7.09 10.82 17.938 1 92.5 366 GLY A O 1
ATOM 2949 N N . PHE A 1 367 ? -5.316 10.82 16.547 1 95.44 367 PHE A N 1
ATOM 2950 C CA . PHE A 1 367 ? -4.375 10.711 17.656 1 95.44 367 PHE A CA 1
ATOM 2951 C C . PHE A 1 367 ? -4.301 12.016 18.438 1 95.44 367 PHE A C 1
ATOM 2953 O O . PHE A 1 367 ? -4.301 13.102 17.844 1 95.44 367 PHE A O 1
ATOM 2960 N N . GLN A 1 368 ? -4.227 11.969 19.688 1 95.56 368 GLN A N 1
ATOM 2961 C CA . GLN A 1 368 ? -4.27 13.156 20.531 1 95.56 368 GLN A CA 1
ATOM 2962 C C . GLN A 1 368 ? -2.938 13.898 20.516 1 95.56 368 GLN A C 1
ATOM 2964 O O . GLN A 1 368 ? -1.927 13.391 21 1 95.56 368 GLN A O 1
ATOM 2969 N N . PRO A 1 369 ? -2.922 15.102 20.078 1 97.44 369 PRO A N 1
ATOM 2970 C CA . PRO A 1 369 ? -1.666 15.844 19.969 1 97.44 369 PRO A CA 1
ATOM 2971 C C . PRO A 1 369 ? -1.293 16.562 21.266 1 97.44 369 PRO A C 1
ATOM 2973 O O . PRO A 1 369 ? -2.084 16.578 22.219 1 97.44 369 PRO A O 1
ATOM 2976 N N . SER A 1 370 ? -0.085 17.031 21.375 1 98.25 370 SER A N 1
ATOM 2977 C CA . SER A 1 370 ? 0.417 17.969 22.375 1 98.25 370 SER A CA 1
ATOM 2978 C C . SER A 1 370 ? 0.424 17.328 23.766 1 98.25 370 SER A C 1
ATOM 2980 O O . SER A 1 370 ? 0.098 17.984 24.75 1 98.25 370 SER A O 1
ATOM 2982 N N . TRP A 1 371 ? 0.684 16.062 23.766 1 98.44 371 TRP A N 1
ATOM 2983 C CA . TRP A 1 371 ? 0.79 15.375 25.047 1 98.44 371 TRP A CA 1
ATOM 2984 C C . TRP A 1 371 ? 2.033 15.828 25.812 1 98.44 371 TRP A C 1
ATOM 2986 O O . TRP A 1 371 ? 3.119 15.93 25.234 1 98.44 371 TRP A O 1
ATOM 2996 N N . VAL A 1 372 ? 1.925 16.094 27.078 1 98.31 372 VAL A N 1
ATOM 2997 C CA . VAL A 1 372 ? 3.025 16.469 27.953 1 98.31 372 VAL A CA 1
ATOM 2998 C C . VAL A 1 372 ? 3 15.609 29.219 1 98.31 372 VAL A C 1
ATOM 3000 O O . VAL A 1 372 ? 1.938 15.375 29.797 1 98.31 372 VAL A O 1
ATOM 3003 N N . TYR A 1 373 ? 4.152 15.172 29.531 1 97.06 373 TYR A N 1
ATOM 3004 C CA . TYR A 1 373 ? 4.254 14.375 30.75 1 97.06 373 TYR A CA 1
ATOM 3005 C C . TYR A 1 373 ? 4.039 15.234 31.984 1 97.06 373 TYR A C 1
ATOM 3007 O O . TYR A 1 373 ? 4.633 16.312 32.125 1 97.06 373 TYR A O 1
ATOM 3015 N N . ARG A 1 374 ? 3.141 14.773 32.938 1 89.81 374 ARG A N 1
ATOM 3016 C CA . ARG A 1 374 ? 2.85 15.484 34.156 1 89.81 374 ARG A CA 1
ATOM 3017 C C . ARG A 1 374 ? 3.205 14.625 35.375 1 89.81 374 ARG A C 1
ATOM 3019 O O . ARG A 1 374 ? 3.107 13.398 35.344 1 89.81 374 ARG A O 1
ATOM 3026 N N . MET B 1 1 ? -11.062 -55.281 -7.438 1 21.03 1 MET B N 1
ATOM 3027 C CA . MET B 1 1 ? -9.773 -54.906 -8.016 1 21.03 1 MET B CA 1
ATOM 3028 C C . MET B 1 1 ? -9.875 -53.594 -8.773 1 21.03 1 MET B C 1
ATOM 3030 O O . MET B 1 1 ? -10.18 -53.562 -9.961 1 21.03 1 MET B O 1
ATOM 3034 N N . LEU B 1 2 ? -10.641 -52.719 -8.305 1 21.81 2 LEU B N 1
ATOM 3035 C CA . LEU B 1 2 ? -11.242 -51.531 -8.867 1 21.81 2 LEU B CA 1
ATOM 3036 C C . LEU B 1 2 ? -10.164 -50.562 -9.391 1 21.81 2 LEU B C 1
ATOM 3038 O O . LEU B 1 2 ? -9.117 -50.406 -8.766 1 21.81 2 LEU B O 1
ATOM 3042 N N . LEU B 1 3 ? -10.086 -50.469 -10.75 1 23.05 3 LEU B N 1
ATOM 3043 C CA . LEU B 1 3 ? -9.094 -49.719 -11.508 1 23.05 3 LEU B CA 1
ATOM 3044 C C . LEU B 1 3 ? -8.828 -48.375 -10.875 1 23.05 3 LEU B C 1
ATOM 3046 O O . LEU B 1 3 ? -9.766 -47.594 -10.594 1 23.05 3 LEU B O 1
ATOM 3050 N N . GLU B 1 4 ? -7.898 -48.344 -9.953 1 23.5 4 GLU B N 1
ATOM 3051 C CA . GLU B 1 4 ? -7.336 -47.188 -9.25 1 23.5 4 GLU B CA 1
ATOM 3052 C C . GLU B 1 4 ? -7.098 -46.031 -10.211 1 23.5 4 GLU B C 1
ATOM 3054 O O . GLU B 1 4 ? -6.109 -46 -10.945 1 23.5 4 GLU B O 1
ATOM 3059 N N . GLN B 1 5 ? -8.141 -45.719 -10.961 1 25.39 5 GLN B N 1
ATOM 3060 C CA . GLN B 1 5 ? -8.133 -44.688 -12.008 1 25.39 5 GLN B CA 1
ATOM 3061 C C . GLN B 1 5 ? -7.293 -43.5 -11.594 1 25.39 5 GLN B C 1
ATOM 3063 O O . GLN B 1 5 ? -7.414 -43 -10.469 1 25.39 5 GLN B O 1
ATOM 3068 N N . ASP B 1 6 ? -6.117 -43.406 -12.195 1 26.83 6 ASP B N 1
ATOM 3069 C CA . ASP B 1 6 ? -5.051 -42.406 -12.141 1 26.83 6 ASP B CA 1
ATOM 3070 C C . ASP B 1 6 ? -5.625 -41 -12.086 1 26.83 6 ASP B C 1
ATOM 3072 O O . ASP B 1 6 ? -6.371 -40.594 -12.977 1 26.83 6 ASP B O 1
ATOM 3076 N N . LEU B 1 7 ? -6.094 -40.594 -11.039 1 30.42 7 LEU B N 1
ATOM 3077 C CA . LEU B 1 7 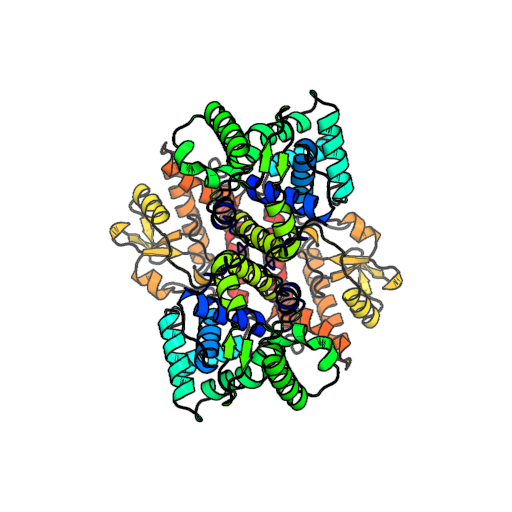? -6.527 -39.219 -10.898 1 30.42 7 LEU B CA 1
ATOM 3078 C C . LEU B 1 7 ? -5.691 -38.281 -11.781 1 30.42 7 LEU B C 1
ATOM 3080 O O . LEU B 1 7 ? -4.461 -38.375 -11.805 1 30.42 7 LEU B O 1
ATOM 3084 N N . PRO B 1 8 ? -6.211 -37.875 -12.922 1 34.88 8 PRO B N 1
ATOM 3085 C CA . PRO B 1 8 ? -5.426 -37.031 -13.828 1 34.88 8 PRO B CA 1
ATOM 3086 C C . PRO B 1 8 ? -4.555 -36.031 -13.078 1 34.88 8 PRO B C 1
ATOM 3088 O O . PRO B 1 8 ? -4.887 -35.625 -11.953 1 34.88 8 PRO B O 1
ATOM 3091 N N . GLU B 1 9 ? -3.223 -35.938 -13.195 1 37.12 9 GLU B N 1
ATOM 3092 C CA . GLU B 1 9 ? -2.117 -35.25 -12.539 1 37.12 9 GLU B CA 1
ATOM 3093 C C . GLU B 1 9 ? -2.463 -33.781 -12.25 1 37.12 9 GLU B C 1
ATOM 3095 O O . GLU B 1 9 ? -2.727 -33 -13.172 1 37.12 9 GLU B O 1
ATOM 3100 N N . ALA B 1 10 ? -3.377 -33.312 -11.43 1 45.66 10 ALA B N 1
ATOM 3101 C CA . ALA B 1 10 ? -3.42 -32.031 -10.766 1 45.66 10 ALA B CA 1
ATOM 3102 C C . ALA B 1 10 ? -2.121 -31.25 -10.977 1 45.66 10 ALA B C 1
ATOM 3104 O O . ALA B 1 10 ? -1.042 -31.844 -11.031 1 45.66 10 ALA B O 1
ATOM 3105 N N . ASP B 1 11 ? -2.135 -29.969 -11.758 1 56.34 11 ASP B N 1
ATOM 3106 C CA . ASP B 1 11 ? -0.888 -29.266 -12.031 1 56.34 11 ASP B CA 1
ATOM 3107 C C . ASP B 1 11 ? 0.054 -29.328 -10.836 1 56.34 11 ASP B C 1
ATOM 3109 O O . ASP B 1 11 ? -0.248 -28.781 -9.766 1 56.34 11 ASP B O 1
ATOM 3113 N N . ASN B 1 12 ? 0.448 -30.391 -10.508 1 74.69 12 ASN B N 1
ATOM 3114 C CA . ASN B 1 12 ? 1.42 -30.625 -9.445 1 74.69 12 ASN B CA 1
ATOM 3115 C C . ASN B 1 12 ? 2.684 -29.797 -9.648 1 74.69 12 ASN B C 1
ATOM 3117 O O . ASN B 1 12 ? 3.795 -30.328 -9.609 1 74.69 12 ASN B O 1
ATOM 3121 N N . LEU B 1 13 ? 2.414 -28.578 -10.133 1 87.94 13 LEU B N 1
ATOM 3122 C CA . LEU B 1 13 ? 3.568 -27.688 -10.227 1 87.94 13 LEU B CA 1
ATOM 3123 C C . LEU B 1 13 ? 4.023 -27.25 -8.836 1 87.94 13 LEU B C 1
ATOM 3125 O O . LEU B 1 13 ? 3.199 -27.078 -7.938 1 87.94 13 LEU B O 1
ATOM 3129 N N . PRO B 1 14 ? 5.25 -27.219 -8.688 1 90.38 14 PRO B N 1
ATOM 3130 C CA . PRO B 1 14 ? 5.754 -26.812 -7.371 1 90.38 14 PRO B CA 1
ATOM 3131 C C . PRO B 1 14 ? 5.633 -25.312 -7.129 1 90.38 14 PRO B C 1
ATOM 3133 O O . PRO B 1 14 ? 6.645 -24.609 -7.031 1 90.38 14 PRO B O 1
ATOM 3136 N N . VAL B 1 15 ? 4.461 -24.875 -6.945 1 91.06 15 VAL B N 1
ATOM 3137 C CA . VAL B 1 15 ? 4.125 -23.453 -6.812 1 91.06 15 VAL B CA 1
ATOM 3138 C C . VAL B 1 15 ? 4.801 -22.875 -5.574 1 91.06 15 VAL B C 1
ATOM 3140 O O . VAL B 1 15 ? 5.117 -21.688 -5.535 1 91.06 15 VAL B O 1
ATOM 3143 N N . GLN B 1 16 ? 5.094 -23.688 -4.613 1 90.12 16 GLN B N 1
ATOM 3144 C CA . GLN B 1 16 ? 5.715 -23.25 -3.371 1 90.12 16 GLN B CA 1
ATOM 3145 C C . GLN B 1 16 ? 7.086 -22.625 -3.633 1 90.12 16 GLN B C 1
ATOM 3147 O O . GLN B 1 16 ? 7.512 -21.719 -2.916 1 90.12 16 GLN B O 1
ATOM 3152 N N . HIS B 1 17 ? 7.789 -23.109 -4.637 1 92.94 17 HIS B N 1
ATOM 3153 C CA . HIS B 1 17 ? 9.094 -22.562 -4.977 1 92.94 17 HIS B CA 1
ATOM 3154 C C . HIS B 1 17 ? 8.953 -21.172 -5.586 1 92.94 17 HIS B C 1
ATOM 3156 O O . HIS B 1 17 ? 9.773 -20.281 -5.312 1 92.94 17 HIS B O 1
ATOM 3162 N N . LEU B 1 18 ? 7.918 -21 -6.398 1 93.5 18 LEU B N 1
ATOM 3163 C CA . LEU B 1 18 ? 7.664 -19.688 -6.977 1 93.5 18 LEU B CA 1
ATOM 3164 C C . LEU B 1 18 ? 7.34 -18.672 -5.891 1 93.5 18 LEU B C 1
ATOM 3166 O O . LEU B 1 18 ? 7.852 -17.547 -5.91 1 93.5 18 LEU B O 1
ATOM 3170 N N . VAL B 1 19 ? 6.551 -19.094 -4.926 1 93.5 19 VAL B N 1
ATOM 3171 C CA . VAL B 1 19 ? 6.176 -18.234 -3.809 1 93.5 19 VAL B CA 1
ATOM 3172 C C . VAL B 1 19 ? 7.422 -17.859 -3.01 1 93.5 19 VAL B C 1
ATOM 3174 O O . VAL B 1 19 ? 7.586 -16.703 -2.611 1 93.5 19 VAL B O 1
ATOM 3177 N N . ALA B 1 20 ? 8.297 -18.75 -2.881 1 93.69 20 ALA B N 1
ATOM 3178 C CA . ALA B 1 20 ? 9.5 -18.562 -2.076 1 93.69 20 ALA B CA 1
ATOM 3179 C C . ALA B 1 20 ? 10.461 -17.578 -2.74 1 93.69 20 ALA B C 1
ATOM 3181 O O . ALA B 1 20 ? 11.312 -16.984 -2.076 1 93.69 20 ALA B O 1
ATOM 3182 N N . THR B 1 21 ? 10.352 -17.391 -4.035 1 93.56 21 THR B N 1
ATOM 3183 C CA . THR B 1 21 ? 11.242 -16.484 -4.762 1 93.56 21 THR B CA 1
ATOM 3184 C C . THR B 1 21 ? 11.055 -15.047 -4.293 1 93.56 21 THR B C 1
ATOM 3186 O O . THR B 1 21 ? 11.992 -14.25 -4.34 1 93.56 21 THR B O 1
ATOM 3189 N N . LEU B 1 22 ? 9.836 -14.727 -3.822 1 93.19 22 LEU B N 1
ATOM 3190 C CA . LEU B 1 22 ? 9.555 -13.328 -3.508 1 93.19 22 LEU B CA 1
ATOM 3191 C C . LEU B 1 22 ? 9.594 -13.094 -2.002 1 93.19 22 LEU B C 1
ATOM 3193 O O . LEU B 1 22 ? 9.375 -11.969 -1.54 1 93.19 22 LEU B O 1
ATOM 3197 N N . LYS B 1 23 ? 9.945 -14.242 -1.387 1 84.81 23 LYS B N 1
ATOM 3198 C CA . LYS B 1 23 ? 10.016 -14.094 0.064 1 84.81 23 LYS B CA 1
ATOM 3199 C C . LYS B 1 23 ? 11.352 -13.484 0.491 1 84.81 23 LYS B C 1
ATOM 3201 O O . LYS B 1 23 ? 12.406 -13.875 -0.007 1 84.81 23 LYS B O 1
ATOM 3206 N N . SER B 1 24 ? 11.484 -12.461 1.248 1 75.56 24 SER B N 1
ATOM 3207 C CA . SER B 1 24 ? 12.648 -11.844 1.882 1 75.56 24 SER B CA 1
ATOM 3208 C C . SER B 1 24 ? 13.633 -11.336 0.842 1 75.56 24 SER B C 1
ATOM 3210 O O . SER B 1 24 ? 14.766 -11.828 0.755 1 75.56 24 SER B O 1
ATOM 3212 N N . THR B 1 25 ? 13.305 -10.492 0.052 1 81.75 25 THR B N 1
ATOM 3213 C CA . THR B 1 25 ? 14.164 -9.945 -0.997 1 81.75 25 THR B CA 1
ATOM 3214 C C . THR B 1 25 ? 14.891 -8.703 -0.504 1 81.75 25 THR B C 1
ATOM 3216 O O . THR B 1 25 ? 14.367 -7.953 0.323 1 81.75 25 THR B O 1
ATOM 3219 N N . THR B 1 26 ? 16.125 -8.602 -0.96 1 85.81 26 THR B N 1
ATOM 3220 C CA . THR B 1 26 ? 16.953 -7.449 -0.604 1 85.81 26 THR B CA 1
ATOM 3221 C C . THR B 1 26 ? 16.953 -6.422 -1.732 1 85.81 26 THR B C 1
ATOM 3223 O O . THR B 1 26 ? 17.438 -5.297 -1.551 1 85.81 26 THR B O 1
ATOM 3226 N N . ALA B 1 27 ? 16.516 -6.828 -2.861 1 92.69 27 ALA B N 1
ATOM 3227 C CA . ALA B 1 27 ? 16.406 -5.941 -4.02 1 92.69 27 ALA B CA 1
ATOM 3228 C C . ALA B 1 27 ? 15.117 -6.199 -4.793 1 92.69 27 ALA B C 1
ATOM 3230 O O . ALA B 1 27 ? 14.398 -7.164 -4.516 1 92.69 27 ALA B O 1
ATOM 3231 N N . SER B 1 28 ? 14.828 -5.305 -5.695 1 96.06 28 SER B N 1
ATOM 3232 C CA . SER B 1 28 ? 13.555 -5.363 -6.41 1 96.06 28 SER B CA 1
ATOM 3233 C C . SER B 1 28 ? 13.648 -6.27 -7.633 1 96.06 28 SER B C 1
ATOM 3235 O O . SER B 1 28 ? 12.656 -6.477 -8.336 1 96.06 28 SER B O 1
ATOM 3237 N N . TYR B 1 29 ? 14.766 -6.855 -7.902 1 96.19 29 TYR B N 1
ATOM 3238 C CA . TYR B 1 29 ? 15.055 -7.5 -9.18 1 96.19 29 TYR B CA 1
ATOM 3239 C C . TYR B 1 29 ? 14.094 -8.648 -9.445 1 96.19 29 TYR B C 1
ATOM 3241 O O . TYR B 1 29 ? 13.555 -8.773 -10.539 1 96.19 29 TYR B O 1
ATOM 3249 N N . LYS B 1 30 ? 13.922 -9.492 -8.43 1 96.75 30 LYS B N 1
ATOM 3250 C CA . LYS B 1 30 ? 13.102 -10.688 -8.609 1 96.75 30 LYS B CA 1
ATOM 3251 C C . LYS B 1 30 ? 11.648 -10.32 -8.914 1 96.75 30 LYS B C 1
ATOM 3253 O O . LYS B 1 30 ? 10.977 -11.008 -9.68 1 96.75 30 LYS B O 1
ATOM 3258 N N . PHE B 1 31 ? 11.156 -9.219 -8.281 1 97.69 31 PHE B N 1
ATOM 3259 C CA . PHE B 1 31 ? 9.797 -8.766 -8.562 1 97.69 31 PHE B CA 1
ATOM 3260 C C . PHE B 1 31 ? 9.648 -8.383 -10.031 1 97.69 31 PHE B C 1
ATOM 3262 O O . PHE B 1 31 ? 8.766 -8.891 -10.719 1 97.69 31 PHE B O 1
ATOM 3269 N N . TYR B 1 32 ? 10.539 -7.539 -10.477 1 97.81 32 TYR B N 1
ATOM 3270 C CA . TYR B 1 32 ? 10.414 -6.992 -11.82 1 97.81 32 TYR B CA 1
ATOM 3271 C C . TYR B 1 32 ? 10.773 -8.039 -12.867 1 97.81 32 TYR B C 1
ATOM 3273 O O . TYR B 1 32 ? 10.227 -8.031 -13.977 1 97.81 32 TYR B O 1
ATOM 3281 N N . TRP B 1 33 ? 11.68 -9.016 -12.523 1 97.94 33 TRP B N 1
ATOM 3282 C CA . TRP B 1 33 ? 11.953 -10.148 -13.406 1 97.94 33 TRP B CA 1
ATOM 3283 C C . TRP B 1 33 ? 10.703 -10.984 -13.633 1 97.94 33 TRP B C 1
ATOM 3285 O O . TRP B 1 33 ? 10.352 -11.297 -14.773 1 97.94 33 TRP B O 1
ATOM 3295 N N . PHE B 1 34 ? 10.023 -11.297 -12.578 1 98.31 34 PHE B N 1
ATOM 3296 C CA . PHE B 1 34 ? 8.805 -12.086 -12.688 1 98.31 34 PHE B CA 1
ATOM 3297 C C . PHE B 1 34 ? 7.719 -11.305 -13.414 1 98.31 34 PHE B C 1
ATOM 3299 O O . PHE B 1 34 ? 6.988 -11.859 -14.242 1 98.31 34 PHE B O 1
ATOM 3306 N N . LEU B 1 35 ? 7.609 -9.992 -13.125 1 98.19 35 LEU B N 1
ATOM 3307 C CA . LEU B 1 35 ? 6.645 -9.156 -13.836 1 98.19 35 LEU B CA 1
ATOM 3308 C C . LEU B 1 35 ? 6.934 -9.141 -15.328 1 98.19 35 LEU B C 1
ATOM 3310 O O . LEU B 1 35 ? 6.008 -9.156 -16.141 1 98.19 35 LEU B O 1
ATOM 3314 N N . ALA B 1 36 ? 8.172 -9.078 -15.688 1 98.38 36 ALA B N 1
ATOM 3315 C CA . ALA B 1 36 ? 8.555 -9.117 -17.094 1 98.38 36 ALA B CA 1
ATOM 3316 C C . ALA B 1 36 ? 8.148 -10.445 -17.734 1 98.38 36 ALA B C 1
ATOM 3318 O O . ALA B 1 36 ? 7.699 -10.469 -18.891 1 98.38 36 ALA B O 1
ATOM 3319 N N . ILE B 1 37 ? 8.328 -11.539 -17.016 1 98.5 37 ILE B N 1
ATOM 3320 C CA . ILE B 1 37 ? 7.934 -12.852 -17.5 1 98.5 37 ILE B CA 1
ATOM 3321 C C . ILE B 1 37 ? 6.418 -12.891 -17.703 1 98.5 37 ILE B C 1
ATOM 3323 O O . ILE B 1 37 ? 5.93 -13.352 -18.734 1 98.5 37 ILE B O 1
ATOM 3327 N N . LEU B 1 38 ? 5.672 -12.43 -16.688 1 98.19 38 LEU B N 1
ATOM 3328 C CA . LEU B 1 38 ? 4.219 -12.391 -16.797 1 98.19 38 LEU B CA 1
ATOM 3329 C C . LEU B 1 38 ? 3.783 -11.539 -17.984 1 98.19 38 LEU B C 1
ATOM 3331 O O . LEU B 1 38 ? 2.83 -11.883 -18.688 1 98.19 38 LEU B O 1
ATOM 3335 N N . ASP B 1 39 ? 4.504 -10.422 -18.172 1 97.69 39 ASP B N 1
ATOM 3336 C CA . ASP B 1 39 ? 4.227 -9.555 -19.312 1 97.69 39 ASP B CA 1
ATOM 3337 C C . ASP B 1 39 ? 4.449 -10.297 -20.625 1 97.69 39 ASP B C 1
ATOM 3339 O O . ASP B 1 39 ? 3.654 -10.164 -21.562 1 97.69 39 ASP B O 1
ATOM 3343 N N . ALA B 1 40 ? 5.477 -11.07 -20.75 1 98 40 ALA B N 1
ATOM 3344 C CA . ALA B 1 40 ? 5.766 -11.859 -21.953 1 98 40 ALA B CA 1
ATOM 3345 C C . ALA B 1 40 ? 4.668 -12.883 -22.203 1 98 40 ALA B C 1
ATOM 3347 O O . ALA B 1 40 ? 4.27 -13.102 -23.344 1 98 40 ALA B O 1
ATOM 3348 N N . ILE B 1 41 ? 4.227 -13.492 -21.156 1 97.44 41 ILE B N 1
ATOM 3349 C CA . ILE B 1 41 ? 3.162 -14.484 -21.266 1 97.44 41 ILE B CA 1
ATOM 3350 C C . ILE B 1 41 ? 1.869 -13.797 -21.703 1 97.44 41 ILE B C 1
ATOM 3352 O O . ILE B 1 41 ? 1.164 -14.297 -22.594 1 97.44 41 ILE B O 1
ATOM 3356 N N . ARG B 1 42 ? 1.576 -12.695 -21.109 1 96.38 42 ARG B N 1
ATOM 3357 C CA . ARG B 1 42 ? 0.386 -11.914 -21.438 1 96.38 42 ARG B CA 1
ATOM 3358 C C . ARG B 1 42 ? 0.351 -11.57 -22.922 1 96.38 42 ARG B C 1
ATOM 3360 O O . ARG B 1 42 ? -0.702 -11.648 -23.562 1 96.38 42 ARG B O 1
ATOM 3367 N N . HIS B 1 43 ? 1.483 -11.234 -23.469 1 95.69 43 HIS B N 1
ATOM 3368 C CA . HIS B 1 43 ? 1.556 -10.781 -24.859 1 95.69 43 HIS B CA 1
ATOM 3369 C C . HIS B 1 43 ? 1.983 -11.906 -25.781 1 95.69 43 HIS B C 1
ATOM 3371 O O . HIS B 1 43 ? 2.348 -11.664 -26.938 1 95.69 43 HIS B O 1
ATOM 3377 N N . GLU B 1 44 ? 2.084 -13.102 -25.281 1 95.5 44 GLU B N 1
ATOM 3378 C CA . GLU B 1 44 ? 2.352 -14.32 -26.047 1 95.5 44 GLU B CA 1
ATOM 3379 C C . GLU B 1 44 ? 3.688 -14.234 -26.766 1 95.5 44 GLU B C 1
ATOM 3381 O O . GLU B 1 44 ? 3.777 -14.562 -27.953 1 95.5 44 GLU B O 1
ATOM 3386 N N . VAL B 1 45 ? 4.629 -13.648 -26.078 1 95.75 45 VAL B N 1
ATOM 3387 C CA . VAL B 1 45 ? 5.98 -13.641 -26.625 1 95.75 45 VAL B CA 1
ATOM 3388 C C . VAL B 1 45 ? 6.465 -15.078 -26.812 1 95.75 45 VAL B C 1
ATOM 3390 O O . VAL B 1 45 ? 6.355 -15.906 -25.906 1 95.75 45 VAL B O 1
ATOM 3393 N N . PRO B 1 46 ? 6.922 -15.398 -27.938 1 93.94 46 PRO B N 1
ATOM 3394 C CA . PRO B 1 46 ? 7.336 -16.781 -28.203 1 93.94 46 PRO B CA 1
ATOM 3395 C C . PRO B 1 46 ? 8.555 -17.203 -27.391 1 93.94 46 PRO B C 1
ATOM 3397 O O . PRO B 1 46 ? 9.43 -16.375 -27.109 1 93.94 46 PRO B O 1
ATOM 3400 N N . SER B 1 47 ? 8.633 -18.438 -27.016 1 91.25 47 SER B N 1
ATOM 3401 C CA . SER B 1 47 ? 9.781 -19.047 -26.328 1 91.25 47 SER B CA 1
ATOM 3402 C C . SER B 1 47 ? 10.812 -19.547 -27.344 1 91.25 47 SER B C 1
ATOM 3404 O O . SER B 1 47 ? 10.461 -20.078 -28.391 1 91.25 47 SER B O 1
ATOM 3406 N N . PRO B 1 48 ? 12.055 -19.5 -27.109 1 96.5 48 PRO B N 1
ATOM 3407 C CA . PRO B 1 48 ? 12.672 -18.922 -25.906 1 96.5 48 PRO B CA 1
ATOM 3408 C C . PRO B 1 48 ? 12.633 -17.406 -25.891 1 96.5 48 PRO B C 1
ATOM 3410 O O . PRO B 1 48 ? 12.57 -16.781 -26.953 1 96.5 48 PRO B O 1
ATOM 3413 N N . ILE B 1 49 ? 12.625 -16.781 -24.766 1 97.81 49 ILE B N 1
ATOM 3414 C CA . ILE B 1 49 ? 12.578 -15.336 -24.562 1 97.81 49 ILE B CA 1
ATOM 3415 C C . ILE B 1 49 ? 13.984 -14.812 -24.281 1 97.81 49 ILE B C 1
ATOM 3417 O O . ILE B 1 49 ? 14.625 -15.227 -23.312 1 97.81 49 ILE B O 1
ATOM 3421 N N . PRO B 1 50 ? 14.492 -13.883 -25.062 1 96.88 50 PRO B N 1
ATOM 3422 C CA . PRO B 1 50 ? 15.828 -13.344 -24.812 1 96.88 50 PRO B CA 1
ATOM 3423 C C . PRO B 1 50 ? 15.922 -12.578 -23.5 1 96.88 50 PRO B C 1
ATOM 3425 O O . PRO B 1 50 ? 14.977 -11.891 -23.109 1 96.88 50 PRO B O 1
ATOM 3428 N N . PHE B 1 51 ? 17.062 -12.602 -22.859 1 96.75 51 PHE B N 1
ATOM 3429 C CA . PHE B 1 51 ? 17.328 -11.805 -21.672 1 96.75 51 PHE B CA 1
ATOM 3430 C C . PHE B 1 51 ? 17.078 -10.328 -21.938 1 96.75 51 PHE B C 1
ATOM 3432 O O . PHE B 1 51 ? 16.5 -9.625 -21.109 1 96.75 51 PHE B O 1
ATOM 3439 N N . ASP B 1 52 ? 17.5 -9.93 -23.094 1 96.25 52 ASP B N 1
ATOM 3440 C CA . ASP B 1 52 ? 17.406 -8.516 -23.438 1 96.25 52 ASP B CA 1
ATOM 3441 C C . ASP B 1 52 ? 15.953 -8.039 -23.422 1 96.25 52 ASP B C 1
ATOM 3443 O O . ASP B 1 52 ? 15.672 -6.922 -22.984 1 96.25 52 ASP B O 1
ATOM 3447 N N . HIS B 1 53 ? 15.133 -8.883 -23.906 1 97.38 53 HIS B N 1
ATOM 3448 C CA . HIS B 1 53 ? 13.711 -8.547 -23.875 1 97.38 53 HIS B CA 1
ATOM 3449 C C . HIS B 1 53 ? 13.211 -8.391 -22.453 1 97.38 53 HIS B C 1
ATOM 3451 O O . HIS B 1 53 ? 12.539 -7.406 -22.125 1 97.38 53 HIS B O 1
ATOM 3457 N N . LEU B 1 54 ? 13.547 -9.312 -21.609 1 98.12 54 LEU B N 1
ATOM 3458 C CA . LEU B 1 54 ? 13.086 -9.297 -20.234 1 98.12 54 LEU B CA 1
ATOM 3459 C C . LEU B 1 54 ? 13.711 -8.133 -19.469 1 98.12 54 LEU B C 1
ATOM 3461 O O . LEU B 1 54 ? 13.031 -7.461 -18.688 1 98.12 54 LEU B O 1
ATOM 3465 N N . LEU B 1 55 ? 14.969 -7.879 -19.688 1 97.56 55 LEU B N 1
ATOM 3466 C CA . LEU B 1 55 ? 15.656 -6.766 -19.031 1 97.56 55 LEU B CA 1
ATOM 3467 C C . LEU B 1 55 ? 15.031 -5.434 -19.453 1 97.56 55 LEU B C 1
ATOM 3469 O O . LEU B 1 55 ? 14.852 -4.547 -18.609 1 97.56 55 LEU B O 1
ATOM 3473 N N . SER B 1 56 ? 14.766 -5.277 -20.734 1 97.75 56 SER B N 1
ATOM 3474 C CA . SER B 1 56 ? 14.148 -4.051 -21.234 1 97.75 56 SER B CA 1
ATOM 3475 C C . SER B 1 56 ? 12.789 -3.812 -20.562 1 97.75 56 SER B C 1
ATOM 3477 O O . SER B 1 56 ? 12.461 -2.678 -20.219 1 97.75 56 SER B O 1
ATOM 3479 N N . ARG B 1 57 ? 12.047 -4.867 -20.391 1 97.31 57 ARG B N 1
ATOM 3480 C CA . ARG B 1 57 ? 10.742 -4.754 -19.75 1 97.31 57 ARG B CA 1
ATOM 3481 C C . ARG B 1 57 ? 10.906 -4.426 -18.266 1 97.31 57 ARG B C 1
ATOM 3483 O O . ARG B 1 57 ? 10.125 -3.652 -17.703 1 97.31 57 ARG B O 1
ATOM 3490 N N . MET B 1 58 ? 11.914 -5.031 -17.609 1 97.44 58 MET B N 1
ATOM 3491 C CA . MET B 1 58 ? 12.172 -4.746 -16.188 1 97.44 58 MET B CA 1
ATOM 3492 C C . MET B 1 58 ? 12.383 -3.252 -15.969 1 97.44 58 MET B C 1
ATOM 3494 O O . MET B 1 58 ? 11.781 -2.668 -15.07 1 97.44 58 MET B O 1
ATOM 3498 N N . VAL B 1 59 ? 13.211 -2.68 -16.781 1 97.25 59 VAL B N 1
ATOM 3499 C CA . VAL B 1 59 ? 13.547 -1.271 -16.594 1 97.25 59 VAL B CA 1
ATOM 3500 C C . VAL B 1 59 ? 12.336 -0.405 -16.922 1 97.25 59 VAL B C 1
ATOM 3502 O O . VAL B 1 59 ? 12.086 0.601 -16.25 1 97.25 59 VAL B O 1
ATOM 3505 N N . ALA B 1 60 ? 11.586 -0.811 -17.906 1 97.31 60 ALA B N 1
ATOM 3506 C CA . ALA B 1 60 ? 10.375 -0.072 -18.266 1 97.31 60 ALA B CA 1
ATOM 3507 C C . ALA B 1 60 ? 9.359 -0.121 -17.125 1 97.31 60 ALA B C 1
ATOM 3509 O O . ALA B 1 60 ? 8.727 0.888 -16.812 1 97.31 60 ALA B O 1
ATOM 3510 N N . LEU B 1 61 ? 9.203 -1.26 -16.547 1 97.31 61 LEU B N 1
ATOM 3511 C CA . LEU B 1 61 ? 8.25 -1.445 -15.461 1 97.31 61 LEU B CA 1
ATOM 3512 C C . LEU B 1 61 ? 8.688 -0.672 -14.219 1 97.31 61 LEU B C 1
ATOM 3514 O O . LEU B 1 61 ? 7.844 -0.189 -13.461 1 97.31 61 LEU B O 1
ATOM 3518 N N . ALA B 1 62 ? 9.977 -0.525 -14.016 1 97.25 62 ALA B N 1
ATOM 3519 C CA . ALA B 1 62 ? 10.516 0.172 -12.852 1 97.25 62 ALA B CA 1
ATOM 3520 C C . ALA B 1 62 ? 10.602 1.674 -13.102 1 97.25 62 ALA B C 1
ATOM 3522 O O . ALA B 1 62 ? 10.914 2.445 -12.188 1 97.25 62 ALA B O 1
ATOM 3523 N N . TRP B 1 63 ? 10.312 2.129 -14.32 1 97.25 63 TRP B N 1
ATOM 3524 C CA . TRP B 1 63 ? 10.523 3.504 -14.766 1 97.25 63 TRP B CA 1
ATOM 3525 C C . TRP B 1 63 ? 9.633 4.465 -13.977 1 97.25 63 TRP B C 1
ATOM 3527 O O . TRP B 1 63 ? 10.125 5.441 -13.406 1 97.25 63 TRP B O 1
ATOM 3537 N N . TYR B 1 64 ? 8.391 4.156 -13.875 1 96.25 64 TYR B N 1
ATOM 3538 C CA . TYR B 1 64 ? 7.453 5.094 -13.266 1 96.25 64 TYR B CA 1
ATOM 3539 C C . TYR B 1 64 ? 7.633 5.137 -11.758 1 96.25 64 TYR B C 1
ATOM 3541 O O . TYR B 1 64 ? 7.758 6.215 -11.172 1 96.25 64 TYR B O 1
ATOM 3549 N N . PRO B 1 65 ? 7.711 3.982 -11.055 1 96.75 65 PRO B N 1
ATOM 3550 C CA . PRO B 1 65 ? 7.887 4.051 -9.602 1 96.75 65 PRO B CA 1
ATOM 3551 C C . PRO B 1 65 ? 9.133 4.824 -9.195 1 96.75 65 PRO B C 1
ATOM 3553 O O . PRO B 1 65 ? 9.086 5.645 -8.273 1 96.75 65 PRO B O 1
ATOM 3556 N N . SER B 1 66 ? 10.203 4.633 -9.898 1 94.62 66 SER B N 1
ATOM 3557 C CA . SER B 1 66 ? 11.469 5.211 -9.453 1 94.62 66 SER B CA 1
ATOM 3558 C C . SER B 1 66 ? 11.648 6.621 -9.992 1 94.62 66 SER B C 1
ATOM 3560 O O . SER B 1 66 ? 12.172 7.5 -9.297 1 94.62 66 SER B O 1
ATOM 3562 N N . ASN B 1 67 ? 11.227 6.832 -11.195 1 92.94 67 ASN B N 1
ATOM 3563 C CA . ASN B 1 67 ? 11.5 8.102 -11.867 1 92.94 67 ASN B CA 1
ATOM 3564 C C . ASN B 1 67 ? 10.32 9.055 -11.758 1 92.94 67 ASN B C 1
ATOM 3566 O O . ASN B 1 67 ? 10.453 10.156 -11.219 1 92.94 67 ASN B O 1
ATOM 3570 N N . TYR B 1 68 ? 9.227 8.609 -12.18 1 93.12 68 TYR B N 1
ATOM 3571 C CA . TYR B 1 68 ? 8.047 9.469 -12.211 1 93.12 68 TYR B CA 1
ATOM 3572 C C . TYR B 1 68 ? 7.52 9.727 -10.805 1 93.12 68 TYR B C 1
ATOM 3574 O O . TYR B 1 68 ? 7.305 10.883 -10.422 1 93.12 68 TYR B O 1
ATOM 3582 N N . PHE B 1 69 ? 7.41 8.727 -9.984 1 95.88 69 PHE B N 1
ATOM 3583 C CA . PHE B 1 69 ? 6.832 8.844 -8.648 1 95.88 69 PHE B CA 1
ATOM 3584 C C . PHE B 1 69 ? 7.926 9.023 -7.598 1 95.88 69 PHE B C 1
ATOM 3586 O O . PHE B 1 69 ? 7.633 9.219 -6.418 1 95.88 69 PHE B O 1
ATOM 3593 N N . ARG B 1 70 ? 9.211 8.891 -7.973 1 94.75 70 ARG B N 1
ATOM 3594 C CA . ARG B 1 70 ? 10.383 9.203 -7.164 1 94.75 70 ARG B CA 1
ATOM 3595 C C . ARG B 1 70 ? 10.453 8.32 -5.926 1 94.75 70 ARG B C 1
ATOM 3597 O O . ARG B 1 70 ? 10.805 8.781 -4.84 1 94.75 70 ARG B O 1
ATOM 3604 N N . LEU B 1 71 ? 10 7.113 -6.047 1 96.12 71 LEU B N 1
ATOM 3605 C CA . LEU B 1 71 ? 10.117 6.152 -4.953 1 96.12 71 LEU B CA 1
ATOM 3606 C C . LEU B 1 71 ? 11.547 5.633 -4.844 1 96.12 71 LEU B C 1
ATOM 3608 O O . LEU B 1 71 ? 12.219 5.434 -5.855 1 96.12 71 LEU B O 1
ATOM 3612 N N . SER B 1 72 ? 11.961 5.395 -3.676 1 94.44 72 SER B N 1
ATOM 3613 C CA . SER B 1 72 ? 13.273 4.812 -3.424 1 94.44 72 SER B CA 1
ATOM 3614 C C . SER B 1 72 ? 13.227 3.289 -3.482 1 94.44 72 SER B C 1
ATOM 3616 O O . SER B 1 72 ? 12.297 2.672 -2.963 1 94.44 72 SER B O 1
ATOM 3618 N N . PHE B 1 73 ? 14.234 2.672 -4.098 1 93.19 73 PHE B N 1
ATOM 3619 C CA . PHE B 1 73 ? 14.383 1.221 -4.121 1 93.19 73 PHE B CA 1
ATOM 3620 C C . PHE B 1 73 ? 15.5 0.774 -3.18 1 93.19 73 PHE B C 1
ATOM 3622 O O . PHE B 1 73 ? 15.852 -0.405 -3.148 1 93.19 73 PHE B O 1
ATOM 3629 N N . GLY B 1 74 ? 16 1.715 -2.416 1 87.81 74 GLY B N 1
ATOM 3630 C CA . GLY B 1 74 ? 17.094 1.391 -1.509 1 87.81 74 GLY B CA 1
ATOM 3631 C C . GLY B 1 74 ? 18.453 1.56 -2.139 1 87.81 74 GLY B C 1
ATOM 3632 O O . GLY B 1 74 ? 18.578 1.599 -3.363 1 87.81 74 GLY B O 1
ATOM 3633 N N . LYS B 1 75 ? 19.469 1.574 -1.373 1 82.5 75 LYS B N 1
ATOM 3634 C CA . LYS B 1 75 ? 20.828 1.842 -1.828 1 82.5 75 LYS B CA 1
ATOM 3635 C C . LYS B 1 75 ? 21.406 0.638 -2.564 1 82.5 75 LYS B C 1
ATOM 3637 O O . LYS B 1 75 ? 22.172 0.796 -3.527 1 82.5 75 LYS B O 1
ATOM 3642 N N . ALA B 1 76 ? 21.031 -0.487 -2.141 1 83.88 76 ALA B N 1
ATOM 3643 C CA . ALA B 1 76 ? 21.609 -1.709 -2.695 1 83.88 76 ALA B CA 1
ATOM 3644 C C . ALA B 1 76 ? 20.969 -2.053 -4.039 1 83.88 76 ALA B C 1
ATOM 3646 O O . ALA B 1 76 ? 21.594 -2.715 -4.875 1 83.88 76 ALA B O 1
ATOM 3647 N N . ASP B 1 77 ? 19.75 -1.667 -4.281 1 90.62 77 ASP B N 1
ATOM 3648 C CA . ASP B 1 77 ? 19.016 -1.948 -5.508 1 90.62 77 ASP B CA 1
ATOM 3649 C C . ASP B 1 77 ? 19.484 -1.036 -6.645 1 90.62 77 ASP B C 1
ATOM 3651 O O . ASP B 1 77 ? 19.391 0.189 -6.535 1 90.62 77 ASP B O 1
ATOM 3655 N N . GLN B 1 78 ? 19.938 -1.581 -7.715 1 92.5 78 GLN B N 1
ATOM 3656 C CA . GLN B 1 78 ? 20.547 -0.8 -8.789 1 92.5 78 GLN B CA 1
ATOM 3657 C C . GLN B 1 78 ? 19.547 -0.577 -9.93 1 92.5 78 GLN B C 1
ATOM 3659 O O . GLN B 1 78 ? 19.859 0.074 -10.922 1 92.5 78 GLN B O 1
ATOM 3664 N N . LEU B 1 79 ? 18.391 -1.094 -9.805 1 94.44 79 LEU B N 1
ATOM 3665 C CA . LEU B 1 79 ? 17.422 -0.957 -10.891 1 94.44 79 LEU B CA 1
ATOM 3666 C C . LEU B 1 79 ? 17.016 0.503 -11.078 1 94.44 79 LEU B C 1
ATOM 3668 O O . LEU B 1 79 ? 16.891 0.974 -12.211 1 94.44 79 LEU B O 1
ATOM 3672 N N . ALA B 1 80 ? 16.797 1.217 -9.969 1 93.5 80 ALA B N 1
ATOM 3673 C CA . ALA B 1 80 ? 16.5 2.643 -10.062 1 93.5 80 ALA B CA 1
ATOM 3674 C C . ALA B 1 80 ? 17.641 3.398 -10.742 1 93.5 80 ALA B C 1
ATOM 3676 O O . ALA B 1 80 ? 17.406 4.332 -11.516 1 93.5 80 ALA B O 1
ATOM 3677 N N . HIS B 1 81 ? 18.828 2.99 -10.445 1 93.44 81 HIS B N 1
ATOM 3678 C CA . HIS B 1 81 ? 19.984 3.586 -11.094 1 93.44 81 HIS B CA 1
ATOM 3679 C C . HIS B 1 81 ? 20 3.299 -12.594 1 93.44 81 HIS B C 1
ATOM 3681 O O . HIS B 1 81 ? 20.281 4.184 -13.398 1 93.44 81 HIS B O 1
ATOM 3687 N N . CYS B 1 82 ? 19.672 2.064 -12.945 1 95.62 82 CYS B N 1
ATOM 3688 C CA . CYS B 1 82 ? 19.562 1.708 -14.359 1 95.62 82 CYS B CA 1
ATOM 3689 C C . CYS B 1 82 ? 18.562 2.619 -15.07 1 95.62 82 CYS B C 1
ATOM 3691 O O . CYS B 1 82 ? 18.828 3.088 -16.172 1 95.62 82 CYS B O 1
ATOM 3693 N N . VAL B 1 83 ? 17.453 2.867 -14.438 1 96.38 83 VAL B N 1
ATOM 3694 C CA . VAL B 1 83 ? 16.406 3.723 -14.992 1 96.38 83 VAL B CA 1
ATOM 3695 C C . VAL B 1 83 ? 16.953 5.141 -15.172 1 96.38 83 VAL B C 1
ATOM 3697 O O . VAL B 1 83 ? 16.766 5.75 -16.234 1 96.38 83 VAL B O 1
ATOM 3700 N N . ALA B 1 84 ? 17.625 5.656 -14.172 1 94.69 84 ALA B N 1
ATOM 3701 C CA . ALA B 1 84 ? 18.141 7.02 -14.203 1 94.69 84 ALA B CA 1
ATOM 3702 C C . ALA B 1 84 ? 19.172 7.188 -15.32 1 94.69 84 ALA B C 1
ATOM 3704 O O . ALA B 1 84 ? 19.172 8.195 -16.031 1 94.69 84 ALA B O 1
ATOM 3705 N N . VAL B 1 85 ? 20.047 6.219 -15.438 1 96.06 85 VAL B N 1
ATOM 3706 C CA . VAL B 1 85 ? 21.094 6.27 -16.453 1 96.06 85 VAL B CA 1
ATOM 3707 C C . VAL B 1 85 ? 20.469 6.195 -17.844 1 96.06 85 VAL B C 1
ATOM 3709 O O . VAL B 1 85 ? 20.844 6.957 -18.75 1 96.06 85 VAL B O 1
ATOM 3712 N N . LEU B 1 86 ? 19.531 5.297 -18.031 1 96.75 86 LEU B N 1
ATOM 3713 C CA . LEU B 1 86 ? 18.844 5.188 -19.312 1 96.75 86 LEU B CA 1
ATOM 3714 C C . LEU B 1 86 ? 18.156 6.496 -19.672 1 96.75 86 LEU B C 1
ATOM 3716 O O . LEU B 1 86 ? 18.219 6.949 -20.812 1 96.75 86 LEU B O 1
ATOM 3720 N N . LYS B 1 87 ? 17.453 7.074 -18.719 1 96.75 87 LYS B N 1
ATOM 3721 C CA . LYS B 1 87 ? 16.766 8.344 -18.938 1 96.75 87 LYS B CA 1
ATOM 3722 C C . LYS B 1 87 ? 17.75 9.43 -19.375 1 96.75 87 LYS B C 1
ATOM 3724 O O . LYS B 1 87 ? 17.516 10.133 -20.344 1 96.75 87 LYS B O 1
ATOM 3729 N N . LYS B 1 88 ? 18.844 9.516 -18.672 1 95.69 88 LYS B N 1
ATOM 3730 C CA . LYS B 1 88 ? 19.844 10.539 -18.953 1 95.69 88 LYS B CA 1
ATOM 3731 C C . LYS B 1 88 ? 20.438 10.359 -20.344 1 95.69 88 LYS B C 1
ATOM 3733 O O . LYS B 1 88 ? 20.531 11.328 -21.109 1 95.69 88 LYS B O 1
ATOM 3738 N N . GLU B 1 89 ? 20.75 9.172 -20.703 1 95.44 89 GLU B N 1
ATOM 3739 C CA . GLU B 1 89 ? 21.453 8.898 -21.969 1 95.44 89 GLU B CA 1
ATOM 3740 C C . GLU B 1 89 ? 20.484 8.961 -23.141 1 95.44 89 GLU B C 1
ATOM 3742 O O . GLU B 1 89 ? 20.875 9.359 -24.25 1 95.44 89 GLU B O 1
ATOM 3747 N N . SER B 1 90 ? 19.328 8.547 -22.969 1 95.25 90 SER B N 1
ATOM 3748 C CA . SER B 1 90 ? 18.375 8.477 -24.078 1 95.25 90 SER B CA 1
ATOM 3749 C C . SER B 1 90 ? 17.656 9.805 -24.266 1 95.25 90 SER B C 1
ATOM 3751 O O . SER B 1 90 ? 17.109 10.07 -25.344 1 95.25 90 SER B O 1
ATOM 3753 N N . GLY B 1 91 ? 17.469 10.562 -23.156 1 95.69 91 GLY B N 1
ATOM 3754 C CA . GLY B 1 91 ? 16.734 11.812 -23.219 1 95.69 91 GLY B CA 1
ATOM 3755 C C . GLY B 1 91 ? 15.227 11.609 -23.156 1 95.69 91 GLY B C 1
ATOM 3756 O O . GLY B 1 91 ? 14.461 12.547 -23.406 1 95.69 91 GLY B O 1
ATOM 3757 N N . LEU B 1 92 ? 14.781 10.391 -22.828 1 96.44 92 LEU B N 1
ATOM 3758 C CA . LEU B 1 92 ? 13.352 10.125 -22.703 1 96.44 92 LEU B CA 1
ATOM 3759 C C . LEU B 1 92 ? 12.742 10.969 -21.594 1 96.44 92 LEU B C 1
ATOM 3761 O O . LEU B 1 92 ? 13.344 11.141 -20.531 1 96.44 92 LEU B O 1
ATOM 3765 N N . PRO B 1 93 ? 11.57 11.453 -21.875 1 94.81 93 PRO B N 1
ATOM 3766 C CA . PRO B 1 93 ? 10.891 12.18 -20.797 1 94.81 93 PRO B CA 1
ATOM 3767 C C . PRO B 1 93 ? 10.445 11.266 -19.656 1 94.81 93 PRO B C 1
ATOM 3769 O O . PRO B 1 93 ? 10.32 10.047 -19.859 1 94.81 93 PRO B O 1
ATOM 3772 N N . THR B 1 94 ? 10.18 11.82 -18.562 1 92.69 94 THR B N 1
ATOM 3773 C CA . THR B 1 94 ? 9.82 11.086 -17.344 1 92.69 94 THR B CA 1
ATOM 3774 C C . THR B 1 94 ? 8.477 10.383 -17.516 1 92.69 94 THR B C 1
ATOM 3776 O O . THR B 1 94 ? 8.258 9.312 -16.953 1 92.69 94 THR B O 1
ATOM 3779 N N . ASN B 1 95 ? 7.605 10.898 -18.297 1 91.94 95 ASN B N 1
ATOM 3780 C CA . ASN B 1 95 ? 6.266 10.344 -18.453 1 91.94 95 ASN B CA 1
ATOM 3781 C C . ASN B 1 95 ? 6.133 9.562 -19.766 1 91.94 95 ASN B C 1
ATOM 3783 O O . ASN B 1 95 ? 5.039 9.453 -20.312 1 91.94 95 ASN B O 1
ATOM 3787 N N . GLU B 1 96 ? 7.211 9.086 -20.25 1 93.88 96 GLU B N 1
ATOM 3788 C CA . GLU B 1 96 ? 7.199 8.328 -21.5 1 93.88 96 GLU B CA 1
ATOM 3789 C C . GLU B 1 96 ? 6.414 7.027 -21.344 1 93.88 96 GLU B C 1
ATOM 3791 O O . GLU B 1 96 ? 6.324 6.477 -20.25 1 93.88 96 GLU B O 1
ATOM 3796 N N . LYS B 1 97 ? 5.84 6.57 -22.438 1 94.06 97 LYS B N 1
ATOM 3797 C CA . LYS B 1 97 ? 5.078 5.324 -22.469 1 94.06 97 LYS B CA 1
ATOM 3798 C C . LYS B 1 97 ? 5.996 4.121 -22.266 1 94.06 97 LYS B C 1
ATOM 3800 O O . LYS B 1 97 ? 7.117 4.098 -22.781 1 94.06 97 LYS B O 1
ATOM 3805 N N . MET B 1 98 ? 5.5 3.127 -21.672 1 93.94 98 MET B N 1
ATOM 3806 C CA . MET B 1 98 ? 6.262 1.937 -21.312 1 93.94 98 MET B CA 1
ATOM 3807 C C . MET B 1 98 ? 6.859 1.267 -22.547 1 93.94 98 MET B C 1
ATOM 3809 O O . MET B 1 98 ? 8.016 0.832 -22.516 1 93.94 98 MET B O 1
ATOM 3813 N N . GLU B 1 99 ? 6.09 1.193 -23.578 1 95.44 99 GLU B N 1
ATOM 3814 C CA . GLU B 1 99 ? 6.543 0.51 -24.797 1 95.44 99 GLU B CA 1
ATOM 3815 C C . GLU B 1 99 ? 7.742 1.222 -25.422 1 95.44 99 GLU B C 1
ATOM 3817 O O . GLU B 1 99 ? 8.672 0.573 -25.906 1 95.44 99 GLU B O 1
ATOM 3822 N N . LYS B 1 100 ? 7.691 2.516 -25.375 1 97.19 100 LYS B N 1
ATOM 3823 C CA . LYS B 1 100 ? 8.812 3.283 -25.922 1 97.19 100 LYS B CA 1
ATOM 3824 C C . LYS B 1 100 ? 10.047 3.158 -25.031 1 97.19 100 LYS B C 1
ATOM 3826 O O . LYS B 1 100 ? 11.172 3.086 -25.531 1 97.19 100 LYS B O 1
ATOM 3831 N N . ILE B 1 101 ? 9.836 3.182 -23.75 1 97.5 101 ILE B N 1
ATOM 3832 C CA . ILE B 1 101 ? 10.938 2.994 -22.812 1 97.5 101 ILE B CA 1
ATOM 3833 C C . ILE B 1 101 ? 11.586 1.635 -23.047 1 97.5 101 ILE B C 1
ATOM 3835 O O . ILE B 1 101 ? 12.812 1.542 -23.172 1 97.5 101 ILE B O 1
ATOM 3839 N N . ALA B 1 102 ? 10.773 0.606 -23.172 1 97.69 102 ALA B N 1
ATOM 3840 C CA . ALA B 1 102 ? 11.273 -0.748 -23.391 1 97.69 102 ALA B CA 1
ATOM 3841 C C . ALA B 1 102 ? 12.023 -0.846 -24.719 1 97.69 102 ALA B C 1
ATOM 3843 O O . ALA B 1 102 ? 13.078 -1.474 -24.797 1 97.69 102 ALA B O 1
ATOM 3844 N N . ALA B 1 103 ? 11.445 -0.246 -25.719 1 97.88 103 ALA B N 1
ATOM 3845 C CA . ALA B 1 103 ? 12.078 -0.264 -27.031 1 97.88 103 ALA B CA 1
ATOM 3846 C C . ALA B 1 103 ? 13.445 0.42 -26.984 1 97.88 103 ALA B C 1
ATOM 3848 O O . ALA B 1 103 ? 14.398 -0.052 -27.609 1 97.88 103 ALA B O 1
ATOM 3849 N N . THR B 1 104 ? 13.484 1.552 -26.312 1 97.62 104 THR B N 1
ATOM 3850 C CA . THR B 1 104 ? 14.75 2.275 -26.172 1 97.62 104 THR B CA 1
ATOM 3851 C C . THR B 1 104 ? 15.773 1.433 -25.422 1 97.62 104 THR B C 1
ATOM 3853 O O . THR B 1 104 ? 16.938 1.36 -25.828 1 97.62 104 THR B O 1
ATOM 3856 N N . ALA B 1 105 ? 15.336 0.829 -24.328 1 97.44 105 ALA B N 1
ATOM 3857 C CA . ALA B 1 105 ? 16.219 -0.049 -23.578 1 97.44 105 ALA B CA 1
ATOM 3858 C C . ALA B 1 105 ? 16.719 -1.202 -24.438 1 97.44 105 ALA B C 1
ATOM 3860 O O . ALA B 1 105 ? 17.891 -1.575 -24.359 1 97.44 105 ALA B O 1
ATOM 3861 N N . LEU B 1 106 ? 15.859 -1.789 -25.219 1 96.31 106 LEU B N 1
ATOM 3862 C CA . LEU B 1 106 ? 16.219 -2.891 -26.109 1 96.31 106 LEU B CA 1
ATOM 3863 C C . LEU B 1 106 ? 17.266 -2.447 -27.125 1 96.31 106 LEU B C 1
ATOM 3865 O O . LEU B 1 106 ? 18.188 -3.199 -27.438 1 96.31 106 LEU B O 1
ATOM 3869 N N . ARG B 1 107 ? 17.078 -1.26 -27.625 1 96.19 107 ARG B N 1
ATOM 3870 C CA . ARG B 1 107 ? 18.047 -0.712 -28.578 1 96.19 107 ARG B CA 1
ATOM 3871 C C . ARG B 1 107 ? 19.422 -0.539 -27.922 1 96.19 107 ARG B C 1
ATOM 3873 O O . ARG B 1 107 ? 20.438 -0.855 -28.531 1 96.19 107 ARG B O 1
ATOM 3880 N N . VAL B 1 108 ? 19.406 -0.014 -26.719 1 95.75 108 VAL B N 1
ATOM 3881 C CA . VAL B 1 108 ? 20.641 0.177 -25.984 1 95.75 108 VAL B CA 1
ATOM 3882 C C . VAL B 1 108 ? 21.344 -1.166 -25.797 1 95.75 108 VAL B C 1
ATOM 3884 O O . VAL B 1 108 ? 22.562 -1.268 -25.969 1 95.75 108 VAL B O 1
ATOM 3887 N N . LEU B 1 109 ? 20.609 -2.189 -25.5 1 94.25 109 LEU B N 1
ATOM 3888 C CA . LEU B 1 109 ? 21.172 -3.521 -25.281 1 94.25 109 LEU B CA 1
ATOM 3889 C C . LEU B 1 109 ? 21.672 -4.129 -26.578 1 94.25 109 LEU B C 1
ATOM 3891 O O . LEU B 1 109 ? 22.672 -4.852 -26.594 1 94.25 109 LEU B O 1
ATOM 3895 N N . ALA B 1 110 ? 21.031 -3.816 -27.656 1 92.75 110 ALA B N 1
ATOM 3896 C CA . ALA B 1 110 ? 21.422 -4.324 -28.969 1 92.75 110 ALA B CA 1
ATOM 3897 C C . ALA B 1 110 ? 22.672 -3.629 -29.484 1 92.75 110 ALA B C 1
ATOM 3899 O O . ALA B 1 110 ? 23.516 -4.246 -30.156 1 92.75 110 ALA B O 1
ATOM 3900 N N . ASP B 1 111 ? 22.766 -2.359 -29.25 1 89.19 111 ASP B N 1
ATOM 3901 C CA . ASP B 1 111 ? 23.891 -1.549 -29.719 1 89.19 111 ASP B CA 1
ATOM 3902 C C . ASP B 1 111 ? 25.203 -1.97 -29.062 1 89.19 111 ASP B C 1
ATOM 3904 O O . ASP B 1 111 ? 26.281 -1.792 -29.625 1 89.19 111 ASP B O 1
ATOM 3908 N N . GLY B 1 112 ? 25.141 -2.555 -28 1 78.62 112 GLY B N 1
ATOM 3909 C CA . GLY B 1 112 ? 26.312 -3.168 -27.422 1 78.62 112 GLY B CA 1
ATOM 3910 C C . GLY B 1 112 ? 27.031 -2.254 -26.438 1 78.62 112 GLY B C 1
ATOM 3911 O O . GLY B 1 112 ? 26.422 -1.354 -25.859 1 78.62 112 GLY B O 1
ATOM 3912 N N . SER B 1 113 ? 28.438 -2.562 -26.438 1 70.75 113 SER B N 1
ATOM 3913 C CA . SER B 1 113 ? 29.344 -2.068 -25.391 1 70.75 113 SER B CA 1
ATOM 3914 C C . SER B 1 113 ? 29.75 -0.625 -25.656 1 70.75 113 SER B C 1
ATOM 3916 O O . SER B 1 113 ? 29.812 -0.196 -26.812 1 70.75 113 SER B O 1
ATOM 3918 N N . GLY B 1 114 ? 29.156 0.421 -24.922 1 79.19 114 GLY B N 1
ATOM 3919 C CA . GLY B 1 114 ? 29.641 1.79 -25.016 1 79.19 114 GLY B CA 1
ATOM 3920 C C . GLY B 1 114 ? 28.875 2.748 -24.109 1 79.19 114 GLY B C 1
ATOM 3921 O O . GLY B 1 114 ? 29.281 3.898 -23.938 1 79.19 114 GLY B O 1
ATOM 3922 N N . SER B 1 115 ? 27.875 2.232 -23.703 1 88.62 115 SER B N 1
ATOM 3923 C CA . SER B 1 115 ? 27.141 3.158 -22.859 1 88.62 115 SER B CA 1
ATOM 3924 C C . SER B 1 115 ? 27.031 2.633 -21.438 1 88.62 115 SER B C 1
ATOM 3926 O O . SER B 1 115 ? 27.141 1.428 -21.203 1 88.62 115 SER B O 1
ATOM 3928 N N . ALA B 1 116 ? 26.938 3.471 -20.5 1 91.94 116 ALA B N 1
ATOM 3929 C CA . ALA B 1 116 ? 26.75 3.109 -19.094 1 91.94 116 ALA B CA 1
ATOM 3930 C C . ALA B 1 116 ? 25.438 2.342 -18.891 1 91.94 116 ALA B C 1
ATOM 3932 O O . ALA B 1 116 ? 25.391 1.398 -18.109 1 91.94 116 ALA B O 1
ATOM 3933 N N . ALA B 1 117 ? 24.469 2.684 -19.688 1 92.75 117 ALA B N 1
ATOM 3934 C CA . ALA B 1 117 ? 23.172 2.023 -19.594 1 92.75 117 ALA B CA 1
ATOM 3935 C C . ALA B 1 117 ? 23.266 0.557 -20 1 92.75 117 ALA B C 1
ATOM 3937 O O . ALA B 1 117 ? 22.656 -0.312 -19.375 1 92.75 117 ALA B O 1
ATOM 3938 N N . TYR B 1 118 ? 24 0.32 -21.016 1 93.5 118 TYR B N 1
ATOM 3939 C CA . TYR B 1 118 ? 24.219 -1.049 -21.469 1 93.5 118 TYR B CA 1
ATOM 3940 C C . TYR B 1 118 ? 24.812 -1.909 -20.359 1 93.5 118 TYR B C 1
ATOM 3942 O O . TYR B 1 118 ? 24.281 -2.979 -20.047 1 93.5 118 TYR B O 1
ATOM 3950 N N . TYR B 1 119 ? 25.844 -1.398 -19.766 1 92.88 119 TYR B N 1
ATOM 3951 C CA . TYR B 1 119 ? 26.547 -2.174 -18.75 1 92.88 119 TYR B CA 1
ATOM 3952 C C . TYR B 1 119 ? 25.688 -2.367 -17.516 1 92.88 119 TYR B C 1
ATOM 3954 O O . TYR B 1 119 ? 25.688 -3.441 -16.906 1 92.88 119 TYR B O 1
ATOM 3962 N N . ASP B 1 120 ? 24.953 -1.384 -17.156 1 92.88 120 ASP B N 1
ATOM 3963 C CA . ASP B 1 120 ? 24.062 -1.461 -16 1 92.88 120 ASP B CA 1
ATOM 3964 C C . ASP B 1 120 ? 22.984 -2.518 -16.203 1 92.88 120 ASP B C 1
ATOM 3966 O O . ASP B 1 120 ? 22.734 -3.336 -15.312 1 92.88 120 ASP B O 1
ATOM 3970 N N . LEU B 1 121 ? 22.422 -2.512 -17.344 1 92.5 121 LEU B N 1
ATOM 3971 C CA . LEU B 1 121 ? 21.359 -3.457 -17.641 1 92.5 121 LEU B CA 1
ATOM 3972 C C . LEU B 1 121 ? 21.891 -4.875 -17.766 1 92.5 121 LEU B C 1
ATOM 3974 O O . LEU B 1 121 ? 21.328 -5.816 -17.203 1 92.5 121 LEU B O 1
ATOM 3978 N N . ARG B 1 122 ? 23 -4.992 -18.438 1 92 122 ARG B N 1
ATOM 3979 C CA . ARG B 1 122 ? 23.594 -6.305 -18.672 1 92 122 ARG B CA 1
ATOM 3980 C C . ARG B 1 122 ? 24.016 -6.953 -17.359 1 92 122 ARG B C 1
ATOM 3982 O O . ARG B 1 122 ? 23.953 -8.18 -17.219 1 92 122 ARG B O 1
ATOM 3989 N N . ALA B 1 123 ? 24.406 -6.141 -16.453 1 92.62 123 ALA B N 1
ATOM 3990 C CA . ALA B 1 123 ? 24.844 -6.652 -15.156 1 92.62 123 ALA B CA 1
ATOM 3991 C C . ALA B 1 123 ? 23.719 -7.402 -14.453 1 92.62 123 ALA B C 1
ATOM 3993 O O . ALA B 1 123 ? 23.969 -8.352 -13.711 1 92.62 123 ALA B O 1
ATOM 3994 N N . ARG B 1 124 ? 22.422 -7.004 -14.688 1 91.19 124 ARG B N 1
ATOM 3995 C CA . ARG B 1 124 ? 21.281 -7.664 -14.078 1 91.19 124 ARG B CA 1
ATOM 3996 C C . ARG B 1 124 ? 21.078 -9.062 -14.648 1 91.19 124 ARG B C 1
ATOM 3998 O O . ARG B 1 124 ? 20.594 -9.961 -13.961 1 91.19 124 ARG B O 1
ATOM 4005 N N . ALA B 1 125 ? 21.531 -9.25 -15.883 1 90.88 125 ALA B N 1
ATOM 4006 C CA . ALA B 1 125 ? 21.375 -10.531 -16.562 1 90.88 125 ALA B CA 1
ATOM 4007 C C . ALA B 1 125 ? 22.312 -11.578 -15.984 1 90.88 125 ALA B C 1
ATOM 4009 O O . ALA B 1 125 ? 22.078 -12.781 -16.109 1 90.88 125 ALA B O 1
ATOM 4010 N N . LYS B 1 126 ? 23.312 -11.141 -15.359 1 91.44 126 LYS B N 1
ATOM 4011 C CA . LYS B 1 126 ? 24.344 -12.047 -14.852 1 91.44 126 LYS B CA 1
ATOM 4012 C C . LYS B 1 126 ? 23.828 -12.836 -13.656 1 91.44 126 LYS B C 1
ATOM 4014 O O . LYS B 1 126 ? 24.234 -13.984 -13.438 1 91.44 126 LYS B O 1
ATOM 4019 N N . TYR B 1 127 ? 22.906 -12.289 -12.891 1 91.81 127 TYR B N 1
ATOM 4020 C CA . TYR B 1 127 ? 22.562 -12.938 -11.633 1 91.81 127 TYR B CA 1
ATOM 4021 C C . TYR B 1 127 ? 21.062 -13.195 -11.539 1 91.81 127 TYR B C 1
ATOM 4023 O O . TYR B 1 127 ? 20.641 -14.273 -11.133 1 91.81 127 TYR B O 1
ATOM 4031 N N . VAL B 1 128 ? 20.188 -12.273 -12.008 1 94.75 128 VAL B N 1
ATOM 4032 C CA . VAL B 1 128 ? 18.766 -12.258 -11.703 1 94.75 128 VAL B CA 1
ATOM 4033 C C . VAL B 1 128 ? 18.109 -13.516 -12.25 1 94.75 128 VAL B C 1
ATOM 4035 O O . VAL B 1 128 ? 17.391 -14.219 -11.531 1 94.75 128 VAL B O 1
ATOM 4038 N N . PRO B 1 129 ? 18.391 -13.938 -13.508 1 96.75 129 PRO B N 1
ATOM 4039 C CA . PRO B 1 129 ? 17.719 -15.125 -14.047 1 96.75 129 PRO B CA 1
ATOM 4040 C C . PRO B 1 129 ? 18.047 -16.391 -13.266 1 96.75 129 PRO B C 1
ATOM 4042 O O . PRO B 1 129 ? 17.203 -17.297 -13.164 1 96.75 129 PRO B O 1
ATOM 4045 N N . TYR B 1 130 ? 19.234 -16.469 -12.734 1 96.62 130 TYR B N 1
ATOM 4046 C CA . TYR B 1 130 ? 19.688 -17.672 -12.047 1 96.62 130 TYR B CA 1
ATOM 4047 C C . TYR B 1 130 ? 19.219 -17.672 -10.594 1 96.62 130 TYR B C 1
ATOM 4049 O O . TYR B 1 130 ? 18.734 -18.688 -10.094 1 96.62 130 TYR B O 1
ATOM 4057 N N . ARG B 1 131 ? 19.328 -16.5 -9.945 1 95.44 131 ARG B N 1
ATOM 4058 C CA . ARG B 1 131 ? 18.922 -16.391 -8.547 1 95.44 131 ARG B CA 1
ATOM 4059 C C . ARG B 1 131 ? 17.422 -16.578 -8.391 1 95.44 131 ARG B C 1
ATOM 4061 O O . ARG B 1 131 ? 16.953 -17.062 -7.355 1 95.44 131 ARG B O 1
ATOM 4068 N N . PHE B 1 132 ? 16.703 -16.219 -9.414 1 96.88 132 PHE B N 1
ATOM 4069 C CA . PHE B 1 132 ? 15.258 -16.375 -9.375 1 96.88 132 PHE B CA 1
ATOM 4070 C C . PHE B 1 132 ? 14.883 -17.844 -9.203 1 96.88 132 PHE B C 1
ATOM 4072 O O . PHE B 1 132 ? 13.906 -18.156 -8.523 1 96.88 132 PHE B O 1
ATOM 4079 N N . LEU B 1 133 ? 15.648 -18.781 -9.719 1 96.31 133 LEU B N 1
ATOM 4080 C CA . LEU B 1 133 ? 15.359 -20.203 -9.648 1 96.31 133 LEU B CA 1
ATOM 4081 C C . LEU B 1 133 ? 15.969 -20.828 -8.391 1 96.31 133 LEU B C 1
ATOM 4083 O O . LEU B 1 133 ? 15.883 -22.031 -8.188 1 96.31 133 LEU B O 1
ATOM 4087 N N . GLY B 1 134 ? 16.531 -20.031 -7.531 1 94.81 134 GLY B N 1
ATOM 4088 C CA . GLY B 1 134 ? 17.188 -20.516 -6.328 1 94.81 134 GLY B CA 1
ATOM 4089 C C . GLY B 1 134 ? 16.312 -21.453 -5.512 1 94.81 134 GLY B C 1
ATOM 4090 O O . GLY B 1 134 ? 16.75 -22.547 -5.137 1 94.81 134 GLY B O 1
ATOM 4091 N N . PRO B 1 135 ? 15.102 -21.062 -5.227 1 93.94 135 PRO B N 1
ATOM 4092 C CA . PRO B 1 135 ? 14.227 -21.875 -4.371 1 93.94 135 PRO B CA 1
ATOM 4093 C C . PRO B 1 135 ? 13.992 -23.281 -4.93 1 93.94 135 PRO B C 1
ATOM 4095 O O . PRO B 1 135 ? 13.719 -24.203 -4.168 1 93.94 135 PRO B O 1
ATOM 4098 N N . TRP B 1 136 ? 14.109 -23.516 -6.254 1 94.12 136 TRP B N 1
ATOM 4099 C CA . TRP B 1 136 ? 13.945 -24.844 -6.844 1 94.12 136 TRP B CA 1
ATOM 4100 C C . TRP B 1 136 ? 15.125 -25.734 -6.5 1 94.12 136 TRP B C 1
ATOM 4102 O O . TRP B 1 136 ? 14.984 -26.969 -6.43 1 94.12 136 TRP B O 1
ATOM 4112 N N . PHE B 1 137 ? 16.266 -25.125 -6.27 1 95 137 PHE B N 1
ATOM 4113 C CA . PHE B 1 137 ? 17.484 -25.906 -6.18 1 95 137 PHE B CA 1
ATOM 4114 C C . PHE B 1 137 ? 18.281 -25.531 -4.934 1 95 137 PHE B C 1
ATOM 4116 O O . PHE B 1 137 ? 19.516 -25.5 -4.965 1 95 137 PHE B O 1
ATOM 4123 N N . SER B 1 138 ? 17.594 -25.156 -3.877 1 93.12 138 SER B N 1
ATOM 4124 C CA . SER B 1 138 ? 18.203 -24.594 -2.678 1 93.12 138 SER B CA 1
ATOM 4125 C C . SER B 1 138 ? 19.219 -25.562 -2.078 1 93.12 138 SER B C 1
ATOM 4127 O O . SER B 1 138 ? 20.312 -25.156 -1.664 1 93.12 138 SER B O 1
ATOM 4129 N N . ARG B 1 139 ? 18.938 -26.812 -2.055 1 93.19 139 ARG B N 1
ATOM 4130 C CA . ARG B 1 139 ? 19.812 -27.812 -1.455 1 93.19 139 ARG B CA 1
ATOM 4131 C C . ARG B 1 139 ? 21.078 -28 -2.275 1 93.19 139 ARG B C 1
ATOM 4133 O O . ARG B 1 139 ? 22.172 -28.047 -1.723 1 93.19 139 ARG B O 1
ATOM 4140 N N . GLU B 1 140 ? 20.938 -28.031 -3.541 1 94.81 140 GLU B N 1
ATOM 4141 C CA . GLU B 1 140 ? 22.047 -28.344 -4.441 1 94.81 140 GLU B CA 1
ATOM 4142 C C . GLU B 1 140 ? 22.984 -27.141 -4.609 1 94.81 140 GLU B C 1
ATOM 4144 O O . GLU B 1 140 ? 24.141 -27.297 -5.012 1 94.81 140 GLU B O 1
ATOM 4149 N N . THR B 1 141 ? 22.469 -25.969 -4.336 1 95.19 141 THR B N 1
ATOM 4150 C CA . THR B 1 141 ? 23.25 -24.781 -4.645 1 95.19 141 THR B CA 1
ATOM 4151 C C . THR B 1 141 ? 23.797 -24.141 -3.365 1 95.19 141 THR B C 1
ATOM 4153 O O . THR B 1 141 ? 24.484 -23.125 -3.416 1 95.19 141 THR B O 1
ATOM 4156 N N . SER B 1 142 ? 23.531 -24.719 -2.277 1 94.38 142 SER B N 1
ATOM 4157 C CA . SER B 1 142 ? 23.969 -24.172 -1 1 94.38 142 SER B CA 1
ATOM 4158 C C . SER B 1 142 ? 25.484 -24.078 -0.927 1 94.38 142 SER B C 1
ATOM 4160 O O . SER B 1 142 ? 26.188 -25.031 -1.25 1 94.38 142 SER B O 1
ATOM 4162 N N . GLY B 1 143 ? 26.047 -22.859 -0.623 1 93.19 143 GLY B N 1
ATOM 4163 C CA . GLY B 1 143 ? 27.469 -22.672 -0.363 1 93.19 143 GLY B CA 1
ATOM 4164 C C . GLY B 1 143 ? 28.281 -22.422 -1.62 1 93.19 143 GLY B C 1
ATOM 4165 O O . GLY B 1 143 ? 29.484 -22.219 -1.552 1 93.19 143 GLY B O 1
ATOM 4166 N N . LEU B 1 144 ? 27.672 -22.391 -2.73 1 95.25 144 LEU B N 1
ATOM 4167 C CA . LEU B 1 144 ? 28.406 -22.203 -3.98 1 95.25 144 LEU B CA 1
ATOM 4168 C C . LEU B 1 144 ? 28.703 -20.719 -4.211 1 95.25 144 LEU B C 1
ATOM 4170 O O . LEU B 1 144 ? 27.922 -19.859 -3.812 1 95.25 144 LEU B O 1
ATOM 4174 N N . ASN B 1 145 ? 29.781 -20.516 -4.746 1 94.44 145 ASN B N 1
ATOM 4175 C CA . ASN B 1 145 ? 30.047 -19.141 -5.176 1 94.44 145 ASN B CA 1
ATOM 4176 C C . ASN B 1 145 ? 29.219 -18.766 -6.398 1 94.44 145 ASN B C 1
ATOM 4178 O O . ASN B 1 145 ? 28.516 -19.609 -6.957 1 94.44 145 ASN B O 1
ATOM 4182 N N . ASP B 1 146 ? 29.266 -17.594 -6.883 1 92.69 146 ASP B N 1
ATOM 4183 C CA . ASP B 1 146 ? 28.359 -17.047 -7.883 1 92.69 146 ASP B CA 1
ATOM 4184 C C . ASP B 1 146 ? 28.469 -17.812 -9.203 1 92.69 146 ASP B C 1
ATOM 4186 O O . ASP B 1 146 ? 27.469 -18.188 -9.797 1 92.69 146 ASP B O 1
ATOM 4190 N N . SER B 1 147 ? 29.703 -18.016 -9.617 1 93.31 147 SER B N 1
ATOM 4191 C CA . SER B 1 147 ? 29.906 -18.672 -10.906 1 93.31 147 SER B CA 1
ATOM 4192 C C . SER B 1 147 ? 29.438 -20.109 -10.867 1 93.31 147 SER B C 1
ATOM 4194 O O . SER B 1 147 ? 28.766 -20.578 -11.797 1 93.31 147 SER B O 1
ATOM 4196 N N . GLU B 1 148 ? 29.734 -20.781 -9.852 1 96.44 148 GLU B N 1
ATOM 4197 C CA . GLU B 1 148 ? 29.297 -22.156 -9.68 1 96.44 148 GLU B CA 1
ATOM 4198 C C . GLU B 1 148 ? 27.781 -22.266 -9.547 1 96.44 148 GLU B C 1
ATOM 4200 O O . GLU B 1 148 ? 27.172 -23.203 -10.055 1 96.44 148 GLU B O 1
ATOM 4205 N N . PHE B 1 149 ? 27.281 -21.297 -8.828 1 96.75 149 PHE B N 1
ATOM 4206 C CA . PHE B 1 149 ? 25.828 -21.25 -8.648 1 96.75 149 PHE B CA 1
ATOM 4207 C C . PHE B 1 149 ? 25.125 -21.172 -9.992 1 96.75 149 PHE B C 1
ATOM 4209 O O . PHE B 1 149 ? 24.219 -21.969 -10.273 1 96.75 149 PHE B O 1
ATOM 4216 N N . ASN B 1 150 ? 25.516 -20.281 -10.867 1 95.94 150 ASN B N 1
ATOM 4217 C CA . ASN B 1 150 ? 24.891 -20.109 -12.172 1 95.94 150 ASN B CA 1
ATOM 4218 C C . ASN B 1 150 ? 24.969 -21.391 -13.016 1 95.94 150 ASN B C 1
ATOM 4220 O O . ASN B 1 150 ? 23.969 -21.797 -13.602 1 95.94 150 ASN B O 1
ATOM 4224 N N . LYS B 1 151 ? 26.156 -21.953 -13.016 1 96.12 151 LYS B N 1
ATOM 4225 C CA . LYS B 1 151 ? 26.375 -23.188 -13.789 1 96.12 151 LYS B CA 1
ATOM 4226 C C . LYS B 1 151 ? 25.484 -24.312 -13.281 1 96.12 151 LYS B C 1
ATOM 4228 O O . LYS B 1 151 ? 24.844 -25.016 -14.078 1 96.12 151 LYS B O 1
ATOM 4233 N N . LYS B 1 152 ? 25.453 -24.391 -12 1 97 152 LYS B N 1
ATOM 4234 C CA . LYS B 1 152 ? 24.672 -25.453 -11.391 1 97 152 LYS B CA 1
ATOM 4235 C C . LYS B 1 152 ? 23.172 -25.266 -11.633 1 97 152 LYS B C 1
ATOM 4237 O O . LYS B 1 152 ? 22.469 -26.219 -11.984 1 97 152 LYS B O 1
ATOM 4242 N N . VAL B 1 153 ? 22.688 -24.062 -11.453 1 96.69 153 VAL B N 1
ATOM 4243 C CA . VAL B 1 153 ? 21.281 -23.766 -11.672 1 96.69 153 VAL B CA 1
ATOM 4244 C C . VAL B 1 153 ? 20.906 -24.047 -13.117 1 96.69 153 VAL B C 1
ATOM 4246 O O . VAL B 1 153 ? 19.859 -24.672 -13.391 1 96.69 153 VAL B O 1
ATOM 4249 N N . ALA B 1 154 ? 21.75 -23.641 -14.039 1 96.69 154 ALA B N 1
ATOM 4250 C CA . ALA B 1 154 ? 21.5 -23.875 -15.453 1 96.69 154 ALA B CA 1
ATOM 4251 C C . ALA B 1 154 ? 21.422 -25.375 -15.75 1 96.69 154 ALA B C 1
ATOM 4253 O O . ALA B 1 154 ? 20.531 -25.828 -16.469 1 96.69 154 ALA B O 1
ATOM 4254 N N . ALA B 1 155 ? 22.297 -26.109 -15.211 1 96 155 ALA B N 1
ATOM 4255 C CA . ALA B 1 155 ? 22.344 -27.562 -15.43 1 96 155 ALA B CA 1
ATOM 4256 C C . ALA B 1 155 ? 21.109 -28.25 -14.844 1 96 155 ALA B C 1
ATOM 4258 O O . ALA B 1 155 ? 20.5 -29.078 -15.508 1 96 155 ALA B O 1
ATOM 4259 N N . LEU B 1 156 ? 20.812 -27.875 -13.625 1 95.69 156 LEU B N 1
ATOM 4260 C CA . LEU B 1 156 ? 19.672 -28.5 -12.945 1 95.69 156 LEU B CA 1
ATOM 4261 C C . LEU B 1 156 ? 18.359 -28.156 -13.633 1 95.69 156 LEU B C 1
ATOM 4263 O O . LEU B 1 156 ? 17.469 -29 -13.75 1 95.69 156 LEU B O 1
ATOM 4267 N N . ALA B 1 157 ? 18.266 -26.875 -14.047 1 96.56 157 ALA B N 1
ATOM 4268 C CA . ALA B 1 157 ? 17.062 -26.469 -14.766 1 96.56 157 ALA B CA 1
ATOM 4269 C C . ALA B 1 157 ? 16.906 -27.266 -16.047 1 96.56 157 ALA B C 1
ATOM 4271 O O . ALA B 1 157 ? 15.789 -27.672 -16.391 1 96.56 157 ALA B O 1
ATOM 4272 N N . ALA B 1 158 ? 17.938 -27.531 -16.75 1 95.12 158 ALA B N 1
ATOM 4273 C CA . ALA B 1 158 ? 17.906 -28.328 -17.969 1 95.12 158 ALA B CA 1
ATOM 4274 C C . ALA B 1 158 ? 17.547 -29.781 -17.672 1 95.12 158 ALA B C 1
ATOM 4276 O O . ALA B 1 158 ? 16.703 -30.375 -18.359 1 95.12 158 ALA B O 1
ATOM 4277 N N . GLN B 1 159 ? 18.094 -30.281 -16.672 1 93.5 159 GLN B N 1
ATOM 4278 C CA . GLN B 1 159 ? 17.906 -31.688 -16.297 1 93.5 159 GLN B CA 1
ATOM 4279 C C . GLN B 1 159 ? 16.469 -31.938 -15.859 1 93.5 159 GLN B C 1
ATOM 4281 O O . GLN B 1 159 ? 15.906 -33 -16.172 1 93.5 159 GLN B O 1
ATOM 4286 N N . ASN B 1 160 ? 15.953 -31 -15.164 1 93.56 160 ASN B N 1
ATOM 4287 C CA . ASN B 1 160 ? 14.648 -31.203 -14.555 1 93.56 160 ASN B CA 1
ATOM 4288 C C . ASN B 1 160 ? 13.523 -30.656 -15.43 1 93.56 160 ASN B C 1
ATOM 4290 O O . ASN B 1 160 ? 12.359 -30.688 -15.047 1 93.56 160 ASN B O 1
ATOM 4294 N N . PHE B 1 161 ? 13.859 -30.172 -16.578 1 93.94 161 PHE B N 1
ATOM 4295 C CA . PHE B 1 161 ? 12.914 -29.438 -17.422 1 93.94 161 PHE B CA 1
ATOM 4296 C C . PHE B 1 161 ? 11.797 -30.344 -17.891 1 93.94 161 PHE B C 1
ATOM 4298 O O . PHE B 1 161 ? 10.727 -29.875 -18.281 1 93.94 161 PHE B O 1
ATOM 4305 N N . GLN B 1 162 ? 12.047 -31.703 -17.875 1 86.69 162 GLN B N 1
ATOM 4306 C CA . GLN B 1 162 ? 11.031 -32.656 -18.328 1 86.69 162 GLN B CA 1
ATOM 4307 C C . GLN B 1 162 ? 10.602 -33.594 -17.203 1 86.69 162 GLN B C 1
ATOM 4309 O O . GLN B 1 162 ? 9.75 -34.438 -17.391 1 86.69 162 GLN B O 1
ATOM 4314 N N . ARG B 1 163 ? 11.25 -33.406 -16.047 1 76.56 163 ARG B N 1
ATOM 4315 C CA . ARG B 1 163 ? 10.938 -34.281 -14.914 1 76.56 163 ARG B CA 1
ATOM 4316 C C . ARG B 1 163 ? 9.852 -33.688 -14.031 1 76.56 163 ARG B C 1
ATOM 4318 O O . ARG B 1 163 ? 9.797 -32.469 -13.859 1 76.56 163 ARG B O 1
ATOM 4325 N N . HIS B 1 164 ? 8.969 -34.469 -13.516 1 66.56 164 HIS B N 1
ATOM 4326 C CA . HIS B 1 164 ? 7.676 -34.031 -12.992 1 66.56 164 HIS B CA 1
ATOM 4327 C C . HIS B 1 164 ? 7.809 -33.5 -11.57 1 66.56 164 HIS B C 1
ATOM 4329 O O . HIS B 1 164 ? 7.133 -32.531 -11.211 1 66.56 164 HIS B O 1
ATOM 4335 N N . GLU B 1 165 ? 8.727 -33.969 -10.648 1 68.19 165 GLU B N 1
ATOM 4336 C CA . GLU B 1 165 ? 8.516 -33.594 -9.25 1 68.19 165 GLU B CA 1
ATOM 4337 C C . GLU B 1 165 ? 8.992 -32.188 -8.961 1 68.19 165 GLU B C 1
ATOM 4339 O O . GLU B 1 165 ? 8.414 -31.484 -8.117 1 68.19 165 GLU B O 1
ATOM 4344 N N . SER B 1 166 ? 9.953 -31.594 -9.781 1 79.56 166 SER B N 1
ATOM 4345 C CA . SER B 1 166 ? 10.461 -30.266 -9.492 1 79.56 166 SER B CA 1
ATOM 4346 C C . SER B 1 166 ? 10.703 -29.469 -10.773 1 79.56 166 SER B C 1
ATOM 4348 O O . SER B 1 166 ? 11.805 -28.969 -11.008 1 79.56 166 SER B O 1
ATOM 4350 N N . LEU B 1 167 ? 9.57 -29.406 -11.477 1 91.5 167 LEU B N 1
ATOM 4351 C CA . LEU B 1 167 ? 9.672 -28.703 -12.75 1 91.5 167 LEU B CA 1
ATOM 4352 C C . LEU B 1 167 ? 10.055 -27.25 -12.539 1 91.5 167 LEU B C 1
ATOM 4354 O O . LEU B 1 167 ? 9.359 -26.5 -11.836 1 91.5 167 LEU B O 1
ATOM 4358 N N . PRO B 1 168 ? 11.219 -26.875 -13.016 1 95.62 168 PRO B N 1
ATOM 4359 C CA . PRO B 1 168 ? 11.578 -25.469 -12.906 1 95.62 168 PRO B CA 1
ATOM 4360 C C . PRO B 1 168 ? 10.695 -24.562 -13.766 1 95.62 168 PRO B C 1
ATOM 4362 O O . PRO B 1 168 ? 10.062 -25.031 -14.711 1 95.62 168 PRO B O 1
ATOM 4365 N N . LEU B 1 169 ? 10.602 -23.328 -13.438 1 96.25 169 LEU B N 1
ATOM 4366 C CA . LEU B 1 169 ? 9.805 -22.375 -14.219 1 96.25 169 LEU B CA 1
ATOM 4367 C C . LEU B 1 169 ? 10.336 -22.266 -15.641 1 96.25 169 LEU B C 1
ATOM 4369 O O . LEU B 1 169 ? 9.562 -22.172 -16.594 1 96.25 169 LEU B O 1
ATOM 4373 N N . TYR B 1 170 ? 11.609 -22.234 -15.766 1 97.56 170 TYR B N 1
ATOM 4374 C CA . TYR B 1 170 ? 12.242 -22.141 -17.078 1 97.56 170 TYR B CA 1
ATOM 4375 C C . TYR B 1 170 ? 13.633 -22.766 -17.047 1 97.56 170 TYR B C 1
ATOM 4377 O O . TYR B 1 170 ? 14.141 -23.125 -15.984 1 97.56 170 TYR B O 1
ATOM 4385 N N . ARG B 1 171 ? 14.164 -22.984 -18.234 1 97.5 171 ARG B N 1
ATOM 4386 C CA . ARG B 1 171 ? 15.562 -23.344 -18.422 1 97.5 171 ARG B CA 1
ATOM 4387 C C . ARG B 1 171 ? 16.281 -22.344 -19.328 1 97.5 171 ARG B C 1
ATOM 4389 O O . ARG B 1 171 ? 15.656 -21.406 -19.828 1 97.5 171 ARG B O 1
ATOM 4396 N N . PHE B 1 172 ? 17.578 -22.5 -19.406 1 97.38 172 PHE B N 1
ATOM 4397 C CA . PHE B 1 172 ? 18.406 -21.578 -20.172 1 97.38 172 PHE B CA 1
ATOM 4398 C C . PHE B 1 172 ? 18.766 -22.188 -21.531 1 97.38 172 PHE B C 1
ATOM 4400 O O . PHE B 1 172 ? 19.016 -23.391 -21.625 1 97.38 172 PHE B O 1
ATOM 4407 N N . SER B 1 173 ? 18.75 -21.391 -22.547 1 94 173 SER B N 1
ATOM 4408 C CA . SER B 1 173 ? 19.188 -21.844 -23.859 1 94 173 SER B CA 1
ATOM 4409 C C . SER B 1 173 ? 20.688 -22.156 -23.875 1 94 173 SER B C 1
ATOM 4411 O O . SER B 1 173 ? 21.391 -21.844 -22.922 1 94 173 SER B O 1
ATOM 4413 N N . ALA B 1 174 ? 21.109 -22.734 -24.984 1 89.88 174 ALA B N 1
ATOM 4414 C CA . ALA B 1 174 ? 22.531 -23.078 -25.156 1 89.88 174 ALA B CA 1
ATOM 4415 C C . ALA B 1 174 ? 23.391 -21.812 -25.188 1 89.88 174 ALA B C 1
ATOM 4417 O O . ALA B 1 174 ? 24.531 -21.812 -24.734 1 89.88 174 ALA B O 1
ATOM 4418 N N . SER B 1 175 ? 22.844 -20.688 -25.656 1 87.31 175 SER B N 1
ATOM 4419 C CA . SER B 1 175 ? 23.562 -19.422 -25.734 1 87.31 175 SER B CA 1
ATOM 4420 C C . SER B 1 175 ? 23.703 -18.781 -24.359 1 87.31 175 SER B C 1
ATOM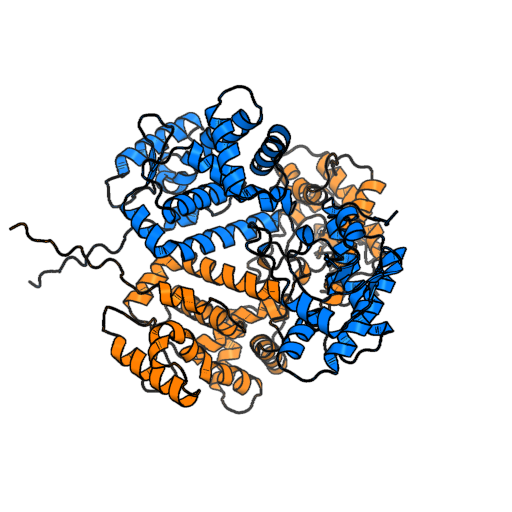 4422 O O . SER B 1 175 ? 24.516 -17.891 -24.172 1 87.31 175 SER B O 1
ATOM 4424 N N . GLY B 1 176 ? 22.844 -19.234 -23.531 1 88.25 176 GLY B N 1
ATOM 4425 C CA . GLY B 1 176 ? 22.844 -18.656 -22.203 1 88.25 176 GLY B CA 1
ATOM 4426 C C . GLY B 1 176 ? 22.281 -17.25 -22.156 1 88.25 176 GLY B C 1
ATOM 4427 O O . GLY B 1 176 ? 22.5 -16.516 -21.188 1 88.25 176 GLY B O 1
ATOM 4428 N N . ARG B 1 177 ? 21.625 -16.844 -23.203 1 92.38 177 ARG B N 1
ATOM 4429 C CA . ARG B 1 177 ? 21.141 -15.461 -23.281 1 92.38 177 ARG B CA 1
ATOM 4430 C C . ARG B 1 177 ? 19.625 -15.414 -23.406 1 92.38 177 ARG B C 1
ATOM 4432 O O . ARG B 1 177 ? 19.062 -14.367 -23.719 1 92.38 177 ARG B O 1
ATOM 4439 N N . GLU B 1 178 ? 19.016 -16.578 -23.25 1 96.75 178 GLU B N 1
ATOM 4440 C CA . GLU B 1 178 ? 17.562 -16.688 -23.328 1 96.75 178 GLU B CA 1
ATOM 4441 C C . GLU B 1 178 ? 17.031 -17.703 -22.328 1 96.75 178 GLU B C 1
ATOM 4443 O O . GLU B 1 178 ? 17.766 -18.578 -21.859 1 96.75 178 GLU B O 1
ATOM 4448 N N . ILE B 1 179 ? 15.742 -17.516 -22 1 97.94 179 ILE B N 1
ATOM 4449 C CA . ILE B 1 179 ? 15.086 -18.531 -21.172 1 97.94 179 ILE B CA 1
ATOM 4450 C C . ILE B 1 179 ? 13.945 -19.172 -21.953 1 97.94 179 ILE B C 1
ATOM 4452 O O . ILE B 1 179 ? 13.297 -18.516 -22.781 1 97.94 179 ILE B O 1
ATOM 4456 N N . GLU B 1 180 ? 13.773 -20.422 -21.734 1 97.88 180 GLU B N 1
ATOM 4457 C CA . GLU B 1 180 ? 12.609 -21.156 -22.219 1 97.88 180 GLU B CA 1
ATOM 4458 C C . GLU B 1 180 ? 11.672 -21.531 -21.078 1 97.88 180 GLU B C 1
ATOM 4460 O O . GLU B 1 180 ? 12.016 -22.375 -20.234 1 97.88 180 GLU B O 1
ATOM 4465 N N . ILE B 1 181 ? 10.531 -20.922 -21.062 1 97.25 181 ILE B N 1
ATOM 4466 C CA . ILE B 1 181 ? 9.562 -21.203 -20.016 1 97.25 181 ILE B CA 1
ATOM 4467 C C . ILE B 1 181 ? 8.977 -22.609 -20.219 1 97.25 181 ILE B C 1
ATOM 4469 O O . ILE B 1 181 ? 8.625 -22.984 -21.344 1 97.25 181 ILE B O 1
ATOM 4473 N N . GLN B 1 182 ? 8.945 -23.359 -19.172 1 95.69 182 GLN B N 1
ATOM 4474 C CA . GLN B 1 182 ? 8.336 -24.688 -19.219 1 95.69 182 GLN B CA 1
ATOM 4475 C C . GLN B 1 182 ? 6.867 -24.594 -19.641 1 95.69 182 GLN B C 1
ATOM 4477 O O . GLN B 1 182 ? 6.105 -23.797 -19.094 1 95.69 182 GLN B O 1
ATOM 4482 N N . PRO B 1 183 ? 6.445 -25.391 -20.594 1 93.25 183 PRO B N 1
ATOM 4483 C CA . PRO B 1 183 ? 5.105 -25.266 -21.188 1 93.25 183 PRO B CA 1
ATOM 4484 C C . PRO B 1 183 ? 3.998 -25.391 -20.141 1 93.25 183 PRO B C 1
ATOM 4486 O O . PRO B 1 183 ? 3.002 -24.672 -20.203 1 93.25 183 PRO B O 1
ATOM 4489 N N . ARG B 1 184 ? 4.168 -26.297 -19.234 1 91.81 184 ARG B N 1
ATOM 4490 C CA . ARG B 1 184 ? 3.158 -26.453 -18.188 1 91.81 184 ARG B CA 1
ATOM 4491 C C . ARG B 1 184 ? 3.062 -25.203 -17.328 1 91.81 184 ARG B C 1
ATOM 4493 O O . ARG B 1 184 ? 1.966 -24.766 -16.969 1 91.81 184 ARG B O 1
ATOM 4500 N N . TRP B 1 185 ? 4.223 -24.625 -17.047 1 94.38 185 TRP B N 1
ATOM 4501 C CA . TRP B 1 185 ? 4.25 -23.375 -16.297 1 94.38 185 TRP B CA 1
ATOM 4502 C C . TRP B 1 185 ? 3.635 -22.25 -17.109 1 94.38 185 TRP B C 1
ATOM 4504 O O . TRP B 1 185 ? 2.883 -21.422 -16.578 1 94.38 185 TRP B O 1
ATOM 4514 N N . ARG B 1 186 ? 3.975 -22.203 -18.344 1 95.38 186 ARG B N 1
ATOM 4515 C CA . ARG B 1 186 ? 3.436 -21.156 -19.219 1 95.38 186 ARG B CA 1
ATOM 4516 C C . ARG B 1 186 ? 1.911 -21.172 -19.219 1 95.38 186 ARG B C 1
ATOM 4518 O O . ARG B 1 186 ? 1.269 -20.141 -19.047 1 95.38 186 ARG B O 1
ATOM 4525 N N . GLY B 1 187 ? 1.346 -22.391 -19.438 1 92.5 187 GLY B N 1
ATOM 4526 C CA . GLY B 1 187 ? -0.102 -22.531 -19.406 1 92.5 187 GLY B CA 1
ATOM 4527 C C . GLY B 1 187 ? -0.709 -22.172 -18.062 1 92.5 187 GLY B C 1
ATOM 4528 O O . GLY B 1 187 ? -1.733 -21.484 -18.016 1 92.5 187 GLY B O 1
ATOM 4529 N N . TYR B 1 188 ? -0.022 -22.609 -17.047 1 92.19 188 TYR B N 1
ATOM 4530 C CA . TYR B 1 188 ? -0.483 -22.359 -15.695 1 92.19 188 TYR B CA 1
ATOM 4531 C C . TYR B 1 188 ? -0.503 -20.875 -15.383 1 92.19 188 TYR B C 1
ATOM 4533 O O . TYR B 1 188 ? -1.501 -20.344 -14.883 1 92.19 188 TYR B O 1
ATOM 4541 N N . LEU B 1 189 ? 0.568 -20.156 -15.711 1 95.06 189 LEU B N 1
ATOM 4542 C CA . LEU B 1 189 ? 0.682 -18.734 -15.445 1 95.06 189 LEU B CA 1
ATOM 4543 C C . LEU B 1 189 ? -0.304 -17.938 -16.297 1 95.06 189 LEU B C 1
ATOM 4545 O O . LEU B 1 189 ? -0.875 -16.953 -15.844 1 95.06 189 LEU B O 1
ATOM 4549 N N . ARG B 1 190 ? -0.524 -18.406 -17.484 1 94.12 190 ARG B N 1
ATOM 4550 C CA . ARG B 1 190 ? -1.48 -17.75 -18.359 1 94.12 190 ARG B CA 1
ATOM 4551 C C . ARG B 1 190 ? -2.893 -17.812 -17.781 1 94.12 190 ARG B C 1
ATOM 4553 O O . ARG B 1 190 ? -3.609 -16.812 -17.766 1 94.12 190 ARG B O 1
ATOM 4560 N N . ARG B 1 191 ? -3.252 -18.953 -17.281 1 89.75 191 ARG B N 1
ATOM 4561 C CA . ARG B 1 191 ? -4.59 -19.172 -16.734 1 89.75 191 ARG B CA 1
ATOM 4562 C C . ARG B 1 191 ? -4.801 -18.359 -15.469 1 89.75 191 ARG B C 1
ATOM 4564 O O . ARG B 1 191 ? -5.93 -17.984 -15.156 1 89.75 191 ARG B O 1
ATOM 4571 N N . HIS B 1 192 ? -3.693 -18.125 -14.766 1 92.88 192 HIS B N 1
ATOM 4572 C CA . HIS B 1 192 ? -3.779 -17.438 -13.484 1 92.88 192 HIS B CA 1
ATOM 4573 C C . HIS B 1 192 ? -3.084 -16.078 -13.531 1 92.88 192 HIS B C 1
ATOM 4575 O O . HIS B 1 192 ? -2.566 -15.609 -12.516 1 92.88 192 HIS B O 1
ATOM 4581 N N . LEU B 1 193 ? -3.047 -15.477 -14.68 1 94.69 193 LEU B N 1
ATOM 4582 C CA . LEU B 1 193 ? -2.215 -14.297 -14.93 1 94.69 193 LEU B CA 1
ATOM 4583 C C . LEU B 1 193 ? -2.561 -13.18 -13.953 1 94.69 193 LEU B C 1
ATOM 4585 O O . LEU B 1 193 ? -1.672 -12.609 -13.312 1 94.69 193 LEU B O 1
ATOM 4589 N N . SER B 1 194 ? -3.861 -12.875 -13.734 1 93.81 194 SER B N 1
ATOM 4590 C CA . SER B 1 194 ? -4.281 -11.766 -12.883 1 93.81 194 SER B CA 1
ATOM 4591 C C . SER B 1 194 ? -3.949 -12.039 -11.422 1 93.81 194 SER B C 1
ATOM 4593 O O . SER B 1 194 ? -3.564 -11.125 -10.688 1 93.81 194 SER B O 1
ATOM 4595 N N . ILE B 1 195 ? -4.086 -13.266 -11.047 1 94.88 195 ILE B N 1
ATOM 4596 C CA . ILE B 1 195 ? -3.83 -13.656 -9.672 1 94.88 195 ILE B CA 1
ATOM 4597 C C . ILE B 1 195 ? -2.338 -13.539 -9.367 1 94.88 195 ILE B C 1
ATOM 4599 O O . ILE B 1 195 ? -1.95 -12.961 -8.344 1 94.88 195 ILE B O 1
ATOM 4603 N N . PHE B 1 196 ? -1.499 -13.984 -10.273 1 96.19 196 PHE B N 1
ATOM 4604 C CA . PHE B 1 196 ? -0.058 -13.906 -10.062 1 96.19 196 PHE B CA 1
ATOM 4605 C C . PHE B 1 196 ? 0.425 -12.461 -10.148 1 96.19 196 PHE B C 1
ATOM 4607 O O . PHE B 1 196 ? 1.363 -12.07 -9.453 1 96.19 196 PHE B O 1
ATOM 4614 N N . GLN B 1 197 ? -0.208 -11.656 -11 1 96.5 197 GLN B N 1
ATOM 4615 C CA . GLN B 1 197 ? 0.101 -10.227 -11.016 1 96.5 197 GLN B CA 1
ATOM 4616 C C . GLN B 1 197 ? -0.14 -9.594 -9.648 1 96.5 197 GLN B C 1
ATOM 4618 O O . GLN B 1 197 ? 0.723 -8.891 -9.133 1 96.5 197 GLN B O 1
ATOM 4623 N N . SER B 1 198 ? -1.272 -9.914 -9.094 1 96.38 198 SER B N 1
ATOM 4624 C CA . SER B 1 198 ? -1.605 -9.375 -7.777 1 96.38 198 SER B CA 1
ATOM 4625 C C . SER B 1 198 ? -0.652 -9.906 -6.711 1 96.38 198 SER B C 1
ATOM 4627 O O . SER B 1 198 ? -0.294 -9.18 -5.777 1 96.38 198 SER B O 1
ATOM 4629 N N . PHE B 1 199 ? -0.297 -11.188 -6.914 1 96.62 199 PHE B N 1
ATOM 4630 C CA . PHE B 1 199 ? 0.649 -11.805 -5.996 1 96.62 199 PHE B CA 1
ATOM 4631 C C . PHE B 1 199 ? 1.965 -11.039 -5.973 1 96.62 199 PHE B C 1
ATOM 4633 O O . PHE B 1 199 ? 2.453 -10.672 -4.902 1 96.62 199 PHE B O 1
ATOM 4640 N N . VAL B 1 200 ? 2.506 -10.727 -7.109 1 97.5 200 VAL B N 1
ATOM 4641 C CA . VAL B 1 200 ? 3.771 -10.008 -7.207 1 97.5 200 VAL B CA 1
ATOM 4642 C C . VAL B 1 200 ? 3.588 -8.57 -6.73 1 97.5 200 VAL B C 1
ATOM 4644 O O . VAL B 1 200 ? 4.43 -8.039 -6.004 1 97.5 200 VAL B O 1
ATOM 4647 N N . ASP B 1 201 ? 2.463 -7.945 -7.094 1 97.44 201 ASP B N 1
ATOM 4648 C CA . ASP B 1 201 ? 2.211 -6.551 -6.738 1 97.44 201 ASP B CA 1
ATOM 4649 C C . ASP B 1 201 ? 2.133 -6.379 -5.223 1 97.44 201 ASP B C 1
ATOM 4651 O O . ASP B 1 201 ? 2.617 -5.379 -4.684 1 97.44 201 ASP B O 1
ATOM 4655 N N . TRP B 1 202 ? 1.564 -7.348 -4.562 1 97.44 202 TRP B N 1
ATOM 4656 C CA . TRP B 1 202 ? 1.47 -7.297 -3.105 1 97.44 202 TRP B CA 1
ATOM 4657 C C . TRP B 1 202 ? 2.855 -7.344 -2.469 1 97.44 202 TRP B C 1
ATOM 4659 O O . TRP B 1 202 ? 3.158 -6.551 -1.572 1 97.44 202 TRP B O 1
ATOM 4669 N N . HIS B 1 203 ? 3.68 -8.195 -2.955 1 97.25 203 HIS B N 1
ATOM 4670 C CA . HIS B 1 203 ? 5.02 -8.305 -2.385 1 97.25 203 HIS B CA 1
ATOM 4671 C C . HIS B 1 203 ? 5.875 -7.102 -2.754 1 97.25 203 HIS B C 1
ATOM 4673 O O . HIS B 1 203 ? 6.672 -6.629 -1.941 1 97.25 203 HIS B O 1
ATOM 4679 N N . LEU B 1 204 ? 5.676 -6.617 -3.951 1 97.38 204 LEU B N 1
ATOM 4680 C CA . LEU B 1 204 ? 6.41 -5.441 -4.402 1 97.38 204 LEU B CA 1
ATOM 4681 C C . LEU B 1 204 ? 6.027 -4.215 -3.584 1 97.38 204 LEU B C 1
ATOM 4683 O O . LEU B 1 204 ? 6.895 -3.439 -3.174 1 97.38 204 LEU B O 1
ATOM 4687 N N . VAL B 1 205 ? 4.723 -4.027 -3.307 1 97.69 205 VAL B N 1
ATOM 4688 C CA . VAL B 1 205 ? 4.285 -2.857 -2.555 1 97.69 205 VAL B CA 1
ATOM 4689 C C . VAL B 1 205 ? 4.852 -2.908 -1.138 1 97.69 205 VAL B C 1
ATOM 4691 O O . VAL B 1 205 ? 5.199 -1.874 -0.563 1 97.69 205 VAL B O 1
ATOM 4694 N N . GLN B 1 206 ? 4.949 -4.105 -0.579 1 96.19 206 GLN B N 1
ATOM 4695 C CA . GLN B 1 206 ? 5.539 -4.25 0.747 1 96.19 206 GLN B CA 1
ATOM 4696 C C . GLN B 1 206 ? 7.016 -3.859 0.734 1 96.19 206 GLN B C 1
ATOM 4698 O O . GLN B 1 206 ? 7.488 -3.162 1.635 1 96.19 206 GLN B O 1
ATOM 4703 N N . TYR B 1 207 ? 7.715 -4.297 -0.303 1 96.06 207 TYR B N 1
ATOM 4704 C CA . TYR B 1 207 ? 9.133 -3.975 -0.451 1 96.06 207 TYR B CA 1
ATOM 4705 C C . TYR B 1 207 ? 9.336 -2.471 -0.572 1 96.06 207 TYR B C 1
ATOM 4707 O O . TYR B 1 207 ? 10.156 -1.891 0.143 1 96.06 207 TYR B O 1
ATOM 4715 N N . VAL B 1 208 ? 8.57 -1.854 -1.432 1 96.44 208 VAL B N 1
ATOM 4716 C CA . VAL B 1 208 ? 8.711 -0.428 -1.701 1 96.44 208 VAL B CA 1
ATOM 4717 C C . VAL B 1 208 ? 8.281 0.376 -0.476 1 96.44 208 VAL B C 1
ATOM 4719 O O . VAL B 1 208 ? 8.906 1.389 -0.142 1 96.44 208 VAL B O 1
ATOM 4722 N N . GLN B 1 209 ? 7.238 -0.08 0.2 1 96.31 209 GLN B N 1
ATOM 4723 C CA . GLN B 1 209 ? 6.777 0.589 1.412 1 96.31 209 GLN B CA 1
ATOM 4724 C C . GLN B 1 209 ? 7.863 0.597 2.484 1 96.31 209 GLN B C 1
ATOM 4726 O O . GLN B 1 209 ? 8.047 1.599 3.178 1 96.31 209 GLN B O 1
ATOM 4731 N N . LYS B 1 210 ? 8.516 -0.494 2.594 1 94.19 210 LYS B N 1
ATOM 4732 C CA . LYS B 1 210 ? 9.586 -0.604 3.576 1 94.19 210 LYS B CA 1
ATOM 4733 C C . LYS B 1 210 ? 10.664 0.453 3.338 1 94.19 210 LYS B C 1
ATOM 4735 O O . LYS B 1 210 ? 11.227 0.998 4.289 1 94.19 210 LYS B O 1
ATOM 4740 N N . LEU B 1 211 ? 10.883 0.779 2.119 1 94.88 211 LEU B N 1
ATOM 4741 C CA . LEU B 1 211 ? 11.953 1.687 1.737 1 94.88 211 LEU B CA 1
ATOM 4742 C C . LEU B 1 211 ? 11.453 3.121 1.641 1 94.88 211 LEU B C 1
ATOM 4744 O O . LEU B 1 211 ? 12.242 4.051 1.467 1 94.88 211 LEU B O 1
ATOM 4748 N N . ASN B 1 212 ? 10.172 3.326 1.696 1 96.25 212 ASN B N 1
ATOM 4749 C CA . ASN B 1 212 ? 9.5 4.625 1.672 1 96.25 212 ASN B CA 1
ATOM 4750 C C . ASN B 1 212 ? 8.461 4.738 2.781 1 96.25 212 ASN B C 1
ATOM 4752 O O . ASN B 1 212 ? 7.277 4.941 2.508 1 96.25 212 ASN B O 1
ATOM 4756 N N . PRO B 1 213 ? 8.891 4.676 4.023 1 95.94 213 PRO B N 1
ATOM 4757 C CA . PRO B 1 213 ? 7.949 4.492 5.137 1 95.94 213 PRO B CA 1
ATOM 4758 C C . PRO B 1 213 ? 7.008 5.684 5.316 1 95.94 213 PRO B C 1
ATOM 4760 O O . PRO B 1 213 ? 5.902 5.523 5.836 1 95.94 213 PRO B O 1
ATOM 4763 N N . ASN B 1 214 ? 7.367 6.887 4.852 1 95.88 214 ASN B N 1
ATOM 4764 C CA . ASN B 1 214 ? 6.59 8.086 5.133 1 95.88 214 ASN B CA 1
ATOM 4765 C C . ASN B 1 214 ? 5.809 8.547 3.904 1 95.88 214 ASN B C 1
ATOM 4767 O O . ASN B 1 214 ? 5.117 9.57 3.951 1 95.88 214 ASN B O 1
ATOM 4771 N N . VAL B 1 215 ? 5.91 7.852 2.805 1 96.5 215 VAL B N 1
ATOM 4772 C CA . VAL B 1 215 ? 5.301 8.266 1.546 1 96.5 215 VAL B CA 1
ATOM 4773 C C . VAL B 1 215 ? 3.914 7.641 1.412 1 96.5 215 VAL B C 1
ATOM 4775 O O . VAL B 1 215 ? 3.764 6.422 1.534 1 96.5 215 VAL B O 1
ATOM 4778 N N . PRO B 1 216 ? 2.889 8.43 1.217 1 96.62 216 PRO B N 1
ATOM 4779 C CA . PRO B 1 216 ? 1.548 7.871 1.018 1 96.62 216 PRO B CA 1
ATOM 4780 C C . PRO B 1 216 ? 1.312 7.395 -0.414 1 96.62 216 PRO B C 1
ATOM 4782 O O . PRO B 1 216 ? 2.09 7.727 -1.313 1 96.62 216 PRO B O 1
ATOM 4785 N N . GLY B 1 217 ? 0.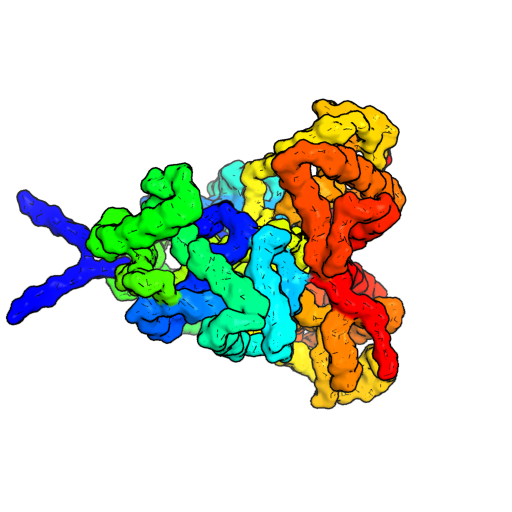317 6.609 -0.639 1 97.12 217 GLY B N 1
ATOM 4786 C CA . GLY B 1 217 ? -0.216 6.293 -1.954 1 97.12 217 GLY B CA 1
ATOM 4787 C C . GLY B 1 217 ? 0.657 5.328 -2.734 1 97.12 217 GLY B C 1
ATOM 4788 O O . GLY B 1 217 ? 0.591 5.277 -3.965 1 97.12 217 GLY B O 1
ATOM 4789 N N . ILE B 1 218 ? 1.466 4.535 -2.084 1 97.75 218 ILE B N 1
ATOM 4790 C CA . ILE B 1 218 ? 2.455 3.693 -2.75 1 97.75 218 ILE B CA 1
ATOM 4791 C C . ILE B 1 218 ? 1.753 2.691 -3.66 1 97.75 218 ILE B C 1
ATOM 4793 O O . ILE B 1 218 ? 2.201 2.441 -4.781 1 97.75 218 ILE B O 1
ATOM 4797 N N . PRO B 1 219 ? 0.61 2.109 -3.275 1 96.88 219 PRO B N 1
ATOM 4798 C CA . PRO B 1 219 ? -0.063 1.172 -4.176 1 96.88 219 PRO B CA 1
ATOM 4799 C C . PRO B 1 219 ? -0.406 1.795 -5.527 1 96.88 219 PRO B C 1
ATOM 4801 O O . PRO B 1 219 ? -0.445 1.095 -6.543 1 96.88 219 PRO B O 1
ATOM 4804 N N . ASN B 1 220 ? -0.567 3.082 -5.57 1 95.56 220 ASN B N 1
ATOM 4805 C CA . ASN B 1 220 ? -0.942 3.775 -6.801 1 95.56 220 ASN B CA 1
ATOM 4806 C C . ASN B 1 220 ? 0.285 4.215 -7.594 1 95.56 220 ASN B C 1
ATOM 4808 O O . ASN B 1 220 ? 0.157 4.766 -8.688 1 95.56 220 ASN B O 1
ATOM 4812 N N . LYS B 1 221 ? 1.407 3.943 -7.051 1 97 221 LYS B N 1
ATOM 4813 C CA . LYS B 1 221 ? 2.625 4.504 -7.629 1 97 221 LYS B CA 1
ATOM 4814 C C . LYS B 1 221 ? 3.512 3.408 -8.211 1 97 221 LYS B C 1
ATOM 4816 O O . LYS B 1 221 ? 4.652 3.666 -8.602 1 97 221 LYS B O 1
ATOM 4821 N N . LEU B 1 222 ? 2.992 2.195 -8.297 1 96.38 222 LEU B N 1
ATOM 4822 C CA . LEU B 1 222 ? 3.824 1.071 -8.711 1 96.38 222 LEU B CA 1
ATOM 4823 C C . LEU B 1 222 ? 3.803 0.912 -10.227 1 96.38 222 LEU B C 1
ATOM 4825 O O . LEU B 1 222 ? 4.633 0.198 -10.797 1 96.38 222 LEU B O 1
ATOM 4829 N N . PHE B 1 223 ? 2.836 1.612 -10.906 1 91.81 223 PHE B N 1
ATOM 4830 C CA . PHE B 1 223 ? 2.658 1.421 -12.336 1 91.81 223 PHE B CA 1
ATOM 4831 C C . PHE B 1 223 ? 2.436 2.756 -13.039 1 91.81 223 PHE B C 1
ATOM 4833 O O . PHE B 1 223 ? 2.127 3.76 -12.391 1 91.81 223 PHE B O 1
ATOM 4840 N N . ALA B 1 224 ? 2.623 2.658 -14.289 1 86.94 224 ALA B N 1
ATOM 4841 C CA . ALA B 1 224 ? 2.275 3.828 -15.094 1 86.94 224 ALA B CA 1
ATOM 4842 C C . ALA B 1 224 ? 0.783 4.137 -14.992 1 86.94 224 ALA B C 1
ATOM 4844 O O . ALA B 1 224 ? -0.046 3.223 -14.984 1 86.94 224 ALA B O 1
ATOM 4845 N N . PRO B 1 225 ? 0.508 5.363 -14.859 1 77.06 225 PRO B N 1
ATOM 4846 C CA . PRO B 1 225 ? -0.917 5.695 -14.828 1 77.06 225 PRO B CA 1
ATOM 4847 C C . PRO B 1 225 ? -1.631 5.34 -16.141 1 77.06 225 PRO B C 1
ATOM 4849 O O . PRO B 1 225 ? -1.047 5.457 -17.219 1 77.06 225 PRO B O 1
ATOM 4852 N N . GLU B 1 226 ? -2.488 4.496 -16.141 1 64 226 GLU B N 1
ATOM 4853 C CA . GLU B 1 226 ? -3.186 4.188 -17.391 1 64 226 GLU B CA 1
ATOM 4854 C C . GLU B 1 226 ? -3.848 5.43 -17.984 1 64 226 GLU B C 1
ATOM 4856 O O . GLU B 1 226 ? -3.66 5.742 -19.156 1 64 226 GLU B O 1
ATOM 4861 N N . LYS B 1 227 ? -4.855 6.008 -17.422 1 62.56 227 LYS B N 1
ATOM 4862 C CA . LYS B 1 227 ? -5.566 7.211 -17.844 1 62.56 227 LYS B CA 1
ATOM 4863 C C . LYS B 1 227 ? -6.027 8.031 -16.641 1 62.56 227 LYS B C 1
ATOM 4865 O O . LYS B 1 227 ? -6.625 7.488 -15.711 1 62.56 227 LYS B O 1
ATOM 4870 N N . ARG B 1 228 ? -5.348 9.234 -16.609 1 67.69 228 ARG B N 1
ATOM 4871 C CA . ARG B 1 228 ? -5.957 10.18 -15.68 1 67.69 228 ARG B CA 1
ATOM 4872 C C . ARG B 1 228 ? -7.41 10.461 -16.062 1 67.69 228 ARG B C 1
ATOM 4874 O O . ARG B 1 228 ? -7.727 10.633 -17.234 1 67.69 228 ARG B O 1
ATOM 4881 N N . ASN B 1 229 ? -8.344 10.172 -15.172 1 78.75 229 ASN B N 1
ATOM 4882 C CA . ASN B 1 229 ? -9.758 10.445 -15.43 1 78.75 229 ASN B CA 1
ATOM 4883 C C . ASN B 1 229 ? -10.219 11.734 -14.75 1 78.75 229 ASN B C 1
ATOM 4885 O O . ASN B 1 229 ? -10.664 11.703 -13.602 1 78.75 229 ASN B O 1
ATOM 4889 N N . LEU B 1 230 ? -10.102 12.812 -15.5 1 89 230 LEU B N 1
ATOM 4890 C CA . LEU B 1 230 ? -10.445 14.109 -14.938 1 89 230 LEU B CA 1
ATOM 4891 C C . LEU B 1 230 ? -11.883 14.492 -15.281 1 89 230 LEU B C 1
ATOM 4893 O O . LEU B 1 230 ? -12.25 15.664 -15.188 1 89 230 LEU B O 1
ATOM 4897 N N . SER B 1 231 ? -12.641 13.461 -15.641 1 89.06 231 SER B N 1
ATOM 4898 C CA . SER B 1 231 ? -14.008 13.734 -16.047 1 89.06 231 SER B CA 1
ATOM 4899 C C . SER B 1 231 ? -14.828 14.297 -14.891 1 89.06 231 SER B C 1
ATOM 4901 O O . SER B 1 231 ? -15.586 15.258 -15.062 1 89.06 231 SER B O 1
ATOM 4903 N N . LEU B 1 232 ? -14.672 13.734 -13.75 1 92 232 LEU B N 1
ATOM 4904 C CA . LEU B 1 232 ? -15.406 14.195 -12.578 1 92 232 LEU B CA 1
ATOM 4905 C C . LEU B 1 232 ? -15.008 15.625 -12.211 1 92 232 LEU B C 1
ATOM 4907 O O . LEU B 1 232 ? -15.859 16.453 -11.891 1 92 232 LEU B O 1
ATOM 4911 N N . ALA B 1 233 ? -13.727 15.875 -12.32 1 94.38 233 ALA B N 1
ATOM 4912 C CA . ALA B 1 233 ? -13.219 17.203 -12 1 94.38 233 ALA B CA 1
ATOM 4913 C C . ALA B 1 233 ? -13.719 18.234 -13 1 94.38 233 ALA B C 1
ATOM 4915 O O . ALA B 1 233 ? -14.086 19.344 -12.625 1 94.38 233 ALA B O 1
ATOM 4916 N N . LYS B 1 234 ? -13.703 17.844 -14.234 1 93.69 234 LYS B N 1
ATOM 4917 C CA . LYS B 1 234 ? -14.211 18.734 -15.273 1 93.69 234 LYS B CA 1
ATOM 4918 C C . LYS B 1 234 ? -15.688 19.062 -15.031 1 93.69 234 LYS B C 1
ATOM 4920 O O . LYS B 1 234 ? -16.078 20.234 -15.109 1 93.69 234 LYS B O 1
ATOM 4925 N N . SER B 1 235 ? -16.453 18.062 -14.719 1 92.94 235 SER B N 1
ATOM 4926 C CA . SER B 1 235 ? -17.859 18.25 -14.438 1 92.94 235 SER B CA 1
ATOM 4927 C C . SER B 1 235 ? -18.062 19.125 -13.195 1 92.94 235 SER B C 1
ATOM 4929 O O . SER B 1 235 ? -18.906 20.016 -13.188 1 92.94 235 SER B O 1
ATOM 4931 N N . PHE B 1 236 ? -17.328 18.859 -12.188 1 95.06 236 PHE B N 1
ATOM 4932 C CA . PHE B 1 236 ? -17.406 19.594 -10.93 1 95.06 236 PHE B CA 1
ATOM 4933 C C . PHE B 1 236 ? -17.156 21.078 -11.156 1 95.06 236 PHE B C 1
ATOM 4935 O O . PHE B 1 236 ? -17.984 21.906 -10.766 1 95.06 236 PHE B O 1
ATOM 4942 N N . TRP B 1 237 ? -16.109 21.422 -11.867 1 94.5 237 TRP B N 1
ATOM 4943 C CA . TRP B 1 237 ? -15.734 22.828 -12.023 1 94.5 237 TRP B CA 1
ATOM 4944 C C . TRP B 1 237 ? -16.562 23.5 -13.109 1 94.5 237 TRP B C 1
ATOM 4946 O O . TRP B 1 237 ? -16.703 24.719 -13.117 1 94.5 237 TRP B O 1
ATOM 4956 N N . SER B 1 238 ? -17.094 22.703 -14.008 1 91.75 238 SER B N 1
ATOM 4957 C CA . SER B 1 238 ? -18.047 23.266 -14.969 1 91.75 238 SER B CA 1
ATOM 4958 C C . SER B 1 238 ? -19.297 23.797 -14.266 1 91.75 238 SER B C 1
ATOM 4960 O O . SER B 1 238 ? -19.859 24.812 -14.672 1 91.75 238 SER B O 1
ATOM 4962 N N . VAL B 1 239 ? -19.719 23.062 -13.273 1 89.19 239 VAL B N 1
ATOM 4963 C CA . VAL B 1 239 ? -20.875 23.484 -12.484 1 89.19 239 VAL B CA 1
ATOM 4964 C C . VAL B 1 239 ? -20.547 24.75 -11.703 1 89.19 239 VAL B C 1
ATOM 4966 O O . VAL B 1 239 ? -21.391 25.625 -11.539 1 89.19 239 VAL B O 1
ATOM 4969 N N . VAL B 1 240 ? -19.375 24.875 -11.25 1 89.31 240 VAL B N 1
ATOM 4970 C CA . VAL B 1 240 ? -18.938 26.031 -10.461 1 89.31 240 VAL B CA 1
ATOM 4971 C C . VAL B 1 240 ? -18.875 27.266 -11.352 1 89.31 240 VAL B C 1
ATOM 4973 O O . VAL B 1 240 ? -19.344 28.344 -10.977 1 89.31 240 VAL B O 1
ATOM 4976 N N . GLY B 1 241 ? -18.375 27.141 -12.57 1 86.25 241 GLY B N 1
ATOM 4977 C CA . GLY B 1 241 ? -18.344 28.234 -13.523 1 86.25 241 GLY B CA 1
ATOM 4978 C C . GLY B 1 241 ? -17.062 29.047 -13.445 1 86.25 241 GLY B C 1
ATOM 4979 O O . GLY B 1 241 ? -16.016 28.531 -13.031 1 86.25 241 GLY B O 1
ATOM 4980 N N . ALA B 1 242 ? -17.188 30.266 -13.898 1 79.44 242 ALA B N 1
ATOM 4981 C CA . ALA B 1 242 ? -16.016 31.125 -14.016 1 79.44 242 ALA B CA 1
ATOM 4982 C C . ALA B 1 242 ? -15.359 31.344 -12.656 1 79.44 242 ALA B C 1
ATOM 4984 O O . ALA B 1 242 ? -16.047 31.469 -11.641 1 79.44 242 ALA B O 1
ATOM 4985 N N . THR B 1 243 ? -13.945 31.328 -12.703 1 87.44 243 THR B N 1
ATOM 4986 C CA . THR B 1 243 ? -13.195 31.516 -11.469 1 87.44 243 THR B CA 1
ATOM 4987 C C . THR B 1 243 ? -11.93 32.312 -11.719 1 87.44 243 THR B C 1
ATOM 4989 O O . THR B 1 243 ? -11.617 32.656 -12.867 1 87.44 243 THR B O 1
ATOM 4992 N N . GLN B 1 244 ? -11.359 32.719 -10.688 1 92.75 244 GLN B N 1
ATOM 4993 C CA . GLN B 1 244 ? -10.07 33.406 -10.766 1 92.75 244 GLN B CA 1
ATOM 4994 C C . GLN B 1 244 ? -8.914 32.438 -10.586 1 92.75 244 GLN B C 1
ATOM 4996 O O . GLN B 1 244 ? -8.922 31.609 -9.672 1 92.75 244 GLN B O 1
ATOM 5001 N N . CYS B 1 245 ? -7.965 32.531 -11.492 1 96.62 245 CYS B N 1
ATOM 5002 C CA . CYS B 1 245 ? -6.766 31.703 -11.367 1 96.62 245 CYS B CA 1
ATOM 5003 C C . CYS B 1 245 ? -5.949 32.094 -10.148 1 96.62 245 CYS B C 1
ATOM 5005 O O . CYS B 1 245 ? -5.543 33.25 -10.023 1 96.62 245 CYS B O 1
ATOM 5007 N N . ILE B 1 246 ? -5.594 31.219 -9.297 1 97.19 246 ILE B N 1
ATOM 5008 C CA . ILE B 1 246 ? -4.926 31.547 -8.039 1 97.19 246 ILE B CA 1
ATOM 5009 C C . ILE B 1 246 ? -3.471 31.938 -8.312 1 97.19 246 ILE B C 1
ATOM 5011 O O . ILE B 1 246 ? -2.826 32.562 -7.484 1 97.19 246 ILE B O 1
ATOM 5015 N N . TYR B 1 247 ? -2.961 31.562 -9.438 1 97.75 247 TYR B N 1
ATOM 5016 C CA . TYR B 1 247 ? -1.561 31.812 -9.75 1 97.75 247 TYR B CA 1
ATOM 5017 C C . TYR B 1 247 ? -1.399 33.156 -10.461 1 97.75 247 TYR B C 1
ATOM 5019 O O . TYR B 1 247 ? -0.566 33.969 -10.07 1 97.75 247 TYR B O 1
ATOM 5027 N N . THR B 1 248 ? -2.215 33.469 -11.484 1 96.19 248 THR B N 1
ATOM 5028 C CA . THR B 1 248 ? -2.072 34.656 -12.289 1 96.19 248 THR B CA 1
ATOM 5029 C C . THR B 1 248 ? -2.922 35.812 -11.719 1 96.19 248 THR B C 1
ATOM 5031 O O . THR B 1 248 ? -2.678 36.969 -12.016 1 96.19 248 THR B O 1
ATOM 5034 N N . GLY B 1 249 ? -4.027 35.469 -11.047 1 94.81 249 GLY B N 1
ATOM 5035 C CA . GLY B 1 249 ? -4.969 36.469 -10.57 1 94.81 249 GLY B CA 1
ATOM 5036 C C . GLY B 1 249 ? -6 36.875 -11.609 1 94.81 249 GLY B C 1
ATOM 5037 O O . GLY B 1 249 ? -6.902 37.656 -11.32 1 94.81 249 GLY B O 1
ATOM 5038 N N . GLN B 1 250 ? -5.961 36.344 -12.703 1 93.38 250 GLN B N 1
ATOM 5039 C CA . GLN B 1 250 ? -6.867 36.688 -13.797 1 93.38 250 GLN B CA 1
ATOM 5040 C C . GLN B 1 250 ? -8.102 35.781 -13.789 1 93.38 250 GLN B C 1
ATOM 5042 O O . GLN B 1 250 ? -8.055 34.656 -13.312 1 93.38 250 GLN B O 1
ATOM 5047 N N . GLU B 1 251 ? -9.117 36.344 -14.375 1 93.06 251 GLU B N 1
ATOM 5048 C CA . GLU B 1 251 ? -10.32 35.531 -14.562 1 93.06 251 GLU B CA 1
ATOM 5049 C C . GLU B 1 251 ? -10.141 34.531 -15.695 1 93.06 251 GLU B C 1
ATOM 5051 O O . GLU B 1 251 ? -9.555 34.844 -16.734 1 93.06 251 GLU B O 1
ATOM 5056 N N . ILE B 1 252 ? -10.617 33.312 -15.438 1 92.12 252 ILE B N 1
ATOM 5057 C CA . ILE B 1 252 ? -10.477 32.281 -16.453 1 92.12 252 ILE B CA 1
ATOM 5058 C C . ILE B 1 252 ? -11.805 31.562 -16.656 1 92.12 252 ILE B C 1
ATOM 5060 O O . ILE B 1 252 ? -12.555 31.359 -15.695 1 92.12 252 ILE B O 1
ATOM 5064 N N . ARG B 1 253 ? -12.125 31.344 -17.984 1 90.12 253 ARG B N 1
ATOM 5065 C CA . ARG B 1 253 ? -13.25 30.469 -18.297 1 90.12 253 ARG B CA 1
ATOM 5066 C C . ARG B 1 253 ? -12.867 29 -18.172 1 90.12 253 ARG B C 1
ATOM 5068 O O . ARG B 1 253 ? -11.758 28.609 -18.531 1 90.12 253 ARG B O 1
ATOM 5075 N N . ILE B 1 254 ? -13.695 28.188 -17.609 1 89.19 254 ILE B N 1
ATOM 5076 C CA . ILE B 1 254 ? -13.414 26.797 -17.312 1 89.19 254 ILE B CA 1
ATOM 5077 C C . ILE B 1 254 ? -13.039 26.062 -18.609 1 89.19 254 ILE B C 1
ATOM 5079 O O . ILE B 1 254 ? -12.164 25.203 -18.609 1 89.19 254 ILE B O 1
ATOM 5083 N N . GLU B 1 255 ? -13.656 26.422 -19.719 1 87.88 255 GLU B N 1
ATOM 5084 C CA . GLU B 1 255 ? -13.422 25.766 -21.016 1 87.88 255 GLU B CA 1
ATOM 5085 C C . GLU B 1 255 ? -11.992 26 -21.484 1 87.88 255 GLU B C 1
ATOM 5087 O O . GLU B 1 255 ? -11.445 25.203 -22.25 1 87.88 255 GLU B O 1
ATOM 5092 N N . ASP B 1 256 ? -11.414 27.078 -21.031 1 90.25 256 ASP B N 1
ATOM 5093 C CA . ASP B 1 256 ? -10.07 27.453 -21.469 1 90.25 256 ASP B CA 1
ATOM 5094 C C . ASP B 1 256 ? -9.039 27.109 -20.391 1 90.25 256 ASP B C 1
ATOM 5096 O O . ASP B 1 256 ? -7.844 27.344 -20.578 1 90.25 256 ASP B O 1
ATOM 5100 N N . ALA B 1 257 ? -9.539 26.625 -19.312 1 94.5 257 ALA B N 1
ATOM 5101 C CA . ALA B 1 257 ? -8.672 26.406 -18.172 1 94.5 257 ALA B CA 1
ATOM 5102 C C . ALA B 1 257 ? -8.094 24.984 -18.172 1 94.5 257 ALA B C 1
ATOM 5104 O O . ALA B 1 257 ? -8.68 24.078 -18.766 1 94.5 257 ALA B O 1
ATOM 5105 N N . ASP B 1 258 ? -6.945 24.859 -17.641 1 95.88 258 ASP B N 1
ATOM 5106 C CA . ASP B 1 258 ? -6.418 23.547 -17.266 1 95.88 258 ASP B CA 1
ATOM 5107 C C . ASP B 1 258 ? -6.82 23.172 -15.852 1 95.88 258 ASP B C 1
ATOM 5109 O O . ASP B 1 258 ? -7.004 24.047 -15 1 95.88 258 ASP B O 1
ATOM 5113 N N . LEU B 1 259 ? -7.062 21.953 -15.594 1 96.06 259 LEU B N 1
ATOM 5114 C CA . LEU B 1 259 ? -7.238 21.469 -14.234 1 96.06 259 LEU B CA 1
ATOM 5115 C C . LEU B 1 259 ? -5.895 21.094 -13.609 1 96.06 259 LEU B C 1
ATOM 5117 O O . LEU B 1 259 ? -5.211 20.188 -14.078 1 96.06 259 LEU B O 1
ATOM 5121 N N . ASP B 1 260 ? -5.555 21.828 -12.633 1 97.31 260 ASP B N 1
ATOM 5122 C CA . ASP B 1 260 ? -4.262 21.672 -11.969 1 97.31 260 ASP B CA 1
ATOM 5123 C C . ASP B 1 260 ? -4.406 20.891 -10.664 1 97.31 260 ASP B C 1
ATOM 5125 O O . ASP B 1 260 ? -5.367 21.094 -9.922 1 97.31 260 ASP B O 1
ATOM 5129 N N . HIS B 1 261 ? -3.471 20.031 -10.461 1 97.5 261 HIS B N 1
ATOM 5130 C CA . HIS B 1 261 ? -3.26 19.469 -9.133 1 97.5 261 HIS B CA 1
ATOM 5131 C C . HIS B 1 261 ? -2.4 20.391 -8.281 1 97.5 261 HIS B C 1
ATOM 5133 O O . HIS B 1 261 ? -1.225 20.609 -8.578 1 97.5 261 HIS B O 1
ATOM 5139 N N . PHE B 1 262 ? -2.996 20.922 -7.199 1 98.56 262 PHE B N 1
ATOM 5140 C CA . PHE B 1 262 ? -2.221 21.797 -6.328 1 98.56 262 PHE B CA 1
ATOM 5141 C C . PHE B 1 262 ? -0.969 21.094 -5.824 1 98.56 262 PHE B C 1
ATOM 5143 O O . PHE B 1 262 ? 0.134 21.641 -5.906 1 98.56 262 PHE B O 1
ATOM 5150 N N . LEU B 1 263 ? -1.14 19.922 -5.191 1 98.56 263 LEU B N 1
ATOM 5151 C CA . LEU B 1 263 ? -0.056 18.953 -5.027 1 98.56 263 LEU B CA 1
ATOM 5152 C C . LEU B 1 263 ? 0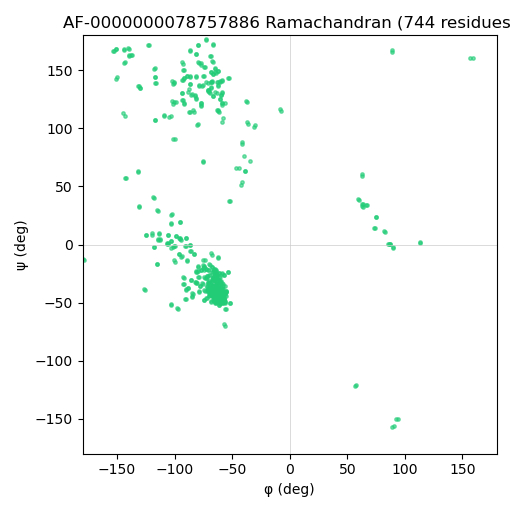.119 18.109 -6.293 1 98.56 263 LEU B C 1
ATOM 5154 O O . LEU B 1 263 ? -0.844 17.531 -6.789 1 98.56 263 LEU B O 1
ATOM 5158 N N . PRO B 1 264 ? 1.264 18.062 -6.852 1 96.75 264 PRO B N 1
ATOM 5159 C CA . PRO B 1 264 ? 1.445 17.422 -8.156 1 96.75 264 PRO B CA 1
ATOM 5160 C C . PRO B 1 264 ? 0.902 15.992 -8.195 1 96.75 264 PRO B C 1
ATOM 5162 O O . PRO B 1 264 ? 1.033 15.25 -7.215 1 96.75 264 PRO B O 1
ATOM 5165 N N . TRP B 1 265 ? 0.341 15.633 -9.32 1 94.88 265 TRP B N 1
ATOM 5166 C CA . TRP B 1 265 ? -0.196 14.297 -9.516 1 94.88 265 TRP B CA 1
ATOM 5167 C C . TRP B 1 265 ? 0.886 13.242 -9.305 1 94.88 265 TRP B C 1
ATOM 5169 O O . TRP B 1 265 ? 0.623 12.172 -8.742 1 94.88 265 TRP B O 1
ATOM 5179 N N . SER B 1 266 ? 2.133 13.492 -9.734 1 95 266 SER B N 1
ATOM 5180 C CA . SER B 1 266 ? 3.254 12.57 -9.602 1 95 266 SER B CA 1
ATOM 5181 C C . SER B 1 266 ? 3.568 12.297 -8.133 1 95 266 SER B C 1
ATOM 5183 O O . SER B 1 266 ? 4.316 11.367 -7.812 1 95 266 SER B O 1
ATOM 5185 N N . PHE B 1 267 ? 2.957 13.078 -7.262 1 96.5 267 PHE B N 1
ATOM 5186 C CA . PHE B 1 267 ? 3.117 12.828 -5.832 1 96.5 267 PHE B CA 1
ATOM 5187 C C . PHE B 1 267 ? 1.874 12.156 -5.262 1 96.5 267 PHE B C 1
ATOM 5189 O O . PHE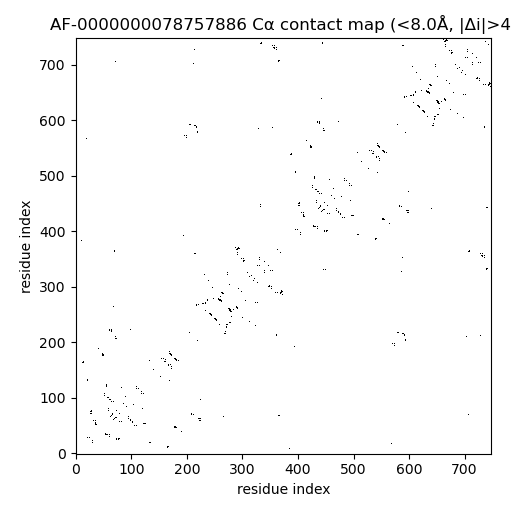 B 1 267 ? 1.964 11.086 -4.648 1 96.5 267 PHE B O 1
ATOM 5196 N N . VAL B 1 268 ? 0.733 12.719 -5.5 1 96.5 268 VAL B N 1
ATOM 5197 C CA . VAL B 1 268 ? -0.46 12.266 -4.793 1 96.5 268 VAL B CA 1
ATOM 5198 C C . VAL B 1 268 ? -1.005 11 -5.461 1 96.5 268 VAL B C 1
ATOM 5200 O O . VAL B 1 268 ? -1.669 10.188 -4.812 1 96.5 268 VAL B O 1
ATOM 5203 N N . ALA B 1 269 ? -0.883 10.852 -6.77 1 94.81 269 ALA B N 1
ATOM 5204 C CA . ALA B 1 269 ? -1.301 9.695 -7.559 1 94.81 269 ALA B CA 1
ATOM 5205 C C . ALA B 1 269 ? -2.812 9.5 -7.484 1 94.81 269 ALA B C 1
ATOM 5207 O O . ALA B 1 269 ? -3.295 8.367 -7.43 1 94.81 269 ALA B O 1
ATOM 5208 N N . HIS B 1 270 ? -3.611 10.578 -7.41 1 94.44 270 HIS B N 1
ATOM 5209 C CA . HIS B 1 270 ? -5.066 10.531 -7.457 1 94.44 270 HIS B CA 1
ATOM 5210 C C . HIS B 1 270 ? -5.645 11.812 -8.047 1 94.44 270 HIS B C 1
ATOM 5212 O O . HIS B 1 270 ? -4.918 12.797 -8.234 1 94.44 270 HIS B O 1
ATOM 5218 N N . ASP B 1 271 ? -6.879 11.781 -8.352 1 95.44 271 ASP B N 1
ATOM 5219 C CA . ASP B 1 271 ? -7.57 12.93 -8.93 1 95.44 271 ASP B CA 1
ATOM 5220 C C . ASP B 1 271 ? -8.703 13.406 -8.016 1 95.44 271 ASP B C 1
ATOM 5222 O O . ASP B 1 271 ? -9.789 13.742 -8.492 1 95.44 271 ASP B O 1
ATOM 5226 N N . LEU B 1 272 ? -8.461 13.414 -6.75 1 96.38 272 LEU B N 1
ATOM 5227 C CA . LEU B 1 272 ? -9.477 13.867 -5.809 1 96.38 272 LEU B CA 1
ATOM 5228 C C . LEU B 1 272 ? -9.727 15.367 -5.961 1 96.38 272 LEU B C 1
ATOM 5230 O O . LEU B 1 272 ? -8.781 16.141 -6.105 1 96.38 272 LEU B O 1
ATOM 5234 N N . LEU B 1 273 ? -10.898 15.734 -5.883 1 97.44 273 LEU B N 1
ATOM 5235 C CA . LEU B 1 273 ? -11.344 17.078 -6.223 1 97.44 273 LEU B CA 1
ATOM 5236 C C . LEU B 1 273 ? -10.727 18.109 -5.285 1 97.44 273 LEU B C 1
ATOM 5238 O O . LEU B 1 273 ? -10.414 19.219 -5.703 1 97.44 273 LEU B O 1
ATOM 5242 N N . TRP B 1 274 ? -10.484 17.781 -4.047 1 97.94 274 TRP B N 1
ATOM 5243 C CA . TRP B 1 274 ? -10.008 18.734 -3.062 1 97.94 274 TRP B CA 1
ATOM 5244 C C . TRP B 1 274 ? -8.586 19.188 -3.387 1 97.94 274 TRP B C 1
ATOM 5246 O O . TRP B 1 274 ? -8.086 20.156 -2.812 1 97.94 274 TRP B O 1
ATOM 5256 N N . ASN B 1 275 ? -7.926 18.531 -4.391 1 98.31 275 ASN B N 1
ATOM 5257 C CA . ASN B 1 275 ? -6.566 18.891 -4.797 1 98.31 275 ASN B CA 1
ATOM 5258 C C . ASN B 1 275 ? -6.531 19.438 -6.219 1 98.31 275 ASN B C 1
ATOM 5260 O O . ASN B 1 275 ? -5.457 19.641 -6.785 1 98.31 275 ASN B O 1
ATOM 5264 N N . ILE B 1 276 ? -7.699 19.609 -6.863 1 97.62 276 ILE B N 1
ATOM 5265 C CA . ILE B 1 276 ? -7.75 20 -8.266 1 97.62 276 ILE B CA 1
ATOM 5266 C C . ILE B 1 276 ? -8.438 21.359 -8.391 1 97.62 276 ILE B C 1
ATOM 5268 O O . ILE B 1 276 ? -9.469 21.594 -7.758 1 97.62 276 ILE B O 1
ATOM 5272 N N . ILE B 1 277 ? -7.93 22.219 -9.234 1 97.62 277 ILE B N 1
ATOM 5273 C CA . ILE B 1 277 ? -8.492 23.547 -9.422 1 97.62 277 ILE B CA 1
ATOM 5274 C C . ILE B 1 277 ? -8.234 24.016 -10.859 1 97.62 277 ILE B C 1
ATOM 5276 O O . ILE B 1 277 ? -7.191 23.703 -11.438 1 97.62 277 ILE B O 1
ATOM 5280 N N . PRO B 1 278 ? -9.141 24.719 -11.453 1 97.38 278 PRO B N 1
ATOM 5281 C CA . PRO B 1 278 ? -8.859 25.312 -12.766 1 97.38 278 PRO B CA 1
ATOM 5282 C C . PRO B 1 278 ? -7.859 26.469 -12.688 1 97.38 278 PRO B C 1
ATOM 5284 O O . PRO B 1 278 ? -7.961 27.312 -11.797 1 97.38 278 PRO B O 1
ATOM 5287 N N . VAL B 1 279 ? -6.898 26.422 -13.57 1 97.81 279 VAL B N 1
ATOM 5288 C CA . VAL B 1 279 ? -5.891 27.469 -13.633 1 97.81 279 VAL B CA 1
ATOM 5289 C C . VAL B 1 279 ? -5.578 27.797 -15.086 1 97.81 279 VAL B C 1
ATOM 5291 O O . VAL B 1 279 ? -5.98 27.078 -16 1 97.81 279 VAL B O 1
ATOM 5294 N N . ALA B 1 280 ? -4.973 28.969 -15.273 1 96.44 280 ALA B N 1
ATOM 5295 C CA . ALA B 1 280 ? -4.516 29.312 -16.609 1 96.44 280 ALA B CA 1
ATOM 5296 C C . ALA B 1 280 ? -3.529 28.281 -17.141 1 96.44 280 ALA B C 1
ATOM 5298 O O . ALA B 1 280 ? -2.652 27.812 -16.406 1 96.44 280 ALA B O 1
ATOM 5299 N N . ALA B 1 281 ? -3.623 27.969 -18.406 1 95.75 281 ALA B N 1
ATOM 5300 C CA . ALA B 1 281 ? -2.783 26.938 -19.016 1 95.75 281 ALA B CA 1
ATOM 5301 C C . ALA B 1 281 ? -1.307 27.312 -18.922 1 95.75 281 ALA B C 1
ATOM 5303 O O . ALA B 1 281 ? -0.459 26.438 -18.688 1 95.75 281 ALA B O 1
ATOM 5304 N N . THR B 1 282 ? -1.021 28.516 -19.078 1 95.44 282 THR B N 1
ATOM 5305 C CA . THR B 1 282 ? 0.359 28.984 -19.031 1 95.44 282 THR B CA 1
ATOM 5306 C C . THR B 1 282 ? 0.948 28.797 -17.641 1 95.44 282 THR B C 1
ATOM 5308 O O . THR B 1 282 ? 2.105 28.406 -17.5 1 95.44 282 THR B O 1
ATOM 5311 N N . ALA B 1 283 ? 0.167 29.078 -16.641 1 96.88 283 ALA B N 1
ATOM 5312 C CA . ALA B 1 283 ? 0.626 28.922 -15.266 1 96.88 283 ALA B CA 1
ATOM 5313 C C . ALA B 1 283 ? 0.823 27.438 -14.922 1 96.88 283 ALA B C 1
ATOM 5315 O O . ALA B 1 283 ? 1.772 27.078 -14.227 1 96.88 283 ALA B O 1
ATOM 5316 N N . ASN B 1 284 ? -0.103 26.656 -15.375 1 96.31 284 ASN B N 1
ATOM 5317 C CA . ASN B 1 284 ? -0 25.219 -15.133 1 96.31 284 ASN B CA 1
ATOM 5318 C C . ASN B 1 284 ? 1.278 24.641 -15.734 1 96.31 284 ASN B C 1
ATOM 5320 O O . ASN B 1 284 ? 1.966 23.844 -15.086 1 96.31 284 ASN B O 1
ATOM 5324 N N . ARG B 1 285 ? 1.554 25.016 -16.938 1 95.5 285 ARG B N 1
ATOM 5325 C CA . ARG B 1 285 ? 2.766 24.562 -17.609 1 95.5 285 ARG B CA 1
ATOM 5326 C C . ARG B 1 285 ? 4.012 25.062 -16.891 1 95.5 285 ARG B C 1
ATOM 5328 O O . ARG B 1 285 ? 4.992 24.328 -16.75 1 95.5 285 ARG B O 1
ATOM 5335 N N . ALA B 1 286 ? 3.947 26.25 -16.422 1 96.94 286 ALA B N 1
ATOM 5336 C CA . ALA B 1 286 ? 5.074 26.828 -15.711 1 96.94 286 ALA B CA 1
ATOM 5337 C C . ALA B 1 286 ? 5.301 26.141 -14.375 1 96.94 286 ALA B C 1
ATOM 5339 O O . ALA B 1 286 ? 6.445 25.953 -13.953 1 96.94 286 ALA B O 1
ATOM 5340 N N . LYS B 1 287 ? 4.238 25.844 -13.719 1 97.12 287 LYS B N 1
ATOM 5341 C CA . LYS B 1 287 ? 4.344 25.172 -12.43 1 97.12 287 LYS B CA 1
ATOM 5342 C C . LYS B 1 287 ? 4.918 23.766 -12.586 1 97.12 287 LYS B C 1
ATOM 5344 O O . LYS B 1 287 ? 5.812 23.375 -11.836 1 97.12 287 LYS B O 1
ATOM 5349 N N . SER B 1 288 ? 4.352 22.969 -13.555 1 95.38 288 SER B N 1
ATOM 5350 C CA . SER B 1 288 ? 4.73 21.578 -13.773 1 95.38 288 SER B CA 1
ATOM 5351 C C . SER B 1 288 ? 4.559 20.75 -12.508 1 95.38 288 SER B C 1
ATOM 5353 O O . SER B 1 288 ? 3.484 20.75 -11.898 1 95.38 288 SER B O 1
ATOM 5355 N N . ASP B 1 289 ? 5.641 20.125 -12.031 1 95.38 289 ASP B N 1
ATOM 5356 C CA . ASP B 1 289 ? 5.523 19.281 -10.844 1 95.38 289 ASP B CA 1
ATOM 5357 C C . ASP B 1 289 ? 6.066 19.984 -9.609 1 95.38 289 ASP B C 1
ATOM 5359 O O . ASP B 1 289 ? 6.352 19.344 -8.594 1 95.38 289 ASP B O 1
ATOM 5363 N N . SER B 1 290 ? 6.199 21.312 -9.68 1 97.75 290 SER B N 1
ATOM 5364 C CA . SER B 1 290 ? 6.684 22.094 -8.547 1 97.75 290 SER B CA 1
ATOM 5365 C C . SER B 1 290 ? 5.578 22.312 -7.516 1 97.75 290 SER B C 1
ATOM 5367 O O . SER B 1 290 ? 4.391 22.219 -7.84 1 97.75 290 SER B O 1
ATOM 5369 N N . LEU B 1 291 ? 5.984 22.547 -6.344 1 98.69 291 LEU B N 1
ATOM 5370 C CA . LEU B 1 291 ? 5.059 22.844 -5.25 1 98.69 291 LEU B CA 1
ATOM 5371 C C . LEU B 1 291 ? 4.82 24.344 -5.113 1 98.69 291 LEU B C 1
ATOM 5373 O O . LEU B 1 291 ? 5.766 25.109 -4.934 1 98.69 291 LEU B O 1
ATOM 5377 N N . PRO B 1 292 ? 3.549 24.734 -5.246 1 98.75 292 PRO B N 1
ATOM 5378 C CA . PRO B 1 292 ? 3.285 26.172 -5.145 1 98.75 292 PRO B CA 1
ATOM 5379 C C . PRO B 1 292 ? 3.646 26.75 -3.775 1 98.75 292 PRO B C 1
ATOM 5381 O O . PRO B 1 292 ? 3.555 26.047 -2.766 1 98.75 292 PRO B O 1
ATOM 5384 N N . ASP B 1 293 ? 4.031 28 -3.766 1 98.69 293 ASP B N 1
ATOM 5385 C CA . ASP B 1 293 ? 4.316 28.688 -2.51 1 98.69 293 ASP B CA 1
ATOM 5386 C C . ASP B 1 293 ? 3.088 28.688 -1.602 1 98.69 293 ASP B C 1
ATOM 5388 O O . ASP B 1 293 ? 2.045 29.25 -1.963 1 98.69 293 ASP B O 1
ATOM 5392 N N . LEU B 1 294 ? 3.225 28.172 -0.473 1 98.5 294 LEU B N 1
ATOM 5393 C CA . LEU B 1 294 ? 2.084 27.984 0.417 1 98.5 294 LEU B CA 1
ATOM 5394 C C . LEU B 1 294 ? 1.612 29.328 0.977 1 98.5 294 LEU B C 1
ATOM 5396 O O . LEU B 1 294 ? 0.415 29.531 1.187 1 98.5 294 LEU B O 1
ATOM 5400 N N . GLN B 1 295 ? 2.492 30.156 1.298 1 98.12 295 GLN B N 1
ATOM 5401 C CA . GLN B 1 295 ? 2.119 31.453 1.853 1 98.12 295 GLN B CA 1
ATOM 5402 C C . GLN B 1 295 ? 1.269 32.25 0.867 1 98.12 295 GLN B C 1
ATOM 5404 O O . GLN B 1 295 ? 0.331 32.938 1.267 1 98.12 295 GLN B O 1
ATOM 5409 N N . LYS B 1 296 ? 1.559 32.094 -0.365 1 98.19 296 LYS B N 1
ATOM 5410 C CA . LYS B 1 296 ? 0.897 32.906 -1.388 1 98.19 296 LYS B CA 1
ATOM 5411 C C . LYS B 1 296 ? -0.371 32.219 -1.891 1 98.19 296 LYS B C 1
ATOM 5413 O O . LYS B 1 296 ? -1.376 32.875 -2.158 1 98.19 296 LYS B O 1
ATOM 5418 N N . TYR B 1 297 ? -0.332 30.906 -2.043 1 98.62 297 TYR B N 1
ATOM 5419 C CA . TYR B 1 297 ? -1.352 30.312 -2.896 1 98.62 297 TYR B CA 1
ATOM 5420 C C . TYR B 1 297 ? -2.273 29.406 -2.09 1 98.62 297 TYR B C 1
ATOM 5422 O O . TYR B 1 297 ? -3.352 29.031 -2.559 1 98.62 297 TYR B O 1
ATOM 5430 N N . LEU B 1 298 ? -1.908 28.984 -0.883 1 98.69 298 LEU B N 1
ATOM 5431 C CA . LEU B 1 298 ? -2.68 27.984 -0.17 1 98.69 298 LEU B CA 1
ATOM 5432 C C . LEU B 1 298 ? -4.039 28.531 0.252 1 98.69 298 LEU B C 1
ATOM 5434 O O . LEU B 1 298 ? -5.066 27.875 0.055 1 98.69 298 LEU B O 1
ATOM 5438 N N . LEU B 1 299 ? -4.043 29.719 0.874 1 98.06 299 LEU B N 1
ATOM 5439 C CA . LEU B 1 299 ? -5.305 30.281 1.347 1 98.06 299 LEU B CA 1
ATOM 5440 C C . LEU B 1 299 ? -6.242 30.562 0.181 1 98.06 299 LEU B C 1
ATOM 5442 O O . LEU B 1 299 ? -7.406 30.156 0.202 1 98.06 299 LEU B O 1
ATOM 5446 N N . PRO B 1 300 ? -5.773 31.25 -0.92 1 97.88 300 PRO B N 1
ATOM 5447 C CA . PRO B 1 300 ? -6.66 31.422 -2.072 1 97.88 300 PRO B CA 1
ATOM 5448 C C . PRO B 1 300 ? -7.18 30.094 -2.625 1 97.88 300 PRO B C 1
ATOM 5450 O O . PRO B 1 300 ? -8.344 30 -3.014 1 97.88 300 PRO B O 1
ATOM 5453 N N . PHE B 1 301 ? -6.359 29.141 -2.713 1 98.38 301 PHE B N 1
ATOM 5454 C CA . PHE B 1 301 ? -6.75 27.828 -3.174 1 98.38 301 PHE B CA 1
ATOM 5455 C C . PHE B 1 301 ? -7.863 27.25 -2.301 1 98.38 301 PHE B C 1
ATOM 5457 O O . PHE B 1 301 ? -8.891 26.797 -2.811 1 98.38 301 PHE B O 1
ATOM 5464 N N . ALA B 1 302 ? -7.652 27.281 -0.954 1 98.62 302 ALA B N 1
ATOM 5465 C CA . ALA B 1 302 ? -8.594 26.719 0.003 1 98.62 302 ALA B CA 1
ATOM 5466 C C . ALA B 1 302 ? -9.938 27.438 -0.054 1 98.62 302 ALA B C 1
ATOM 5468 O O . ALA B 1 302 ? -10.992 26.812 0.009 1 98.62 302 ALA B O 1
ATOM 5469 N N . VAL B 1 303 ? -9.891 28.719 -0.162 1 97.75 303 VAL B N 1
ATOM 5470 C CA . VAL B 1 303 ? -11.102 29.516 -0.217 1 97.75 303 VAL B CA 1
ATOM 5471 C C . VAL B 1 303 ? -11.891 29.172 -1.479 1 97.75 303 VAL B C 1
ATOM 5473 O O . VAL B 1 303 ? -13.117 29.062 -1.437 1 97.75 303 VAL B O 1
ATOM 5476 N N . ARG B 1 304 ? -11.219 29.031 -2.58 1 97 304 ARG B N 1
ATOM 5477 C CA . ARG B 1 304 ? -11.883 28.672 -3.83 1 97 304 ARG B CA 1
ATOM 5478 C C . ARG B 1 304 ? -12.477 27.266 -3.752 1 97 304 ARG B C 1
ATOM 5480 O O . ARG B 1 304 ? -13.57 27.016 -4.277 1 97 304 ARG B O 1
ATOM 5487 N N . GLN B 1 305 ? -11.758 26.375 -3.168 1 97.75 305 GLN B N 1
ATOM 5488 C CA . GLN B 1 305 ? -12.266 25.016 -2.959 1 97.75 305 GLN B CA 1
ATOM 5489 C C . GLN B 1 305 ? -13.547 25.031 -2.129 1 97.75 305 GLN B C 1
ATOM 5491 O O . GLN B 1 305 ? -14.5 24.328 -2.441 1 97.75 305 GLN B O 1
ATOM 5496 N N . TYR B 1 306 ? -13.531 25.844 -1.082 1 97.69 306 TYR B N 1
ATOM 5497 C CA . TYR B 1 306 ? -14.703 25.938 -0.224 1 97.69 306 TYR B CA 1
ATOM 5498 C C . TYR B 1 306 ? -15.914 26.422 -1.013 1 97.69 306 TYR B C 1
ATOM 5500 O O . TYR B 1 306 ? -17 25.844 -0.933 1 97.69 306 TYR B O 1
ATOM 5508 N N . ALA B 1 307 ? -15.688 27.516 -1.718 1 96.38 307 ALA B N 1
ATOM 5509 C CA . ALA B 1 307 ? -16.781 28.094 -2.502 1 96.38 307 ALA B CA 1
ATOM 5510 C C . ALA B 1 307 ? -17.328 27.078 -3.504 1 96.38 307 ALA B C 1
ATOM 5512 O O . ALA B 1 307 ? -18.547 26.969 -3.68 1 96.38 307 ALA B O 1
ATOM 5513 N N . ALA B 1 308 ? -16.453 26.391 -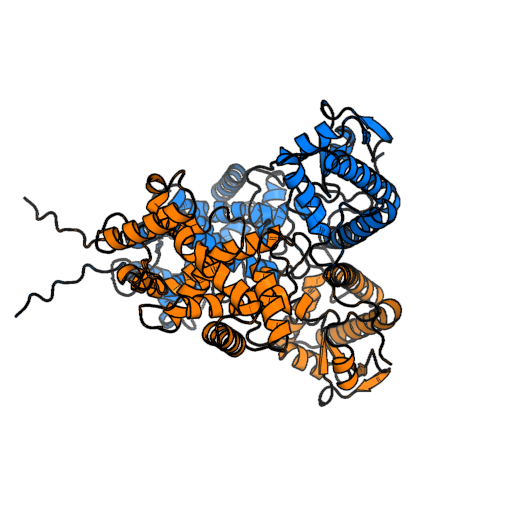4.141 1 96 308 ALA B N 1
ATOM 5514 C CA . ALA B 1 308 ? -16.859 25.391 -5.133 1 96 308 ALA B CA 1
ATOM 5515 C C . ALA B 1 308 ? -17.641 24.266 -4.484 1 96 308 ALA B C 1
ATOM 5517 O O . ALA B 1 308 ? -18.719 23.875 -4.969 1 96 308 ALA B O 1
ATOM 5518 N N . MET B 1 309 ? -17.125 23.703 -3.424 1 96 309 MET B N 1
ATOM 5519 C CA . MET B 1 309 ? -17.781 22.625 -2.707 1 96 309 MET B CA 1
ATOM 5520 C C . MET B 1 309 ? -19.172 23.031 -2.246 1 96 309 MET B C 1
ATOM 5522 O O . MET B 1 309 ? -20.125 22.266 -2.393 1 96 309 MET B O 1
ATOM 5526 N N . ARG B 1 310 ? -19.297 24.25 -1.748 1 94.81 310 ARG B N 1
ATOM 5527 C CA . ARG B 1 310 ? -20.578 24.75 -1.259 1 94.81 310 ARG B CA 1
ATOM 5528 C C . ARG B 1 310 ? -21.594 24.875 -2.396 1 94.81 310 ARG B C 1
ATOM 5530 O O . ARG B 1 310 ? -22.766 24.562 -2.229 1 94.81 310 ARG B O 1
ATOM 5537 N N . LYS B 1 311 ? -21.125 25.391 -3.469 1 93.88 311 LYS B N 1
ATOM 5538 C CA . LYS B 1 311 ? -22 25.547 -4.625 1 93.88 311 LYS B CA 1
ATOM 5539 C C . LYS B 1 311 ? -22.547 24.188 -5.09 1 93.88 311 LYS B C 1
ATOM 5541 O O . LYS B 1 311 ? -23.75 24.047 -5.336 1 93.88 311 LYS B O 1
ATOM 5546 N N . VAL B 1 312 ? -21.688 23.25 -5.18 1 94.5 312 VAL B N 1
ATOM 5547 C CA . VAL B 1 312 ? -22.078 21.922 -5.652 1 94.5 312 VAL B CA 1
ATOM 5548 C C . VAL B 1 312 ? -22.969 21.25 -4.609 1 94.5 312 VAL B C 1
ATOM 5550 O O . VAL B 1 312 ? -23.906 20.531 -4.953 1 94.5 312 VAL B O 1
ATOM 5553 N N . ALA B 1 313 ? -22.656 21.469 -3.346 1 92.62 313 ALA B N 1
ATOM 5554 C CA . ALA B 1 313 ? -23.422 20.859 -2.26 1 92.62 313 ALA B CA 1
ATOM 5555 C C . ALA B 1 313 ? -24.875 21.328 -2.299 1 92.62 313 ALA B C 1
ATOM 5557 O O . ALA B 1 313 ? -25.781 20.625 -1.826 1 92.62 313 ALA B O 1
ATOM 5558 N N . ARG B 1 314 ? -25.125 22.422 -2.842 1 91.06 314 ARG B N 1
ATOM 5559 C CA . ARG B 1 314 ? -26.484 22.969 -2.928 1 91.06 314 ARG B CA 1
ATOM 5560 C C . ARG B 1 314 ? -27.266 22.312 -4.059 1 91.06 314 ARG B C 1
ATOM 5562 O O . ARG B 1 314 ? -28.5 22.391 -4.09 1 91.06 314 ARG B O 1
ATOM 5569 N N . LEU B 1 315 ? -26.438 21.797 -4.828 1 87.75 315 LEU B N 1
ATOM 5570 C CA . LEU B 1 315 ? -27.078 21.141 -5.957 1 87.75 315 LEU B CA 1
ATOM 5571 C C . LEU B 1 315 ? -27.5 19.719 -5.59 1 87.75 315 LEU B C 1
ATOM 5573 O O . LEU B 1 315 ? -26.875 19.078 -4.738 1 87.75 315 LEU B O 1
ATOM 5577 N N . LYS B 1 316 ? -28.734 19.234 -5.801 1 77.81 316 LYS B N 1
ATOM 5578 C CA . LYS B 1 316 ? -29.234 17.891 -5.512 1 77.81 316 LYS B CA 1
ATOM 5579 C C . LYS B 1 316 ? -29 16.953 -6.691 1 77.81 316 LYS B C 1
ATOM 5581 O O . LYS B 1 316 ? -28.984 17.391 -7.844 1 77.81 316 LYS B O 1
ATOM 5586 N N . GLY B 1 317 ? -28.406 15.703 -6.402 1 82.06 317 GLY B N 1
ATOM 5587 C CA . GLY B 1 317 ? -28.25 14.688 -7.426 1 82.06 317 GLY B CA 1
ATOM 5588 C C . GLY B 1 317 ? -27.188 13.664 -7.094 1 82.06 317 GLY B C 1
ATOM 5589 O O . GLY B 1 317 ? -26.359 13.891 -6.211 1 82.06 317 GLY B O 1
ATOM 5590 N N . GLU B 1 318 ? -27.281 12.539 -7.77 1 78.75 318 GLU B N 1
ATOM 5591 C CA . GLU B 1 318 ? -26.344 11.43 -7.566 1 78.75 318 GLU B CA 1
ATOM 5592 C C . GLU B 1 318 ? -24.922 11.844 -7.906 1 78.75 318 GLU B C 1
ATOM 5594 O O . GLU B 1 318 ? -23.984 11.508 -7.18 1 78.75 318 GLU B O 1
ATOM 5599 N N . LYS B 1 319 ? -24.766 12.531 -8.992 1 81.62 319 LYS B N 1
ATOM 5600 C CA . LYS B 1 319 ? -23.438 12.953 -9.43 1 81.62 319 LYS B CA 1
ATOM 5601 C C . LYS B 1 319 ? -22.812 13.922 -8.422 1 81.62 319 LYS B C 1
ATOM 5603 O O . LYS B 1 319 ? -21.609 13.859 -8.156 1 81.62 319 LYS B O 1
ATOM 5608 N N . THR B 1 320 ? -23.609 14.711 -7.867 1 87.81 320 THR B N 1
ATOM 5609 C CA . THR B 1 320 ? -23.125 15.68 -6.895 1 87.81 320 THR B CA 1
ATOM 5610 C C . THR B 1 320 ? -22.672 14.977 -5.613 1 87.81 320 THR B C 1
ATOM 5612 O O . THR B 1 320 ? -21.688 15.367 -4.992 1 87.81 320 THR B O 1
ATOM 5615 N N . THR B 1 321 ? -23.344 13.938 -5.336 1 88 321 THR B N 1
ATOM 5616 C CA . THR B 1 321 ? -22.984 13.172 -4.148 1 88 321 THR B CA 1
ATOM 5617 C C . THR B 1 321 ? -21.609 12.547 -4.309 1 88 321 THR B C 1
ATOM 5619 O O . THR B 1 321 ? -20.797 12.578 -3.381 1 88 321 THR B O 1
ATOM 5622 N N . LYS B 1 322 ? -21.359 12.031 -5.434 1 88.81 322 LYS B N 1
ATOM 5623 C CA . LYS B 1 322 ? -20.047 11.43 -5.723 1 88.81 322 LYS B CA 1
ATOM 5624 C C . LYS B 1 322 ? -18.938 12.469 -5.656 1 88.81 322 LYS B C 1
ATOM 5626 O O . LYS B 1 322 ? -17.859 12.188 -5.148 1 88.81 322 LYS B O 1
ATOM 5631 N N . MET B 1 323 ? -19.219 13.617 -6.145 1 93.19 323 MET B N 1
ATOM 5632 C CA . MET B 1 323 ? -18.25 14.703 -6.113 1 93.19 323 MET B CA 1
ATOM 5633 C C . MET B 1 323 ? -17.891 15.086 -4.676 1 93.19 323 MET B C 1
ATOM 5635 O O . MET B 1 323 ? -1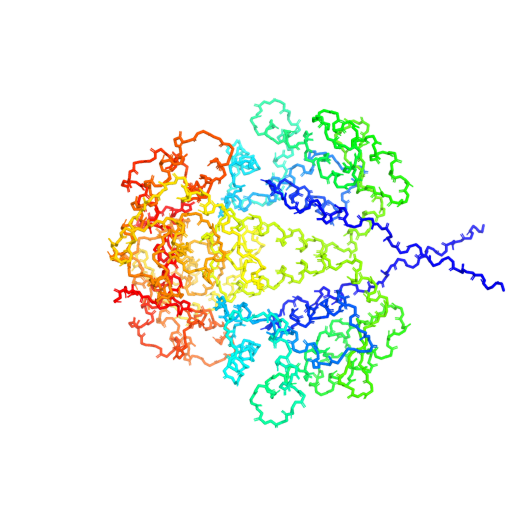6.719 15.266 -4.344 1 93.19 323 MET B O 1
ATOM 5639 N N . LEU B 1 324 ? -18.922 15.094 -3.926 1 94.31 324 LEU B N 1
ATOM 5640 C CA . LEU B 1 324 ? -18.75 15.594 -2.566 1 94.31 324 LEU B CA 1
ATOM 5641 C C . LEU B 1 324 ? -18.031 14.57 -1.699 1 94.31 324 LEU B C 1
ATOM 5643 O O . LEU B 1 324 ? -17.469 14.914 -0.653 1 94.31 324 LEU B O 1
ATOM 5647 N N . GLU B 1 325 ? -17.984 13.312 -2.127 1 92.75 325 GLU B N 1
ATOM 5648 C CA . GLU B 1 325 ? -17.25 12.273 -1.421 1 92.75 325 GLU B CA 1
ATOM 5649 C C . GLU B 1 325 ? -15.75 12.586 -1.393 1 92.75 325 GLU B C 1
ATOM 5651 O O . GLU B 1 325 ? -15.055 12.25 -0.428 1 92.75 325 GLU B O 1
ATOM 5656 N N . ASP B 1 326 ? -15.258 13.273 -2.395 1 95.38 326 ASP B N 1
ATOM 5657 C CA . ASP B 1 326 ? -13.844 13.617 -2.494 1 95.38 326 ASP B CA 1
ATOM 5658 C C . ASP B 1 326 ? -13.445 14.609 -1.4 1 95.38 326 ASP B C 1
ATOM 5660 O O . ASP B 1 326 ? -12.258 14.734 -1.072 1 95.38 326 ASP B O 1
ATOM 5664 N N . TYR B 1 327 ? -14.453 15.344 -0.899 1 96.19 327 TYR B N 1
ATOM 5665 C CA . TYR B 1 327 ? -14.188 16.266 0.197 1 96.19 327 TYR B CA 1
ATOM 5666 C C . TYR B 1 327 ? -14.43 15.602 1.546 1 96.19 327 TYR B C 1
ATOM 5668 O O . TYR B 1 327 ? -13.711 15.867 2.514 1 96.19 327 TYR B O 1
ATOM 5676 N N . GLN B 1 328 ? -15.391 14.734 1.563 1 93.56 328 GLN B N 1
ATOM 5677 C CA . GLN B 1 328 ? -15.75 14.062 2.809 1 93.56 328 GLN B CA 1
ATOM 5678 C C . GLN B 1 328 ? -14.609 13.18 3.307 1 93.56 328 GLN B C 1
ATOM 5680 O O . GLN B 1 328 ? -14.461 12.969 4.512 1 93.56 328 GLN B O 1
ATOM 5685 N N . ILE B 1 329 ? -13.805 12.727 2.443 1 93.62 329 ILE B N 1
ATOM 5686 C CA . ILE B 1 329 ? -12.688 11.852 2.773 1 93.62 329 ILE B CA 1
ATOM 5687 C C . ILE B 1 329 ? -11.695 12.594 3.668 1 93.62 329 ILE B C 1
ATOM 5689 O O . ILE B 1 329 ? -10.938 11.977 4.414 1 93.62 329 ILE B O 1
ATOM 5693 N N . LEU B 1 330 ? -11.688 13.898 3.668 1 94.38 330 LEU B N 1
ATOM 5694 C CA . LEU B 1 330 ? -10.734 14.727 4.398 1 94.38 330 LEU B CA 1
ATOM 5695 C C . LEU B 1 330 ? -10.984 14.648 5.902 1 94.38 330 LEU B C 1
ATOM 5697 O O . LEU B 1 330 ? -10.109 15 6.699 1 94.38 330 LEU B O 1
ATOM 5701 N N . VAL B 1 331 ? -12.211 14.156 6.285 1 91 331 VAL B N 1
ATOM 5702 C CA . VAL B 1 331 ? -12.547 14.195 7.703 1 91 331 VAL B CA 1
ATOM 5703 C C . VAL B 1 331 ? -12.922 12.789 8.188 1 91 331 VAL B C 1
ATOM 5705 O O . VAL B 1 331 ? -13.539 12.641 9.242 1 91 331 VAL B O 1
ATOM 5708 N N . THR B 1 332 ? -12.766 11.742 7.426 1 78.19 332 THR B N 1
ATOM 5709 C CA . THR B 1 332 ? -13.156 10.383 7.766 1 78.19 332 THR B CA 1
ATOM 5710 C C . THR B 1 332 ? -12.547 9.961 9.102 1 78.19 332 THR B C 1
ATOM 5712 O O . THR B 1 332 ? -13.148 9.18 9.844 1 78.19 332 THR B O 1
ATOM 5715 N N . GLY B 1 333 ? -11.539 10.422 9.625 1 69.12 333 GLY B N 1
ATOM 5716 C CA . GLY B 1 333 ? -10.961 10.062 10.914 1 69.12 333 GLY B CA 1
ATOM 5717 C C . GLY B 1 333 ? -11.398 10.969 12.039 1 69.12 333 GLY B C 1
ATOM 5718 O O . GLY B 1 333 ? -11.008 10.773 13.195 1 69.12 333 GLY B O 1
ATOM 5719 N N . GLN B 1 334 ? -12.297 11.828 11.672 1 76.62 334 GLN B N 1
ATOM 5720 C CA . GLN B 1 334 ? -12.719 12.812 12.664 1 76.62 334 GLN B CA 1
ATOM 5721 C C . GLN B 1 334 ? -14.195 12.648 13.008 1 76.62 334 GLN B C 1
ATOM 5723 O O . GLN B 1 334 ? -15.062 12.992 12.211 1 76.62 334 GLN B O 1
ATOM 5728 N N . ALA B 1 335 ? -14.398 12.141 14.156 1 72 335 ALA B N 1
ATOM 5729 C CA . ALA B 1 335 ? -15.766 11.883 14.594 1 72 335 ALA B CA 1
ATOM 5730 C C . ALA B 1 335 ? -16.562 13.18 14.703 1 72 335 ALA B C 1
ATOM 5732 O O . ALA B 1 335 ? -16.047 14.188 15.195 1 72 335 ALA B O 1
ATOM 5733 N N . GLY B 1 336 ? -17.703 13.203 14.133 1 75 336 GLY B N 1
ATOM 5734 C CA . GLY B 1 336 ? -18.672 14.266 14.367 1 75 336 GLY B CA 1
ATOM 5735 C C . GLY B 1 336 ? -18.516 15.43 13.398 1 75 336 GLY B C 1
ATOM 5736 O O . GLY B 1 336 ? -19.297 16.375 13.445 1 75 336 GLY B O 1
ATOM 5737 N N . VAL B 1 337 ? -17.531 15.344 12.531 1 82.38 337 VAL B N 1
ATOM 5738 C CA . VAL B 1 337 ? -17.344 16.484 11.641 1 82.38 337 VAL B CA 1
ATOM 5739 C C . VAL B 1 337 ? -17.922 16.156 10.266 1 82.38 337 VAL B C 1
ATOM 5741 O O . VAL B 1 337 ? -17.625 15.117 9.68 1 82.38 337 VAL B O 1
ATOM 5744 N N . ASP B 1 338 ? -18.812 16.969 9.852 1 90 338 ASP B N 1
ATOM 5745 C CA . ASP B 1 338 ? -19.312 16.953 8.477 1 90 338 ASP B CA 1
ATOM 5746 C C . ASP B 1 338 ? -18.734 18.125 7.68 1 90 338 ASP B C 1
ATOM 5748 O O . ASP B 1 338 ? -19.156 19.266 7.848 1 90 338 ASP B O 1
ATOM 5752 N N . ILE B 1 339 ? -17.891 17.859 6.789 1 92.94 339 ILE B N 1
ATOM 5753 C CA . ILE B 1 339 ? -17.141 18.891 6.078 1 92.94 339 ILE B CA 1
ATOM 5754 C C . ILE B 1 339 ? -18.094 19.734 5.242 1 92.94 339 ILE B C 1
ATOM 5756 O O . ILE B 1 339 ? -17.844 20.922 5.008 1 92.94 339 ILE B O 1
ATOM 5760 N N . LEU B 1 340 ? -19.219 19.172 4.855 1 92.06 340 LEU B N 1
ATOM 5761 C CA . LEU B 1 340 ? -20.156 19.875 3.99 1 92.06 340 LEU B CA 1
ATOM 5762 C C . LEU B 1 340 ? -20.922 20.938 4.766 1 92.06 340 LEU B C 1
ATOM 5764 O O . LEU B 1 340 ? -21.547 21.828 4.168 1 92.06 340 LEU B O 1
ATOM 5768 N N . GLU B 1 341 ? -20.844 20.891 6.062 1 92.31 341 GLU B N 1
ATOM 5769 C CA . GLU B 1 341 ? -21.594 21.828 6.906 1 92.31 341 GLU B CA 1
ATOM 5770 C C . GLU B 1 341 ? -20.656 22.781 7.637 1 92.31 341 GLU B C 1
ATOM 5772 O O . GLU B 1 341 ? -21.094 23.594 8.461 1 92.31 341 GLU B O 1
ATOM 5777 N N . THR B 1 342 ? -19.453 22.688 7.344 1 94.62 342 THR B N 1
ATOM 5778 C CA . THR B 1 342 ? -18.484 23.562 8.008 1 94.62 342 THR B CA 1
ATOM 5779 C C . THR B 1 342 ? -18.531 24.969 7.426 1 94.62 342 THR B C 1
ATOM 5781 O O . THR B 1 342 ? -18.984 25.156 6.297 1 94.62 342 THR B O 1
ATOM 5784 N N . ASP B 1 343 ? -18.125 25.938 8.25 1 96.75 343 ASP B N 1
ATOM 5785 C CA . ASP B 1 343 ? -17.938 27.281 7.73 1 96.75 343 ASP B CA 1
ATOM 5786 C C . ASP B 1 343 ? -16.594 27.391 6.988 1 96.75 343 ASP B C 1
ATOM 5788 O O . ASP B 1 343 ? -15.828 26.438 6.941 1 96.75 343 ASP B O 1
ATOM 5792 N N . GLU B 1 344 ? -16.375 28.484 6.328 1 97.69 344 GLU B N 1
ATOM 5793 C CA . GLU B 1 344 ? -15.195 28.703 5.488 1 97.69 344 GLU B CA 1
ATOM 5794 C C . GLU B 1 344 ? -13.906 28.547 6.289 1 97.69 344 GLU B C 1
ATOM 5796 O O . GLU B 1 344 ? -12.969 27.891 5.84 1 97.69 344 GLU B O 1
ATOM 5801 N N . GLN B 1 345 ? -13.883 29.141 7.441 1 97.75 345 GLN B N 1
ATOM 5802 C CA . GLN B 1 345 ? -12.688 29.109 8.273 1 97.75 345 GLN B CA 1
ATOM 5803 C C . GLN B 1 345 ? -12.336 27.672 8.672 1 97.75 345 GLN B C 1
ATOM 5805 O O . GLN B 1 345 ? -11.172 27.266 8.594 1 97.75 345 GLN B O 1
ATOM 5810 N N . THR B 1 346 ? -13.336 26.922 9.109 1 96.69 346 THR B N 1
ATOM 5811 C CA . THR B 1 346 ? -13.125 25.531 9.508 1 96.69 346 THR B CA 1
ATOM 5812 C C . THR B 1 346 ? -12.68 24.688 8.32 1 96.69 346 THR B C 1
ATOM 5814 O O . THR B 1 346 ? -11.742 23.906 8.43 1 96.69 346 THR B O 1
ATOM 5817 N N . PHE B 1 347 ? -13.336 24.875 7.199 1 97.62 347 PHE B N 1
ATOM 5818 C CA . PHE B 1 347 ? -13 24.125 5.996 1 97.62 347 PHE B CA 1
ATOM 5819 C C . PHE B 1 347 ? -11.555 24.406 5.578 1 97.62 347 PHE B C 1
ATOM 5821 O O . PHE B 1 347 ? -10.797 23.469 5.316 1 97.62 347 PHE B O 1
ATOM 5828 N N . THR B 1 348 ? -11.188 25.703 5.496 1 98.12 348 THR B N 1
ATOM 5829 C CA . THR B 1 348 ? -9.844 26.062 5.062 1 98.12 348 THR B CA 1
ATOM 5830 C C . THR B 1 348 ? -8.797 25.516 6.035 1 98.12 348 THR B C 1
ATOM 5832 O O . THR B 1 348 ? -7.715 25.094 5.621 1 98.12 348 THR B O 1
ATOM 5835 N N . GLY B 1 349 ? -9.148 25.5 7.305 1 97.38 349 GLY B N 1
ATOM 5836 C CA . GLY B 1 349 ? -8.266 24.891 8.289 1 97.38 349 GLY B CA 1
ATOM 5837 C C . GLY B 1 349 ? -8.047 23.406 8.055 1 97.38 349 GLY B C 1
ATOM 5838 O O . GLY B 1 349 ? -6.914 22.922 8.125 1 97.38 349 GLY B O 1
ATOM 5839 N N . ILE B 1 350 ? -9.102 22.688 7.762 1 96.62 350 ILE B N 1
ATOM 5840 C CA . ILE B 1 350 ? -9.023 21.266 7.496 1 96.62 350 ILE B CA 1
ATOM 5841 C C . ILE B 1 350 ? -8.164 21.016 6.258 1 96.62 350 ILE B C 1
ATOM 5843 O O . ILE B 1 350 ? -7.285 20.156 6.27 1 96.62 350 ILE B O 1
ATOM 5847 N N . LEU B 1 351 ? -8.43 21.766 5.219 1 98.06 351 LEU B N 1
ATOM 5848 C CA . LEU B 1 351 ? -7.695 21.578 3.973 1 98.06 351 LEU B CA 1
ATOM 5849 C C . LEU B 1 351 ? -6.219 21.906 4.16 1 98.06 351 LEU B C 1
ATOM 5851 O O . LEU B 1 351 ? -5.352 21.203 3.627 1 98.06 351 LEU B O 1
ATOM 5855 N N . GLU B 1 352 ? -5.93 22.969 4.887 1 98 352 GLU B N 1
ATOM 5856 C CA . GLU B 1 352 ? -4.543 23.328 5.164 1 98 352 GLU B CA 1
ATOM 5857 C C . GLU B 1 352 ? -3.822 22.234 5.926 1 98 352 GLU B C 1
ATOM 5859 O O . GLU B 1 352 ? -2.684 21.875 5.602 1 98 352 GLU B O 1
ATOM 5864 N N . ARG B 1 353 ? -4.492 21.672 6.934 1 96.62 353 ARG B N 1
ATOM 5865 C CA . ARG B 1 353 ? -3.908 20.609 7.742 1 96.62 353 ARG B CA 1
ATOM 5866 C C . ARG B 1 353 ? -3.732 19.328 6.926 1 96.62 353 ARG B C 1
ATOM 5868 O O . ARG B 1 353 ? -2.955 18.453 7.301 1 96.62 353 ARG B O 1
ATOM 5875 N N . THR B 1 354 ? -4.43 19.234 5.875 1 97.44 354 THR B N 1
ATOM 5876 C CA . THR B 1 354 ? -4.293 18.094 4.969 1 97.44 354 THR B CA 1
ATOM 5877 C C . THR B 1 354 ? -3.143 18.328 3.992 1 97.44 354 THR B C 1
ATOM 5879 O O . THR B 1 354 ? -2.322 17.422 3.775 1 97.44 354 THR B O 1
ATOM 5882 N N . ILE B 1 355 ? -3.037 19.5 3.432 1 98.56 355 ILE B N 1
ATOM 5883 C CA . ILE B 1 355 ? -2.133 19.781 2.324 1 98.56 355 ILE B CA 1
ATOM 5884 C C . ILE B 1 355 ? -0.711 19.969 2.854 1 98.56 355 ILE B C 1
ATOM 5886 O O . ILE B 1 355 ? 0.249 19.484 2.25 1 98.56 355 ILE B O 1
ATOM 5890 N N . LYS B 1 356 ? -0.534 20.625 3.959 1 98.56 356 LYS B N 1
ATOM 5891 C CA . LYS B 1 356 ? 0.785 21.031 4.441 1 98.56 356 LYS B CA 1
ATOM 5892 C C . LYS B 1 356 ? 1.667 19.812 4.703 1 98.56 356 LYS B C 1
ATOM 5894 O O . LYS B 1 356 ? 2.822 19.766 4.273 1 98.56 356 LYS B O 1
ATOM 5899 N N . PRO B 1 357 ? 1.158 18.781 5.406 1 98.31 357 PRO B N 1
ATOM 5900 C CA . PRO B 1 357 ? 2.018 17.609 5.59 1 98.31 357 PRO B CA 1
ATOM 5901 C C . PRO B 1 357 ? 2.395 16.938 4.273 1 98.31 357 PRO B C 1
ATOM 5903 O O . PRO B 1 357 ? 3.539 16.516 4.094 1 98.31 357 PRO B O 1
ATOM 5906 N N . GLN B 1 358 ? 1.427 16.828 3.389 1 98.56 358 GLN B N 1
ATOM 5907 C CA . GLN B 1 358 ? 1.705 16.25 2.082 1 98.56 358 GLN B CA 1
ATOM 5908 C C . GLN B 1 358 ? 2.744 17.062 1.32 1 98.56 358 GLN B C 1
ATOM 5910 O O . GLN B 1 358 ? 3.619 16.5 0.659 1 98.56 358 GLN B O 1
ATOM 5915 N N . TYR B 1 359 ? 2.611 18.359 1.432 1 98.62 359 TYR B N 1
ATOM 5916 C CA . TYR B 1 359 ? 3.553 19.281 0.816 1 98.62 359 TYR B CA 1
ATOM 5917 C C . TYR B 1 359 ? 4.973 19.016 1.3 1 98.62 359 TYR B C 1
ATOM 5919 O O . TYR B 1 359 ? 5.902 18.922 0.494 1 98.62 359 TYR B O 1
ATOM 5927 N N . GLU B 1 360 ? 5.141 18.906 2.576 1 97.81 360 GLU B N 1
ATOM 5928 C CA . GLU B 1 360 ? 6.461 18.672 3.154 1 97.81 360 GLU B CA 1
ATOM 5929 C C . GLU B 1 360 ? 7.027 17.328 2.727 1 97.81 360 GLU B C 1
ATOM 5931 O O . GLU B 1 360 ? 8.219 17.203 2.428 1 97.81 360 GLU B O 1
ATOM 5936 N N . ILE B 1 361 ? 6.223 16.312 2.729 1 97.75 361 ILE B N 1
ATOM 5937 C CA . ILE B 1 361 ? 6.668 15 2.287 1 97.75 361 ILE B CA 1
ATOM 5938 C C . ILE B 1 361 ? 7.137 15.078 0.836 1 97.75 361 ILE B C 1
ATOM 5940 O O . ILE B 1 361 ? 8.195 14.539 0.491 1 97.75 361 ILE B O 1
ATOM 5944 N N . ALA B 1 362 ? 6.316 15.719 -0.004 1 97.62 362 ALA B N 1
ATOM 5945 C CA . ALA B 1 362 ? 6.699 15.891 -1.403 1 97.62 362 ALA B CA 1
ATOM 5946 C C . ALA B 1 362 ? 8.039 16.609 -1.523 1 97.62 362 ALA B C 1
ATOM 5948 O O . ALA B 1 362 ? 8.906 16.188 -2.303 1 97.62 362 ALA B O 1
ATOM 5949 N N . ALA B 1 363 ? 8.18 17.688 -0.769 1 96.69 363 ALA B N 1
ATOM 5950 C CA . ALA B 1 363 ? 9.445 18.422 -0.783 1 96.69 363 ALA B CA 1
ATOM 5951 C C . ALA B 1 363 ? 10.609 17.516 -0.378 1 96.69 363 ALA B C 1
ATOM 5953 O O . ALA B 1 363 ? 11.672 17.547 -0.993 1 96.69 363 ALA B O 1
ATOM 5954 N N . ASN B 1 364 ? 10.391 16.719 0.654 1 94.62 364 ASN B N 1
ATOM 5955 C CA . ASN B 1 364 ? 11.414 15.773 1.113 1 94.62 364 ASN B CA 1
ATOM 5956 C C . ASN B 1 364 ? 11.773 14.766 0.032 1 94.62 364 ASN B C 1
ATOM 5958 O O . ASN B 1 364 ? 12.875 14.211 0.034 1 94.62 364 ASN B O 1
ATOM 5962 N N . MET B 1 365 ? 10.844 14.469 -0.852 1 94.5 365 MET B N 1
ATOM 5963 C CA . MET B 1 365 ? 11.055 13.5 -1.929 1 94.5 365 MET B CA 1
ATOM 5964 C C . MET B 1 365 ? 11.766 14.156 -3.111 1 94.5 365 MET B C 1
ATOM 5966 O O . MET B 1 365 ? 12.055 13.492 -4.105 1 94.5 365 MET B O 1
ATOM 5970 N N . GLY B 1 366 ? 11.922 15.516 -3.066 1 92.69 366 GLY B N 1
ATOM 5971 C CA . GLY B 1 366 ? 12.711 16.172 -4.094 1 92.69 366 GLY B CA 1
ATOM 5972 C C . GLY B 1 366 ? 11.891 17.078 -4.992 1 92.69 366 GLY B C 1
ATOM 5973 O O . GLY B 1 366 ? 12.422 17.688 -5.926 1 92.69 366 GLY B O 1
ATOM 5974 N N . PHE B 1 367 ? 10.57 17.219 -4.746 1 95.5 367 PHE B N 1
ATOM 5975 C CA . PHE B 1 367 ? 9.781 18.203 -5.477 1 95.5 367 PHE B CA 1
ATOM 5976 C C . PHE B 1 367 ? 10.18 19.625 -5.082 1 95.5 367 PHE B C 1
ATOM 5978 O O . PHE B 1 367 ? 10.406 19.891 -3.902 1 95.5 367 PHE B O 1
ATOM 5985 N N . GLN B 1 368 ? 10.242 20.5 -5.992 1 95.69 368 GLN B N 1
ATOM 5986 C CA . GLN B 1 368 ? 10.734 21.844 -5.742 1 95.69 368 GLN B CA 1
ATOM 5987 C C . GLN B 1 368 ? 9.672 22.688 -5.035 1 95.69 368 GLN B C 1
ATOM 5989 O O . GLN B 1 368 ? 8.625 23 -5.609 1 95.69 368 GLN B O 1
ATOM 5994 N N . PRO B 1 369 ? 9.953 23.172 -3.873 1 97.44 369 PRO B N 1
ATOM 5995 C CA . PRO B 1 369 ? 8.961 23.938 -3.117 1 97.44 369 PRO B CA 1
ATOM 5996 C C . PRO B 1 369 ? 8.969 25.422 -3.469 1 97.44 369 PRO B C 1
ATOM 5998 O O . PRO B 1 369 ? 9.844 25.875 -4.211 1 97.44 369 PRO B O 1
ATOM 6001 N N . SER B 1 370 ? 7.969 26.156 -3.055 1 98.25 370 SER B N 1
ATOM 6002 C CA . SER B 1 370 ? 7.883 27.609 -3.033 1 98.25 370 SER B CA 1
ATOM 6003 C C . SER B 1 370 ? 7.863 28.172 -4.449 1 98.25 370 SER B C 1
ATOM 6005 O O . SER B 1 370 ? 8.477 29.219 -4.711 1 98.25 370 SER B O 1
ATOM 6007 N N . TRP B 1 371 ? 7.258 27.438 -5.305 1 98.44 371 TRP B N 1
ATOM 6008 C CA . TRP B 1 371 ? 7.117 27.922 -6.672 1 98.44 371 TRP B CA 1
ATOM 6009 C C . TRP B 1 371 ? 6.16 29.109 -6.727 1 98.44 371 TRP B C 1
ATOM 6011 O O . TRP B 1 371 ? 5.086 29.078 -6.121 1 98.44 371 TRP B O 1
ATOM 6021 N N . VAL B 1 372 ? 6.5 30.141 -7.434 1 98.31 372 VAL B N 1
ATOM 6022 C CA . VAL B 1 372 ? 5.668 31.328 -7.645 1 98.31 372 VAL B CA 1
ATOM 6023 C C . VAL B 1 372 ? 5.602 31.656 -9.133 1 98.31 372 VAL B C 1
ATOM 6025 O O . VAL B 1 372 ? 6.617 31.609 -9.836 1 98.31 372 VAL B O 1
ATOM 6028 N N . TYR B 1 373 ? 4.438 31.922 -9.523 1 97.06 373 TYR B N 1
ATOM 6029 C CA . TYR B 1 373 ? 4.27 32.312 -10.922 1 97.06 373 TYR B CA 1
ATOM 6030 C C . TYR B 1 373 ? 4.875 33.656 -11.195 1 97.06 373 TYR B C 1
ATOM 6032 O O . TYR B 1 373 ? 4.633 34.625 -10.445 1 97.06 373 TYR B O 1
ATOM 6040 N N . ARG B 1 374 ? 5.719 33.781 -12.273 1 89.75 374 ARG B N 1
ATOM 6041 C CA . ARG B 1 374 ? 6.359 35.031 -12.664 1 89.75 374 ARG B CA 1
ATOM 6042 C C . ARG B 1 374 ? 5.926 35.469 -14.07 1 89.75 374 ARG B C 1
ATOM 6044 O O . ARG B 1 374 ? 5.656 34.594 -14.922 1 89.75 374 ARG B O 1
#

Radius of gyration: 27.75 Å; Cα contacts (8 Å, |Δi|>4): 1053; chains: 2; bounding box: 68×92×69 Å

InterPro domains:
  IPR003615 HNH nuclease [PF13395] (245-292)

Solvent-accessible surface area (backbone atoms only — not comparable to full-atom values): 41071 Å² total; per-residue (Å²): 133,73,79,77,69,73,69,52,79,62,84,64,61,51,57,66,33,63,58,48,48,67,52,87,64,83,47,61,59,59,54,36,49,51,49,25,51,52,49,35,56,74,68,62,57,65,76,60,40,45,46,57,60,40,51,15,37,27,45,28,55,46,32,29,21,33,60,45,43,43,45,40,66,52,89,82,25,56,62,56,52,37,36,52,44,39,34,66,74,69,62,56,60,71,84,57,56,54,69,58,46,20,50,51,42,38,47,42,56,68,71,36,93,82,43,72,42,29,54,52,53,53,56,49,64,74,44,51,73,47,58,52,49,35,56,76,42,48,81,83,44,61,92,51,54,72,70,57,32,44,54,49,46,44,50,50,22,55,66,24,58,84,40,69,85,63,44,40,65,42,29,58,43,94,83,64,53,28,36,34,62,28,64,70,48,50,54,51,46,59,76,39,41,70,48,52,49,27,27,46,48,34,52,46,46,49,55,40,39,70,47,34,55,78,48,38,38,55,82,57,35,58,49,69,80,85,70,88,72,58,60,65,52,50,53,54,44,56,72,60,40,72,45,62,13,72,72,83,67,43,80,40,53,57,91,70,33,36,79,35,47,58,64,26,47,59,62,58,54,64,80,50,50,80,42,49,44,64,27,52,49,68,56,49,63,71,47,59,67,32,30,56,24,54,90,74,36,43,61,59,46,36,54,51,50,47,54,41,52,53,56,48,66,71,46,86,55,72,70,45,52,58,58,49,46,43,52,44,54,80,38,65,40,37,86,92,59,54,69,92,74,49,55,68,70,58,45,36,49,53,51,46,60,55,46,52,30,53,50,44,49,41,38,58,44,57,38,48,65,63,40,72,79,128,134,71,79,78,69,72,69,52,80,59,85,61,63,51,56,67,33,62,57,49,46,67,51,89,64,84,48,60,59,58,54,36,50,50,50,24,51,52,51,34,55,74,69,61,56,63,76,59,40,45,45,59,58,41,52,15,37,25,43,28,54,47,31,29,22,34,60,45,44,44,46,42,65,51,90,82,24,57,62,53,52,37,36,52,44,40,34,65,74,69,63,57,60,70,83,57,54,52,67,58,46,19,51,52,42,36,48,42,57,67,71,37,94,82,44,72,40,28,55,49,51,53,56,49,64,74,44,51,72,47,58,52,50,35,56,77,43,48,80,83,44,62,91,50,54,72,71,56,31,44,54,49,47,44,50,49,22,55,68,24,60,83,39,69,84,62,45,41,65,42,28,59,42,94,83,65,52,29,36,34,62,26,65,70,48,51,54,51,45,58,77,39,42,69,47,52,48,26,27,48,48,34,50,44,46,50,55,42,38,71,46,32,56,78,48,38,39,56,81,56,34,57,48,70,79,85,69,88,73,56,61,64,52,50,53,54,44,57,71,60,41,72,45,60,14,71,70,81,67,43,81,40,53,56,93,70,33,34,79,37,48,59,62,26,47,60,62,57,56,64,79,48,48,80,42,48,44,64,27,50,50,68,56,49,64,70,46,58,67,33,30,57,23,56,90,76,38,42,62,57,47,36,52,51,48,48,54,41,51,53,57,46,65,72,46,87,54,73,69,44,51,59,58,49,47,44,52,44,54,80,39,64,40,35,86,91,59,55,69,91,74,48,54,68,71,58,43,35,49,53,51,47,59,54,47,51,29,54,49,44,48,41,38,58,44,58,38,47,66,63,39,72,79,130

Organism: Turneriella parva (strain ATCC BAA-1111 / DSM 21527 / NCTC 11395 / H) (NCBI:txid869212)

Sequence (748 aa):
MLLEQDLPEADNLPVQHLVATLKSTTASYKFYWFLAILDAIRHEVPSPIPFDHLLSRMVALAWYPSNYFRLSFGKADQLAHCVAVLKKESGLPTNEKMEKIAATALRVLADGSGSAAYYDLRARAKYVPYRFLGPWFSRETSGLNDSEFNKKVAALAAQNFQRHESLPLYRFSASGREIEIQPRWRGYLRRHLSIFQSFVDWHLVQYVQKLNPNVPGIPNKLFAPEKRNLSLAKSFWSVVGATQCIYTGQEIRIEDADLDHFLPWSFVAHDLLWNIIPVAATANRAKSDSLPDLQKYLLPFAVRQYAAMRKVARLKGEKTTKMLEDYQILVTGQAGVDILETDEQTFTGILERTIKPQYEIAANMGFQPSWVYRMLLEQDLPEADNLPVQHLVATLKSTTASYKFYWFLAILDAIRHEVPSPIPFDHLLSRMVALAWYPSNYFRLSFGKADQLAHCVAVLKKESGLPTNEKMEKIAATALRVLADGSGSAAYYDLRARAKYVPYRFLGPWFSRETSGLNDSEFNKKVAALAAQNFQRHESLPLYRFSASGREIEIQPRWRGYLRRHLSIFQSFVDWHLVQYVQKLNPNVPGIPNKLFAPEKRNLSLAKSFWSVVGATQCIYTGQEIRIEDADLDHFLPWSFVAHDLLWNIIPVAATANRAKSDSLPDLQKYLLPFAVRQYAAMRKVARLKGEKTTKMLEDYQILVTGQAGVDILETDEQTFTGILERTIKPQYEIAANMGFQPSWVYR

pLDDT: mean 91.72, std 12.2, range [21.0, 98.75]

Secondary structure (DSSP, 8-state):
--------------HHHHHHHTSS-SSSHHHHHHHHHHHHHHTTPPSSEEHHHHHHHHHHHHHIIIIIS-----SS--HHHHHHHHHHHH---TT--HHHHHHHHHHHHHH-TTSHHHHHHHHHHHHHHHHTTGGGGHHHHTT--HHHHHHHHHHHHHHGGG-STT--SEEE-TTSSEEEE-HHHHHHHHHTHHHHHHHHHHHHHHHHHHH-TT-B-GGGGSS--S----HHHHHHHHHH--EE-TTT--EE-GGG-EEEESS-HHHH-S--GGGEEEE-HHHHHHHTTPPBPHHHHHHHHHHHHHHHHHHHHTS-SHHHHHHHHHHHGGGTTSTT--GGG--HHHHHHHHHHHHHHHHHHHHHTTPPP-B---/--------------HHHHHHHTSS-SSSHHHHHHHHHHHHHHTTPPSSEEHHHHHHHHHHHHHIIIIIS-----SS--HHHHHHHHHHHH---TT--HHHHHHHHHHHHHH-BTBHHHHHHHHHHHHHHHHTTGGGGHHHHTT--HHHHHHHHHHHHHHTTT-STT--SEEE-TTSSEEEE-HHHHHHHHHTHHHHHHHHHHHHHHHHHHH-TT-B-GGGGSS--S----HHHHHHHHHH--EE-TTT--EE-GGG-EEEESS-HHHH-S--GGGEEEE-HHHHHHHTTPPBPHHHHHHHHHHHHHHHHHHHHTS-SHHHHHHHHHHHGGGTTSTT--GGG--HHHHHHHHHHHHHHHHHHHHHTTPPP-B---

Nearest PDB structures (foldseek):
  6csb-assembly3_C  TM=1.691E-01  e=1.233E+00  Homo sapiens
  3lc4-assembly2_B  TM=1.971E-01  e=2.032E+00  Homo sapiens
  6csb-assembly2_B  TM=1.685E-01  e=2.127E+00  Homo sapiens
  4wnu-assembly4_D  TM=1.689E-01  e=7.252E+00  Homo sapiens
  3lc4-assembly2_B  TM=2.093E-01  e=2.495E+00  Homo sapiens